Protein AF-0000000072571219 (afdb_homodimer)

Radius of gyration: 21.63 Å; Cα contacts (8 Å, |Δi|>4): 602; chains: 2; bounding box: 41×67×44 Å

Secondary structure (DSSP, 8-state):
-HHHHHHHHHHHHHHHHHHHHHHHHHHHHHHHHHHHHT-HHHHHHHHHHHHHHHHHHHHHHHHHHHHHHHH---THHHHHHHHHHHHHHHHHHHHHHHHHHHHHHHHTTTS---HHHHHHHHHHHHHHHHHHHHHHHHHHHT-HHHHHHHHHHHHHHHHHHHHHHHHHHHHHHH-GGGHHHHHHHHHHHHHHHHHHHHHHHHHHHHHHHHHS-----/-HHHHHHHHHHHHHHHHHHHHHHHHHHHHHHHHHHHHT-HHHHHHHHHHHHHHHHHHHHHHHHHHHHHHHH---THHHHHHHHHHHHHHHHHHHHHHHHHHHHHHHHTTTS---HHHHHHHHHHHHHHHHHHHHHHHHHHHT-HHHHHHHHHHHHHHHHHHHHHHHHHHHHHHH-GGGHHHHHHHHHHHHHHHHHHHHHHHHHHHHHHHHHS-----

Sequence (434 aa):
MLRTQFEEDLNKLHNQFYSMGTQVSAQLNKAVRAFVSHDRDLAEQVIEGDHAINDQEKSLENQSLEMIALQQPVSSDLRTIITVLKASSDLERMGDHVASIAKATISLKGEERIHVVEEDISLLGEKVKSIVDASLNAYIQGNDKRAHEIAEQQYVIKSMSHEIQEKILDGMKENSETVTTGKEYLLTLVYLERITGYAVNLCEWIVYLNSGNIIELMLRTQFEEDLNKLHNQFYSMGTQVSAQLNKAVRAFVSHDRDLAEQVIEGDHAINDQEKSLENQSLEMIALQQPVSSDLRTIITVLKASSDLERMGDHVASIAKATISLKGEERIHVVEEDISLLGEKVKSIVDASLNAYIQGNDKRAHEIAEQQYVIKSMSHEIQEKILDGMKENSETVTTGKEYLLTLVYLERITGYAVNLCEWIVYLNSGNIIEL

Organism: Lactococcus lactis subsp. lactis (strain IL1403) (NCBI:txid272623)

Nearest PDB structures (foldseek):
  2i0m-assembly1_A  TM=9.579E-01  e=2.537E-11  Streptococcus pneumoniae TIGR4
  1xwm-assembly1_A-2  TM=9.469E-01  e=4.013E-10  Geobacillus stearothermophilus
  4q25-assembly1_B  TM=9.524E-01  e=5.799E-09  Pseudomonas aeruginosa PAO1
  1t72-assembly1_A  TM=9.644E-01  e=2.155E-08  Aquifex aeolicus
  1sum-assembly1_B  TM=9.536E-01  e=1.729E-07  Thermotoga maritima

InterPro domains:
  IPR026022 PhoU domain [PF01895] (19-104)
  IPR026022 PhoU domain [PF01895] (121-206)
  IPR028366 PhoU [PIRSF003107] (2-216)
  IPR028366 PhoU [PTHR42930] (1-215)
  IPR028366 PhoU [TIGR02135] (4-215)
  IPR038078 PhoU-like domain superfamily [G3DSA:1.20.58.220] (2-217)

Solvent-accessible surface area (backbone atoms only — not comparable to full-atom values): 21456 Å² total; per-residue (Å²): 114,75,65,55,54,50,52,50,51,50,49,50,50,51,51,52,51,51,52,52,48,52,49,39,44,51,38,38,53,45,14,40,51,13,42,62,66,57,34,49,69,52,11,50,51,35,44,62,50,38,57,57,46,52,50,48,35,52,51,48,41,51,52,35,51,48,45,47,63,74,61,57,47,57,71,68,56,36,40,49,41,49,37,50,45,53,42,36,53,38,46,38,51,34,32,52,35,32,27,48,35,10,51,38,25,56,69,42,68,93,49,50,78,59,65,72,56,39,55,52,50,42,54,50,43,51,52,42,41,50,47,42,52,49,38,54,52,27,49,77,65,65,36,45,69,57,23,54,57,56,40,57,48,51,57,56,51,50,52,52,46,51,56,49,48,53,52,40,52,52,47,27,53,74,35,49,72,23,39,68,36,34,50,43,52,52,51,40,48,53,34,50,51,49,37,44,50,35,33,33,50,43,23,29,40,40,36,21,56,74,70,70,47,85,60,88,121,114,73,65,56,55,48,51,49,52,51,50,51,51,51,51,51,51,51,50,51,48,52,50,39,44,50,39,38,52,44,14,40,50,13,42,61,66,56,34,48,67,53,10,49,51,35,45,64,50,40,57,56,44,52,50,49,35,50,51,48,41,50,52,36,50,47,45,47,64,74,60,58,46,58,73,69,56,36,38,49,41,50,37,50,45,53,44,36,54,36,45,38,51,34,32,51,37,32,29,49,34,10,51,37,23,54,69,43,67,93,50,50,79,60,66,73,56,39,54,51,49,42,53,49,44,50,51,42,43,49,48,42,50,49,37,54,53,26,49,76,66,64,36,46,70,57,24,55,58,56,41,56,48,52,57,56,52,51,53,52,46,51,55,50,48,51,51,39,52,51,46,27,55,74,34,48,71,24,39,68,37,34,49,43,52,52,52,40,48,52,34,50,52,47,37,43,51,36,32,34,50,44,22,27,38,39,36,20,56,74,70,72,47,88,61,87,122

Foldseek 3Di:
DLVVVLVVLLVVLLVLLLVLLVLLLVLLLLLLVCQLVLPLVSLVVLLVCLVVLVVSLVVSLVSLVCCCVPVVDDDLSNLSSVLSNVLSVLSSLLSVLSNLSSVLSVQCPPADDDNVLSVLSSVLSVVLSVLSVQLSVCLVVLPLVSLVVSLVCLVVSVVSLVVSLVVLVVVCVVDVSCVSVSVSSNSNSVSSSSNSVSSNVSSQSSNCSPPVDRDHD/DLVVVLVVLLVVLLVLLLVLLVLLLVLLLLLLVCQLVLPLVSLVVLLVCLVVLVVSLVVSLVSLVCCCVPVVDDDLSNLSSVLSNVLSVLSSLLSVLSNLSSVLSVQCPPAD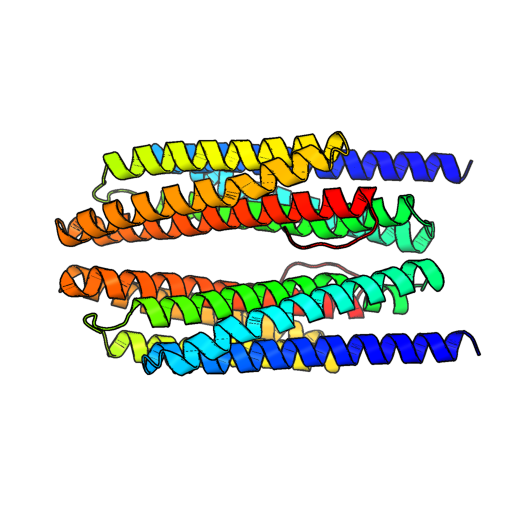DDNVLSVLSSVLSVVLSVLSVQLSVCLVVLPLVSLVVSLVCLVVSVVSLVVSLVVLVVVCVVDVSCVSVSVSSNSNSVSSSSNSVSSNVSSQSSNCSVPVDRDHD

Structure (mmCIF, N/CA/C/O backbone):
data_AF-0000000072571219-model_v1
#
loop_
_entity.id
_entity.type
_entity.pdbx_description
1 polymer 'Phosphate-specific transport system accessory protein PhoU'
#
loop_
_atom_site.group_PDB
_atom_site.id
_atom_site.type_symbol
_atom_site.label_atom_id
_atom_site.label_alt_id
_atom_site.label_comp_id
_atom_site.label_asym_id
_atom_site.label_entity_id
_atom_site.label_seq_id
_atom_site.pdbx_PDB_ins_code
_atom_site.Cartn_x
_atom_site.Cartn_y
_atom_site.Cartn_z
_atom_site.occupancy
_atom_site.B_iso_or_equiv
_atom_site.auth_seq_id
_atom_site.auth_comp_id
_atom_site.auth_asym_id
_atom_site.auth_atom_id
_atom_site.pdbx_PDB_model_num
ATOM 1 N N . MET A 1 1 ? 16.203 -31.828 -20.469 1 47.28 1 MET A N 1
ATOM 2 C CA . MET A 1 1 ? 16.078 -30.688 -21.375 1 47.28 1 MET A CA 1
ATOM 3 C C . MET A 1 1 ? 15.062 -29.672 -20.844 1 47.28 1 MET A C 1
ATOM 5 O O . MET A 1 1 ? 15.367 -28.484 -20.766 1 47.28 1 MET A O 1
ATOM 9 N N . LEU A 1 2 ? 13.828 -30.078 -20.453 1 59.75 2 LEU A N 1
ATOM 10 C CA . LEU A 1 2 ? 12.695 -29.297 -19.969 1 59.75 2 LEU A CA 1
ATOM 11 C C . LEU A 1 2 ? 13 -28.656 -18.625 1 59.75 2 LEU A C 1
ATOM 13 O O . LEU A 1 2 ? 12.672 -27.484 -18.391 1 59.75 2 LEU A O 1
ATOM 17 N N . ARG A 1 3 ? 13.82 -29.266 -17.859 1 70.38 3 ARG A N 1
ATOM 18 C CA . ARG A 1 3 ? 14.195 -28.781 -16.531 1 70.38 3 ARG A CA 1
ATOM 19 C C . ARG A 1 3 ? 15.234 -27.672 -16.609 1 70.38 3 ARG A C 1
ATOM 21 O O . ARG A 1 3 ? 15.188 -26.703 -15.852 1 70.38 3 ARG A O 1
ATOM 28 N N . THR A 1 4 ? 15.977 -27.797 -17.719 1 75.94 4 THR A N 1
ATOM 29 C CA . THR A 1 4 ? 17.031 -26.812 -17.875 1 75.94 4 THR A CA 1
ATOM 30 C C . THR A 1 4 ? 16.453 -25.453 -18.266 1 75.94 4 THR A C 1
ATOM 32 O O . THR A 1 4 ? 16.875 -24.422 -17.719 1 75.94 4 THR A O 1
ATOM 35 N N . GLN A 1 5 ? 15.531 -25.406 -19.094 1 83.88 5 GLN A N 1
ATOM 36 C CA . GLN A 1 5 ? 14.898 -24.156 -19.5 1 83.88 5 GLN A CA 1
ATOM 37 C C . GLN A 1 5 ? 14.133 -23.531 -18.359 1 83.88 5 GLN A C 1
ATOM 39 O O . GLN A 1 5 ? 14.148 -22.297 -18.188 1 83.88 5 GLN A O 1
ATOM 44 N N . PHE A 1 6 ? 13.594 -24.344 -17.609 1 86.88 6 PHE A N 1
ATOM 45 C CA . PHE A 1 6 ? 12.852 -23.859 -16.438 1 86.88 6 PHE A CA 1
ATOM 46 C C . PHE A 1 6 ? 13.781 -23.172 -15.453 1 86.88 6 PHE A C 1
ATOM 48 O O . PHE A 1 6 ? 13.461 -22.094 -14.945 1 86.88 6 PHE A O 1
ATOM 55 N N . GLU A 1 7 ? 14.883 -23.828 -15.281 1 88.31 7 GLU A N 1
ATOM 56 C CA . GLU A 1 7 ? 15.859 -23.25 -14.359 1 88.31 7 GLU A CA 1
ATOM 57 C C . GLU A 1 7 ? 16.391 -21.922 -14.875 1 88.31 7 GLU A C 1
ATOM 59 O O . GLU A 1 7 ? 16.625 -21 -14.094 1 88.31 7 GLU A O 1
ATOM 64 N N . GLU A 1 8 ? 16.531 -21.891 -16.125 1 90.88 8 GLU A N 1
ATOM 65 C CA . GLU A 1 8 ? 16.984 -20.641 -16.734 1 90.88 8 GLU A CA 1
ATOM 66 C C . GLU A 1 8 ? 15.922 -19.547 -16.578 1 90.88 8 GLU A C 1
ATOM 68 O O . GLU A 1 8 ? 16.25 -18.391 -16.266 1 90.88 8 GLU A O 1
ATOM 73 N N . ASP A 1 9 ? 14.734 -19.906 -16.797 1 91.19 9 ASP A N 1
ATOM 74 C CA . ASP A 1 9 ? 13.633 -18.953 -16.656 1 91.19 9 ASP A CA 1
ATOM 75 C C . ASP A 1 9 ? 13.492 -18.484 -15.219 1 91.19 9 ASP A C 1
ATOM 77 O O . ASP A 1 9 ? 13.211 -17.312 -14.969 1 91.19 9 ASP A O 1
ATOM 81 N N . LEU A 1 10 ? 13.703 -19.406 -14.336 1 91.25 10 LEU A N 1
ATOM 82 C CA . LEU A 1 10 ? 13.633 -19.062 -12.914 1 91.25 10 LEU A CA 1
ATOM 83 C C . LEU A 1 10 ? 14.75 -18.109 -12.531 1 91.25 10 LEU A C 1
ATOM 85 O O . LEU A 1 10 ? 14.523 -17.156 -11.781 1 91.25 10 LEU A O 1
ATOM 89 N N . ASN A 1 11 ? 15.922 -18.375 -13.047 1 91.56 11 ASN A N 1
ATOM 90 C CA . ASN A 1 11 ? 17.047 -17.5 -12.789 1 91.56 11 ASN A CA 1
ATOM 91 C C . ASN A 1 11 ? 16.828 -16.109 -13.367 1 91.56 11 ASN A C 1
ATOM 93 O O . ASN A 1 11 ? 17.156 -15.102 -12.742 1 91.56 11 ASN A O 1
ATOM 97 N N . LYS A 1 12 ? 16.297 -16.062 -14.531 1 93.88 12 LYS A N 1
ATOM 98 C CA . LYS A 1 12 ? 15.945 -14.789 -15.164 1 93.88 12 LYS A CA 1
ATOM 99 C C . LYS A 1 12 ? 14.93 -14.023 -14.328 1 93.88 12 LYS A C 1
ATOM 101 O O . LYS A 1 12 ? 15.055 -12.812 -14.141 1 93.88 12 LYS A O 1
ATOM 106 N N . LEU A 1 13 ? 13.984 -14.766 -13.82 1 93.81 13 LEU A N 1
ATOM 107 C CA . LEU A 1 13 ? 12.953 -14.18 -12.969 1 93.81 13 LEU A CA 1
ATOM 108 C C . LEU A 1 13 ? 13.562 -13.57 -11.711 1 93.81 13 LEU A C 1
ATOM 110 O O . LEU A 1 13 ? 13.25 -12.438 -11.352 1 93.81 13 LEU A O 1
ATOM 114 N N . HIS A 1 14 ? 14.477 -14.234 -11.117 1 91.69 14 HIS A N 1
ATOM 115 C CA . HIS A 1 14 ? 15.172 -13.773 -9.914 1 91.69 14 HIS A CA 1
ATOM 116 C C . HIS A 1 14 ? 15.984 -12.516 -10.195 1 91.69 14 HIS A C 1
ATOM 118 O O . HIS A 1 14 ? 15.953 -11.562 -9.414 1 91.69 14 HIS A O 1
ATOM 124 N N . ASN A 1 15 ? 16.656 -12.555 -11.25 1 94.25 15 ASN A N 1
ATOM 125 C CA . ASN A 1 15 ? 17.516 -11.438 -11.602 1 94.25 15 ASN A CA 1
ATOM 126 C C . ASN A 1 15 ? 16.719 -10.18 -11.914 1 94.25 15 ASN A C 1
ATOM 128 O O . ASN A 1 15 ? 17.094 -9.078 -11.516 1 94.25 15 ASN A O 1
ATOM 132 N N . GLN A 1 16 ? 15.648 -10.375 -12.609 1 96.06 16 GLN A N 1
ATOM 133 C CA . GLN A 1 16 ? 14.789 -9.242 -12.93 1 96.06 16 GLN A CA 1
ATOM 134 C C . GLN A 1 16 ? 14.148 -8.656 -11.68 1 96.06 16 GLN A C 1
ATOM 136 O O . GLN A 1 16 ? 14.047 -7.438 -11.531 1 96.06 16 GLN A O 1
ATOM 141 N N . PHE A 1 17 ? 13.773 -9.523 -10.797 1 97.5 17 PHE A N 1
ATOM 142 C CA . PHE A 1 17 ? 13.18 -9.086 -9.547 1 97.5 17 PHE A CA 1
ATOM 143 C C . PHE A 1 17 ? 14.18 -8.281 -8.727 1 97.5 17 PHE A C 1
ATOM 145 O O . PHE A 1 17 ? 13.859 -7.199 -8.227 1 97.5 17 PHE A O 1
ATOM 152 N N . TYR A 1 18 ? 15.359 -8.812 -8.656 1 94.94 18 TYR A N 1
ATOM 153 C CA . TYR A 1 18 ? 16.406 -8.141 -7.906 1 94.94 18 TYR A CA 1
ATOM 154 C C . TYR A 1 18 ? 16.75 -6.793 -8.539 1 94.94 18 TYR A C 1
ATOM 156 O O . TYR A 1 18 ? 16.953 -5.801 -7.832 1 94.94 18 TYR A O 1
ATOM 164 N N . SER A 1 19 ? 16.797 -6.789 -9.82 1 96.38 19 SER A N 1
ATOM 165 C CA . SER A 1 19 ? 17.062 -5.551 -10.547 1 96.38 19 SER A CA 1
ATOM 166 C C . SER A 1 19 ? 15.984 -4.508 -10.258 1 96.38 19 SER A C 1
ATOM 168 O O . SER A 1 19 ? 16.297 -3.334 -10.047 1 96.38 19 SER A O 1
ATOM 170 N N . MET A 1 20 ? 14.766 -4.898 -10.266 1 97.25 20 MET A N 1
ATOM 171 C CA . MET A 1 20 ? 13.656 -4.008 -9.922 1 97.25 20 MET A CA 1
ATOM 172 C C . MET A 1 20 ? 13.836 -3.438 -8.516 1 97.25 20 MET A C 1
ATOM 174 O O . MET A 1 20 ? 13.688 -2.232 -8.312 1 97.25 20 MET A O 1
ATOM 178 N N . GLY A 1 21 ? 14.18 -4.328 -7.602 1 97.12 21 GLY A N 1
ATOM 179 C CA . GLY A 1 21 ? 14.398 -3.906 -6.227 1 97.12 21 GLY A CA 1
ATOM 180 C C . GLY A 1 21 ? 15.516 -2.887 -6.086 1 97.12 21 GLY A C 1
ATOM 181 O O . GLY A 1 21 ? 15.367 -1.898 -5.363 1 97.12 21 GLY A O 1
ATOM 182 N N . THR A 1 22 ? 16.594 -3.125 -6.777 1 96.38 22 THR A N 1
ATOM 183 C CA . THR A 1 22 ? 17.719 -2.209 -6.719 1 96.38 22 THR A CA 1
ATOM 184 C C . THR A 1 22 ? 17.375 -0.861 -7.336 1 96.38 22 THR A C 1
ATOM 186 O O . THR A 1 22 ? 17.844 0.182 -6.887 1 96.38 22 THR A O 1
ATOM 189 N N . GLN A 1 23 ? 16.578 -0.919 -8.352 1 97.06 23 GLN A N 1
ATOM 190 C CA . GLN A 1 23 ? 16.125 0.324 -8.969 1 97.06 23 GLN A CA 1
ATOM 191 C C . GLN A 1 23 ? 15.25 1.123 -8 1 97.06 23 GLN A C 1
ATOM 193 O O . GLN A 1 23 ? 15.383 2.344 -7.895 1 97.06 23 GLN A O 1
ATOM 198 N N . VAL A 1 24 ? 14.32 0.454 -7.316 1 97.69 24 VAL A N 1
ATOM 199 C CA . VAL A 1 24 ? 13.469 1.116 -6.336 1 97.69 24 VAL A CA 1
ATOM 200 C C . VAL A 1 24 ? 14.328 1.729 -5.234 1 97.69 24 VAL A C 1
ATOM 202 O O . VAL A 1 24 ? 14.102 2.867 -4.82 1 97.69 24 VAL A O 1
ATOM 205 N N . SER A 1 25 ? 15.352 0.981 -4.766 1 97.38 25 SER A N 1
ATOM 206 C CA . SER A 1 25 ? 16.266 1.477 -3.742 1 97.38 25 SER A CA 1
ATOM 207 C C . SER A 1 25 ? 17 2.721 -4.219 1 97.38 25 SER A C 1
ATOM 209 O O . SER A 1 25 ? 17.141 3.693 -3.473 1 97.38 25 SER A O 1
ATOM 211 N N . ALA A 1 26 ? 17.453 2.668 -5.434 1 96.81 26 ALA A N 1
ATOM 212 C CA . ALA A 1 26 ? 18.156 3.812 -6.008 1 96.81 26 ALA A CA 1
ATOM 213 C C . ALA A 1 26 ? 17.234 5.023 -6.113 1 96.81 26 ALA A C 1
ATOM 215 O O . ALA A 1 26 ? 17.656 6.148 -5.816 1 96.81 26 ALA A O 1
ATOM 216 N N . GLN A 1 27 ? 15.992 4.789 -6.562 1 97.5 27 GLN A N 1
ATOM 217 C CA . GLN A 1 27 ? 15.016 5.871 -6.668 1 97.5 27 GLN A CA 1
ATOM 218 C C . GLN A 1 27 ? 14.688 6.453 -5.297 1 97.5 27 GLN A C 1
ATOM 220 O O . GLN A 1 27 ? 14.469 7.656 -5.164 1 97.5 27 GLN A O 1
ATOM 225 N N . LEU A 1 28 ? 14.617 5.57 -4.324 1 97.69 28 LEU A N 1
ATOM 226 C CA . LEU A 1 28 ? 14.383 6.035 -2.961 1 97.69 28 LEU A CA 1
ATOM 227 C C . LEU A 1 28 ? 15.5 6.969 -2.5 1 97.69 28 LEU A C 1
ATOM 229 O O . LEU A 1 28 ? 15.227 8.031 -1.941 1 97.69 28 LEU A O 1
ATOM 233 N N . ASN A 1 29 ? 16.719 6.57 -2.748 1 96.88 29 ASN A N 1
ATOM 234 C CA . ASN A 1 29 ? 17.859 7.406 -2.404 1 96.88 29 ASN A CA 1
ATOM 235 C C . ASN A 1 29 ? 17.797 8.766 -3.09 1 96.88 29 ASN A C 1
ATOM 237 O O . ASN A 1 29 ? 17.984 9.805 -2.449 1 96.88 29 ASN A O 1
ATOM 241 N N . LYS A 1 30 ? 17.484 8.742 -4.34 1 97.19 30 LYS A N 1
ATOM 242 C CA . LYS A 1 30 ? 17.344 9.977 -5.109 1 97.19 30 LYS A CA 1
ATOM 243 C C . LYS A 1 30 ? 16.203 10.836 -4.586 1 97.19 30 LYS A C 1
ATOM 245 O O . LYS A 1 30 ? 16.344 12.055 -4.48 1 97.19 30 LYS A O 1
ATOM 250 N N . ALA A 1 31 ? 15.086 10.188 -4.293 1 97.56 31 ALA A N 1
ATOM 251 C CA . ALA A 1 31 ? 13.914 10.914 -3.826 1 97.56 31 ALA A CA 1
ATOM 252 C C . ALA A 1 31 ? 14.188 11.609 -2.494 1 97.56 31 ALA A C 1
ATOM 254 O O . ALA A 1 31 ? 13.82 12.773 -2.303 1 97.56 31 ALA A O 1
ATOM 255 N N . VAL A 1 32 ? 14.859 10.898 -1.595 1 95.06 32 VAL A N 1
ATOM 256 C CA . VAL A 1 32 ? 15.172 11.469 -0.286 1 95.06 32 VAL A CA 1
ATOM 257 C C . VAL A 1 32 ? 16.156 12.625 -0.443 1 95.06 32 VAL A C 1
ATOM 259 O O . VAL A 1 32 ? 15.977 13.688 0.165 1 95.06 32 VAL A O 1
ATOM 262 N N . ARG A 1 33 ? 17.156 12.43 -1.241 1 94.75 33 ARG A N 1
ATOM 263 C CA . ARG A 1 33 ? 18.125 13.5 -1.511 1 94.75 33 ARG A CA 1
ATOM 264 C C . ARG A 1 33 ? 17.422 14.711 -2.127 1 94.75 33 ARG A C 1
ATOM 266 O O . ARG A 1 33 ? 17.703 15.852 -1.735 1 94.75 33 ARG A O 1
ATOM 273 N N . ALA A 1 34 ? 16.578 14.43 -3.107 1 95.44 34 ALA A N 1
ATOM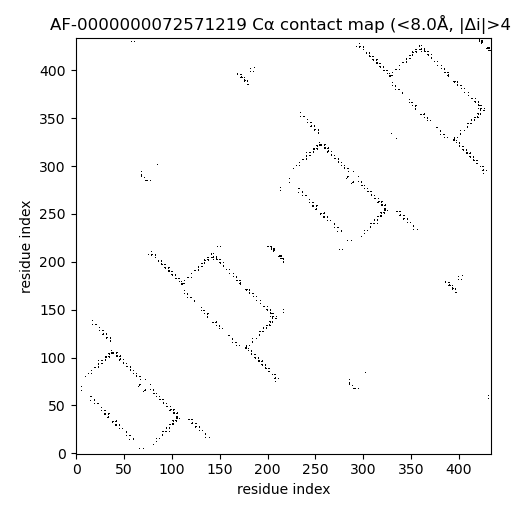 274 C CA . ALA A 1 34 ? 15.828 15.508 -3.748 1 95.44 34 ALA A CA 1
ATOM 275 C C . ALA A 1 34 ? 14.977 16.266 -2.734 1 95.44 34 ALA A C 1
ATOM 277 O O . ALA A 1 34 ? 14.883 17.484 -2.781 1 95.44 34 ALA A O 1
ATOM 278 N N . PHE A 1 35 ? 14.398 15.547 -1.841 1 93.81 35 PHE A N 1
ATOM 279 C CA . PHE A 1 35 ? 13.5 16.125 -0.845 1 93.81 35 PHE A CA 1
ATOM 280 C C . PHE A 1 35 ? 14.266 17.062 0.092 1 93.81 35 PHE A C 1
ATOM 282 O O . PHE A 1 35 ? 13.852 18.188 0.324 1 93.81 35 PHE A O 1
ATOM 289 N N . VAL A 1 36 ? 15.453 16.641 0.581 1 89.19 36 VAL A N 1
ATOM 290 C CA . VAL A 1 36 ? 16.219 17.375 1.572 1 89.19 36 VAL A CA 1
ATOM 291 C C . VAL A 1 36 ? 16.891 18.578 0.91 1 89.19 36 VAL A C 1
ATOM 293 O O . VAL A 1 36 ? 17 19.641 1.514 1 89.19 36 VAL A O 1
ATOM 296 N N . SER A 1 37 ? 17.281 18.391 -0.31 1 91.25 37 SER A N 1
ATOM 297 C CA . SER A 1 37 ? 18 19.453 -1 1 91.25 37 SER A CA 1
ATOM 298 C C . SER A 1 37 ? 17.031 20.344 -1.783 1 91.25 37 SER A C 1
ATOM 300 O O . SER A 1 37 ? 17.453 21.297 -2.432 1 91.25 37 SER A O 1
ATOM 302 N N . HIS A 1 38 ? 15.812 20.016 -1.821 1 92.12 38 HIS A N 1
ATOM 303 C CA . HIS A 1 38 ? 14.797 20.719 -2.6 1 92.12 38 HIS A CA 1
ATOM 304 C C . HIS A 1 38 ? 15.164 20.75 -4.078 1 92.12 38 HIS A C 1
ATOM 306 O O . HIS A 1 38 ? 15.039 21.797 -4.727 1 92.12 38 HIS A O 1
ATOM 312 N N . ASP A 1 39 ? 15.664 19.75 -4.547 1 93.5 39 ASP A N 1
ATOM 313 C CA . ASP A 1 39 ? 16.094 19.625 -5.934 1 93.5 39 ASP A CA 1
ATOM 314 C C . ASP A 1 39 ? 14.945 19.156 -6.824 1 93.5 39 ASP A C 1
ATOM 316 O O . ASP A 1 39 ? 14.703 17.953 -6.953 1 93.5 39 ASP A O 1
ATOM 320 N N . ARG A 1 40 ? 14.32 20.016 -7.516 1 94.38 40 ARG A N 1
ATOM 321 C CA . ARG A 1 40 ? 13.141 19.719 -8.32 1 94.38 40 ARG A CA 1
ATOM 322 C C . ARG A 1 40 ? 13.492 18.828 -9.508 1 94.38 40 ARG A C 1
ATOM 324 O O . ARG A 1 40 ? 12.719 17.938 -9.867 1 94.38 40 ARG A O 1
ATOM 331 N N . ASP A 1 41 ? 14.562 19.125 -10.086 1 95.19 41 ASP A N 1
ATOM 332 C CA . ASP A 1 41 ? 14.984 18.328 -11.242 1 95.19 41 ASP A CA 1
ATOM 333 C C . ASP A 1 41 ? 15.188 16.875 -10.867 1 95.19 41 ASP A C 1
ATOM 335 O O . ASP A 1 41 ? 14.742 15.969 -11.594 1 95.19 41 ASP A O 1
ATOM 339 N N . LEU A 1 42 ? 15.898 16.703 -9.789 1 95.38 42 LEU A N 1
ATOM 340 C CA . LEU A 1 42 ? 16.125 15.344 -9.305 1 95.38 42 LEU A CA 1
ATOM 341 C C . LEU A 1 42 ? 14.797 14.664 -8.984 1 95.38 42 LEU A C 1
ATOM 343 O O . LEU A 1 42 ? 14.625 13.477 -9.258 1 95.38 42 LEU A O 1
ATOM 347 N N . ALA A 1 43 ? 13.867 15.367 -8.398 1 96.38 43 ALA A N 1
ATOM 348 C CA . ALA A 1 43 ? 12.539 14.852 -8.086 1 96.38 43 ALA A CA 1
ATOM 349 C C . ALA A 1 43 ? 11.805 14.43 -9.359 1 96.38 43 ALA A C 1
ATOM 351 O O . ALA A 1 43 ? 11.18 13.367 -9.398 1 96.38 43 ALA A O 1
ATOM 352 N N . GLU A 1 44 ? 11.883 15.219 -10.359 1 96.69 44 GLU A N 1
ATOM 353 C CA . GLU A 1 44 ? 11.227 14.922 -11.633 1 96.69 44 GLU A CA 1
ATOM 354 C C . GLU A 1 44 ? 11.797 13.648 -12.25 1 96.69 44 GLU A C 1
ATOM 356 O O . GLU A 1 44 ? 11.062 12.859 -12.844 1 96.69 44 GLU A O 1
ATOM 361 N N . GLN A 1 45 ? 13.078 13.5 -12.117 1 96.19 45 GLN A N 1
ATOM 362 C CA . GLN A 1 45 ? 13.711 12.281 -12.617 1 96.19 45 GLN A CA 1
ATOM 363 C C . GLN A 1 45 ? 13.148 11.047 -11.914 1 96.19 45 GLN A C 1
ATOM 365 O O . GLN A 1 45 ? 12.93 10.016 -12.547 1 96.19 45 GLN A O 1
ATOM 370 N N . VAL A 1 46 ? 12.977 11.18 -10.602 1 97.06 46 VAL A N 1
ATOM 371 C CA . VAL A 1 46 ? 12.422 10.07 -9.828 1 97.06 46 VAL A CA 1
ATOM 372 C C . VAL A 1 46 ? 11.008 9.758 -10.305 1 97.06 46 VAL A C 1
ATOM 374 O O . VAL A 1 46 ? 10.656 8.586 -10.492 1 97.06 46 VAL A O 1
ATOM 377 N N . ILE A 1 47 ? 10.18 10.727 -10.523 1 96.31 47 ILE A N 1
ATOM 378 C CA . ILE A 1 47 ? 8.797 10.57 -10.953 1 96.31 47 ILE A CA 1
ATOM 379 C C . ILE A 1 47 ? 8.75 9.898 -12.328 1 96.31 47 ILE A C 1
ATOM 381 O O . ILE A 1 47 ? 7.965 8.977 -12.547 1 96.31 47 ILE A O 1
ATOM 385 N N . GLU A 1 48 ? 9.617 10.297 -13.172 1 94.06 48 GLU A N 1
ATOM 386 C CA . GLU A 1 48 ? 9.664 9.742 -14.523 1 94.06 48 GLU A CA 1
ATOM 387 C C . GLU A 1 48 ? 10.117 8.281 -14.5 1 94.06 48 GLU A C 1
ATOM 389 O O . GLU A 1 48 ? 9.68 7.484 -15.328 1 94.06 48 GLU A O 1
ATOM 394 N N . GLY A 1 49 ? 10.969 7.996 -13.609 1 92.88 49 GLY A N 1
ATOM 395 C CA . GLY A 1 49 ? 11.5 6.648 -13.5 1 92.88 49 GLY A CA 1
ATOM 396 C C . GLY A 1 49 ? 10.492 5.652 -12.961 1 92.88 49 GLY A C 1
ATOM 397 O O . GLY A 1 49 ? 10.688 4.438 -13.086 1 92.88 49 GLY A O 1
ATOM 398 N N . ASP A 1 50 ? 9.43 6.168 -12.398 1 92.88 50 ASP A N 1
ATOM 399 C CA . ASP A 1 50 ? 8.422 5.309 -11.781 1 92.88 50 ASP A CA 1
ATOM 400 C C . ASP A 1 50 ? 7.742 4.426 -12.82 1 92.88 50 ASP A C 1
ATOM 402 O O . ASP A 1 50 ? 7.328 3.305 -12.523 1 92.88 50 ASP A O 1
ATOM 406 N N . HIS A 1 51 ? 7.629 4.824 -14.047 1 92.06 51 HIS A N 1
ATOM 407 C CA . HIS A 1 51 ? 6.996 4.07 -15.117 1 92.06 51 HIS A CA 1
ATOM 408 C C . HIS A 1 51 ? 7.762 2.781 -15.414 1 92.06 51 HIS A C 1
ATOM 410 O O . HIS A 1 51 ? 7.156 1.752 -15.719 1 92.06 51 HIS A O 1
ATOM 416 N N . ALA A 1 52 ? 9.055 2.922 -15.32 1 94.56 52 ALA A N 1
ATOM 417 C CA . ALA A 1 52 ? 9.883 1.745 -15.562 1 94.56 52 ALA A CA 1
ATOM 418 C C . ALA A 1 52 ? 9.617 0.663 -14.523 1 94.56 52 ALA A C 1
ATOM 420 O O . ALA A 1 52 ? 9.602 -0.527 -14.844 1 94.56 52 ALA A O 1
ATOM 421 N N . ILE A 1 53 ? 9.414 1.084 -13.289 1 95.38 53 ILE A N 1
ATOM 422 C CA . ILE A 1 53 ? 9.133 0.15 -12.203 1 95.38 53 ILE A CA 1
ATOM 423 C C . ILE A 1 53 ? 7.797 -0.545 -12.453 1 95.38 53 ILE A C 1
ATOM 425 O O . ILE A 1 53 ? 7.68 -1.76 -12.273 1 95.38 53 ILE A O 1
ATOM 429 N N . ASN A 1 54 ? 6.828 0.188 -12.914 1 92.75 54 ASN A N 1
ATOM 430 C CA . ASN A 1 54 ? 5.527 -0.374 -13.258 1 92.75 54 ASN A CA 1
ATOM 431 C C . ASN A 1 54 ? 5.648 -1.417 -14.367 1 92.75 54 ASN A C 1
ATOM 433 O O . ASN A 1 54 ? 5.043 -2.486 -14.289 1 92.75 54 ASN A O 1
ATOM 437 N N . ASP A 1 55 ? 6.426 -1.092 -15.32 1 94.38 55 ASP A N 1
ATOM 438 C CA . ASP A 1 55 ? 6.621 -2.002 -16.453 1 94.38 55 ASP A CA 1
ATOM 439 C C . ASP A 1 55 ? 7.344 -3.271 -16 1 94.38 55 ASP A C 1
ATOM 441 O O . ASP A 1 55 ? 7.039 -4.363 -16.484 1 94.38 55 ASP A O 1
ATOM 445 N N . GLN A 1 56 ? 8.289 -3.092 -15.164 1 96 56 GLN A N 1
ATOM 446 C CA . GLN A 1 56 ? 9.016 -4.25 -14.641 1 96 56 GLN A CA 1
ATOM 447 C C . GLN A 1 56 ? 8.086 -5.164 -13.844 1 96 56 GLN A C 1
ATOM 449 O O . GLN A 1 56 ? 8.164 -6.387 -13.961 1 96 56 GLN A O 1
ATOM 454 N N . GLU A 1 57 ? 7.238 -4.582 -13.023 1 95.94 57 GLU A N 1
ATOM 455 C CA . GLU A 1 57 ? 6.273 -5.387 -12.281 1 95.94 57 GLU A CA 1
ATOM 456 C C . GLU A 1 57 ? 5.398 -6.211 -13.227 1 95.94 57 GLU A C 1
ATOM 458 O O . GLU A 1 57 ? 5.227 -7.418 -13.023 1 95.94 57 GLU A O 1
ATOM 463 N N . LYS A 1 58 ? 4.91 -5.586 -14.305 1 93.5 58 LYS A N 1
ATOM 464 C CA . LYS A 1 58 ? 4.059 -6.277 -15.273 1 93.5 58 LYS A CA 1
ATOM 465 C C . LYS A 1 58 ? 4.805 -7.43 -15.938 1 93.5 58 LYS A C 1
ATOM 467 O O . LYS A 1 58 ? 4.25 -8.523 -16.094 1 93.5 58 LYS A O 1
ATOM 472 N N . SER A 1 59 ? 5.988 -7.098 -16.297 1 95.5 59 SER A N 1
ATOM 473 C CA . SER A 1 59 ? 6.816 -8.125 -16.938 1 95.5 59 SER A CA 1
ATOM 474 C C . SER A 1 59 ? 7.023 -9.312 -16 1 95.5 59 SER A C 1
ATOM 476 O O . SER A 1 59 ? 6.875 -10.469 -16.422 1 95.5 59 SER A O 1
ATOM 478 N N . LEU A 1 60 ? 7.348 -9.047 -14.758 1 96.44 60 LEU A N 1
ATOM 479 C CA . LEU A 1 60 ? 7.566 -10.102 -13.773 1 96.44 60 LEU A CA 1
ATOM 480 C C . LEU A 1 60 ? 6.289 -10.906 -13.539 1 96.44 60 LEU A C 1
ATOM 482 O O . LEU A 1 60 ? 6.328 -12.133 -13.438 1 96.44 60 LEU A O 1
ATOM 486 N N . GLU A 1 61 ? 5.184 -10.219 -13.461 1 93.75 61 GLU A N 1
ATOM 487 C CA . GLU A 1 61 ? 3.902 -10.883 -13.266 1 93.75 61 GLU A CA 1
ATOM 488 C C . GLU A 1 61 ? 3.564 -11.797 -14.445 1 93.75 61 GLU A C 1
ATOM 490 O O . GLU A 1 61 ? 3.193 -12.953 -14.25 1 93.75 61 GLU A O 1
ATOM 495 N N . ASN A 1 62 ? 3.762 -11.258 -15.648 1 93.06 62 ASN A N 1
ATOM 496 C CA . ASN A 1 62 ? 3.49 -12.047 -16.844 1 93.06 62 ASN A CA 1
ATOM 497 C C . ASN A 1 62 ? 4.387 -13.273 -16.922 1 93.06 62 ASN A C 1
ATOM 499 O O . ASN A 1 62 ? 3.918 -14.375 -17.203 1 93.06 62 ASN A O 1
ATOM 503 N N . GLN A 1 63 ? 5.598 -13.039 -16.672 1 94 63 GLN A N 1
ATOM 504 C CA . GLN A 1 63 ? 6.543 -14.156 -16.719 1 94 63 GLN A CA 1
ATOM 505 C C . GLN A 1 63 ? 6.191 -15.203 -15.664 1 94 63 GLN A C 1
ATOM 507 O O . GLN A 1 63 ? 6.227 -16.406 -15.945 1 94 63 GLN A O 1
ATOM 512 N N . SER A 1 64 ? 5.926 -14.789 -14.43 1 93.81 64 SER A N 1
ATOM 513 C CA . SER A 1 64 ? 5.547 -15.703 -13.359 1 93.81 64 SER A CA 1
ATOM 514 C C . SER A 1 64 ? 4.309 -16.516 -13.734 1 93.81 64 SER A C 1
ATOM 516 O O . SER A 1 64 ? 4.281 -17.734 -13.555 1 93.81 64 SER A O 1
ATOM 518 N N . LEU A 1 65 ? 3.334 -15.867 -14.305 1 90.5 65 LEU A N 1
ATOM 519 C CA . LEU A 1 65 ? 2.088 -16.516 -14.688 1 90.5 65 LEU A CA 1
ATOM 520 C C . LEU A 1 65 ? 2.324 -17.531 -15.805 1 90.5 65 LEU A C 1
ATOM 522 O O . LEU A 1 65 ? 1.768 -18.625 -15.789 1 90.5 65 LEU A O 1
ATOM 526 N N . GLU A 1 66 ? 3.104 -17.109 -16.734 1 90.31 66 GLU A N 1
ATOM 527 C CA . GLU A 1 66 ? 3.443 -18 -17.828 1 90.31 66 GLU A CA 1
ATOM 528 C C . GLU A 1 66 ? 4.156 -19.25 -17.328 1 90.31 66 GLU A C 1
ATOM 530 O O . GLU A 1 66 ? 3.881 -20.359 -17.781 1 90.31 66 GLU A O 1
ATOM 535 N N . MET A 1 67 ? 5.031 -19.125 -16.422 1 91.12 67 MET A N 1
ATOM 536 C CA . MET A 1 67 ? 5.777 -20.25 -15.867 1 91.12 67 MET A CA 1
ATOM 537 C C . MET A 1 67 ? 4.852 -21.203 -15.117 1 91.12 67 MET A C 1
ATOM 539 O O . MET A 1 67 ? 5.004 -22.422 -15.195 1 91.12 67 MET A O 1
ATOM 543 N N . ILE A 1 68 ? 3.924 -20.641 -14.398 1 89 68 ILE A N 1
ATOM 544 C CA . ILE A 1 68 ? 2.963 -21.469 -13.68 1 89 68 ILE A CA 1
ATOM 545 C C . ILE A 1 68 ? 2.088 -22.234 -14.672 1 89 68 ILE A C 1
ATOM 547 O O . ILE A 1 68 ? 1.871 -23.438 -14.523 1 89 68 ILE A O 1
ATOM 551 N N . ALA A 1 69 ? 1.614 -21.547 -15.711 1 85.56 69 ALA A N 1
ATOM 552 C CA . ALA A 1 69 ? 0.671 -22.109 -16.672 1 85.56 69 ALA A CA 1
ATOM 553 C C . ALA A 1 69 ? 1.347 -23.156 -17.547 1 85.56 69 ALA A C 1
ATOM 555 O O . ALA A 1 69 ? 0.767 -24.219 -17.812 1 85.56 69 ALA A O 1
ATOM 556 N N . LEU A 1 70 ? 2.537 -22.875 -17.938 1 84.5 70 LEU A N 1
ATOM 557 C CA . LEU A 1 70 ? 3.158 -23.672 -18.984 1 84.5 70 LEU A CA 1
ATOM 558 C C . LEU A 1 70 ? 3.994 -24.797 -18.375 1 84.5 70 LEU A C 1
ATOM 560 O O . LEU A 1 70 ? 4.145 -25.859 -18.984 1 84.5 70 LEU A O 1
ATOM 564 N N . GLN A 1 71 ? 4.566 -24.547 -17.219 1 82 71 GLN A N 1
ATOM 565 C CA . GLN A 1 71 ? 5.566 -25.5 -16.734 1 82 71 GLN A CA 1
ATOM 566 C C . GLN A 1 71 ? 5.078 -26.203 -15.469 1 82 71 GLN A C 1
ATOM 568 O O . GLN A 1 71 ? 5.719 -27.141 -14.992 1 82 71 GLN A O 1
ATOM 573 N N . GLN A 1 72 ? 4.016 -25.781 -14.945 1 79.62 72 GLN A N 1
ATOM 574 C CA . GLN A 1 72 ? 3.352 -26.391 -13.797 1 79.62 72 GLN A CA 1
ATOM 575 C C . GLN A 1 72 ? 4.359 -26.766 -12.711 1 79.62 72 GLN A C 1
ATOM 577 O O . GLN A 1 72 ? 4.465 -27.938 -12.336 1 79.62 72 GLN A O 1
ATOM 582 N N . PRO A 1 73 ? 5.039 -25.781 -12.289 1 80.19 73 PRO A N 1
ATOM 583 C CA . PRO A 1 73 ? 6.074 -26.016 -11.281 1 80.19 73 PRO A CA 1
ATOM 584 C C . PRO A 1 73 ? 5.516 -26.594 -9.984 1 80.19 73 PRO A C 1
ATOM 586 O O . PRO A 1 73 ? 4.34 -26.406 -9.672 1 80.19 73 PRO A O 1
ATOM 589 N N . VAL A 1 74 ? 6.422 -27.422 -9.391 1 76.44 74 VAL A N 1
ATOM 590 C CA . VAL A 1 74 ? 5.996 -28.031 -8.133 1 76.44 74 VAL A CA 1
ATOM 591 C C . VAL A 1 74 ? 6.922 -27.578 -7.004 1 76.44 74 VAL A C 1
ATOM 593 O O . VAL A 1 74 ? 8.086 -27.234 -7.246 1 76.44 74 VAL A O 1
ATOM 596 N N . SER A 1 75 ? 6.371 -27.609 -5.727 1 80.69 75 SER A N 1
ATOM 597 C CA . SER A 1 75 ? 7.039 -27.438 -4.441 1 80.69 75 SER A CA 1
ATOM 598 C C . SER A 1 75 ? 7.812 -26.125 -4.387 1 80.69 75 SER A C 1
ATOM 600 O O . SER A 1 75 ? 7.219 -25.047 -4.438 1 80.69 75 SER A O 1
ATOM 602 N N . SER A 1 76 ? 9.172 -26.266 -4.332 1 83.12 76 SER A N 1
ATOM 603 C CA . SER A 1 76 ? 10.07 -25.141 -4.102 1 83.12 76 SER A CA 1
ATOM 604 C C . SER A 1 76 ? 10.078 -24.188 -5.293 1 83.12 76 SER A C 1
ATOM 606 O O . SER A 1 76 ? 10.164 -22.969 -5.121 1 83.12 76 SER A O 1
ATOM 608 N N . ASP A 1 77 ? 9.898 -24.75 -6.465 1 88.5 77 ASP A N 1
ATOM 609 C CA . ASP A 1 77 ? 9.867 -23.922 -7.668 1 88.5 77 ASP A CA 1
ATOM 610 C C . ASP A 1 77 ? 8.625 -23.031 -7.688 1 88.5 77 ASP A C 1
ATOM 612 O O . ASP A 1 77 ? 8.703 -21.844 -8.055 1 88.5 77 ASP A O 1
ATOM 616 N N . LEU A 1 78 ? 7.562 -23.641 -7.285 1 89.56 78 LEU A N 1
ATOM 617 C CA . LEU A 1 78 ? 6.32 -22.875 -7.227 1 89.56 78 LEU A CA 1
ATOM 618 C C . LEU A 1 78 ? 6.41 -21.766 -6.176 1 89.56 78 LEU A C 1
ATOM 620 O O . LEU A 1 78 ? 5.977 -20.641 -6.414 1 89.56 78 LEU A O 1
ATOM 624 N N . ARG A 1 79 ? 7.031 -22.109 -5.055 1 90 79 ARG A N 1
ATOM 625 C CA . ARG A 1 79 ? 7.172 -21.109 -3.996 1 90 79 ARG A CA 1
ATOM 626 C C . ARG A 1 79 ? 7.988 -19.906 -4.473 1 90 79 ARG A C 1
ATOM 628 O O . ARG A 1 79 ? 7.672 -18.766 -4.148 1 90 79 ARG A O 1
ATOM 635 N N . THR A 1 80 ? 8.961 -20.203 -5.199 1 91.44 80 THR A N 1
ATOM 636 C CA . THR A 1 80 ? 9.812 -19.156 -5.723 1 91.44 80 THR A CA 1
ATOM 637 C C . THR A 1 80 ? 9.031 -18.234 -6.664 1 91.44 80 THR A C 1
ATOM 639 O O . THR A 1 80 ? 9.109 -17.016 -6.555 1 91.44 80 THR A O 1
ATOM 642 N N . ILE A 1 81 ? 8.305 -18.828 -7.562 1 93.81 81 ILE A N 1
ATOM 643 C CA . ILE A 1 81 ? 7.543 -18.062 -8.555 1 93.81 81 ILE A CA 1
ATOM 644 C C . ILE A 1 81 ? 6.477 -17.219 -7.852 1 93.81 81 ILE A C 1
ATOM 646 O O . ILE A 1 81 ? 6.301 -16.047 -8.164 1 93.81 81 ILE A O 1
ATOM 650 N N . ILE A 1 82 ? 5.852 -17.781 -6.891 1 92.75 82 ILE A N 1
ATOM 651 C CA . ILE A 1 82 ? 4.809 -17.094 -6.145 1 92.75 82 ILE A CA 1
ATOM 652 C C . ILE A 1 82 ? 5.414 -15.938 -5.363 1 92.75 82 ILE A C 1
ATOM 654 O O . ILE A 1 82 ? 4.828 -14.852 -5.297 1 92.75 82 ILE A O 1
ATOM 658 N N . THR A 1 83 ? 6.539 -16.188 -4.746 1 93.81 83 THR A N 1
ATOM 659 C CA . THR A 1 83 ? 7.23 -15.133 -4.004 1 93.81 83 THR A CA 1
ATOM 660 C C . THR A 1 83 ? 7.512 -13.938 -4.902 1 93.81 83 THR A C 1
ATOM 662 O O . THR A 1 83 ? 7.211 -12.797 -4.539 1 93.81 83 THR A O 1
ATOM 665 N N . VAL A 1 84 ? 8.008 -14.188 -6.062 1 94.94 84 VAL A N 1
ATOM 666 C CA . VAL A 1 84 ? 8.32 -13.102 -6.992 1 94.94 84 VAL A CA 1
ATOM 667 C C . VAL A 1 84 ? 7.031 -12.422 -7.445 1 94.94 84 VAL A C 1
ATOM 669 O O . VAL A 1 84 ? 6.965 -11.195 -7.523 1 94.94 84 VAL A O 1
ATOM 672 N N . LEU A 1 85 ? 6.035 -13.227 -7.684 1 94.56 85 LEU A N 1
ATOM 673 C CA . LEU A 1 85 ? 4.742 -12.719 -8.125 1 94.56 85 LEU A CA 1
ATOM 674 C C . LEU A 1 85 ? 4.156 -11.75 -7.102 1 94.56 85 LEU A C 1
ATOM 676 O O . LEU A 1 85 ? 3.664 -10.68 -7.465 1 94.56 85 LEU A O 1
ATOM 680 N N . LYS A 1 86 ? 4.27 -12.039 -5.887 1 94.56 86 LYS A N 1
ATOM 681 C CA . LYS A 1 86 ? 3.699 -11.227 -4.82 1 94.56 86 LYS A CA 1
ATOM 682 C C . LYS A 1 86 ? 4.637 -10.078 -4.441 1 94.56 86 LYS A C 1
ATOM 684 O O . LYS A 1 86 ? 4.207 -8.938 -4.309 1 94.56 86 LYS A O 1
ATOM 689 N N . ALA A 1 87 ? 5.898 -10.398 -4.316 1 95.69 87 ALA A N 1
ATOM 690 C CA . ALA A 1 87 ? 6.879 -9.422 -3.857 1 95.69 87 ALA A CA 1
ATOM 691 C C . ALA A 1 87 ? 7.094 -8.328 -4.902 1 95.69 87 ALA A C 1
ATOM 693 O O . ALA A 1 87 ? 7.453 -7.195 -4.562 1 95.69 87 ALA A O 1
ATOM 694 N N . SER A 1 88 ? 6.906 -8.688 -6.188 1 96.25 88 SER A N 1
ATOM 695 C CA . SER A 1 88 ? 7.043 -7.656 -7.215 1 96.25 88 SER A CA 1
ATOM 696 C C . SER A 1 88 ? 6.012 -6.547 -7.027 1 96.25 88 SER A C 1
ATOM 698 O O . SER A 1 88 ? 6.297 -5.379 -7.289 1 96.25 88 SER A O 1
ATOM 700 N N . SER A 1 89 ? 4.812 -6.863 -6.527 1 93.88 89 SER A N 1
ATOM 701 C CA . SER A 1 89 ? 3.801 -5.855 -6.227 1 93.88 89 SER A CA 1
ATOM 702 C C . SER A 1 89 ? 4.238 -4.965 -5.066 1 93.88 89 SER A C 1
ATOM 704 O O . SER A 1 89 ? 3.98 -3.76 -5.074 1 93.88 89 SER A O 1
ATOM 706 N N . ASP A 1 90 ? 4.859 -5.547 -4.113 1 94.94 90 ASP A N 1
ATOM 707 C CA . ASP A 1 90 ? 5.391 -4.766 -3.002 1 94.94 90 ASP A CA 1
ATOM 708 C C . ASP A 1 90 ? 6.422 -3.748 -3.488 1 94.94 90 ASP A C 1
ATOM 710 O O . ASP A 1 90 ? 6.41 -2.592 -3.062 1 94.94 90 ASP A O 1
ATOM 714 N N . LEU A 1 91 ? 7.254 -4.207 -4.355 1 96.56 91 LEU A N 1
ATOM 715 C CA . LEU A 1 91 ? 8.289 -3.318 -4.883 1 96.56 91 LEU A CA 1
ATOM 716 C C . LEU A 1 91 ? 7.664 -2.18 -5.684 1 96.56 91 LEU A C 1
ATOM 718 O O . LEU A 1 91 ? 8.117 -1.036 -5.602 1 96.56 91 LEU A O 1
ATOM 722 N N . GLU A 1 92 ? 6.699 -2.527 -6.445 1 96.06 92 GLU A N 1
ATOM 723 C CA . GLU A 1 92 ? 6.012 -1.497 -7.219 1 96.06 92 GLU A CA 1
ATOM 724 C C . GLU A 1 92 ? 5.348 -0.471 -6.305 1 96.06 92 GLU A C 1
ATOM 726 O O . GLU A 1 92 ? 5.418 0.732 -6.559 1 96.06 92 GLU A O 1
ATOM 731 N N . ARG A 1 93 ? 4.789 -0.924 -5.273 1 93.38 93 ARG A N 1
ATOM 732 C CA . ARG A 1 93 ? 4.164 -0.024 -4.309 1 93.38 93 ARG A CA 1
ATOM 733 C C . ARG A 1 93 ? 5.211 0.841 -3.611 1 93.38 93 ARG A C 1
ATOM 735 O O . ARG A 1 93 ? 4.957 2.012 -3.316 1 93.38 93 ARG A O 1
ATOM 742 N N . MET A 1 94 ? 6.316 0.23 -3.314 1 95.81 94 MET A N 1
ATOM 743 C CA . MET A 1 94 ? 7.418 1.04 -2.805 1 95.81 94 MET A CA 1
ATOM 744 C C . MET A 1 94 ? 7.762 2.164 -3.777 1 95.81 94 MET A C 1
ATOM 746 O O . MET A 1 94 ? 7.906 3.318 -3.371 1 95.81 94 MET A O 1
ATOM 750 N N . GLY A 1 95 ? 7.883 1.76 -5.02 1 96.06 95 GLY A N 1
ATOM 751 C CA . GLY A 1 95 ? 8.164 2.746 -6.047 1 96.06 95 GLY A CA 1
ATOM 752 C C . GLY A 1 95 ? 7.145 3.869 -6.09 1 96.06 95 GLY A C 1
ATOM 753 O O . GLY A 1 95 ? 7.504 5.035 -6.273 1 96.06 95 GLY A O 1
ATOM 754 N N . ASP A 1 96 ? 5.914 3.555 -5.895 1 93.25 96 ASP A N 1
ATOM 755 C CA . ASP A 1 96 ? 4.844 4.551 -5.879 1 93.25 96 ASP A CA 1
ATOM 756 C C . ASP A 1 96 ? 5.043 5.551 -4.742 1 93.25 96 ASP A C 1
ATOM 758 O O . ASP A 1 96 ? 4.84 6.75 -4.926 1 93.25 96 ASP A O 1
ATOM 762 N N . HIS A 1 97 ? 5.348 5.016 -3.605 1 95.19 97 HIS A N 1
ATOM 763 C CA . HIS A 1 97 ? 5.57 5.895 -2.465 1 95.19 97 HIS A CA 1
ATOM 764 C C . HIS A 1 97 ? 6.82 6.746 -2.666 1 95.19 97 HIS A C 1
ATOM 766 O O . HIS A 1 97 ? 6.859 7.906 -2.248 1 95.19 97 HIS A O 1
ATOM 772 N N . VAL A 1 98 ? 7.789 6.16 -3.27 1 97.56 98 VAL A N 1
ATOM 773 C CA . VAL A 1 98 ? 9 6.902 -3.598 1 97.56 98 VAL A CA 1
ATOM 774 C C . VAL A 1 98 ? 8.656 8.055 -4.535 1 97.56 98 VAL A C 1
ATOM 776 O O . VAL A 1 98 ? 9.117 9.188 -4.34 1 97.56 98 VAL A O 1
ATOM 779 N N . ALA A 1 99 ? 7.898 7.785 -5.52 1 96.44 99 ALA A N 1
ATOM 780 C CA . ALA A 1 99 ? 7.449 8.828 -6.438 1 96.44 99 ALA A CA 1
ATOM 781 C C . ALA A 1 99 ? 6.672 9.914 -5.699 1 96.44 99 ALA A C 1
ATOM 783 O O . ALA A 1 99 ? 6.777 11.094 -6.027 1 96.44 99 ALA A O 1
ATOM 784 N N . SER A 1 100 ? 5.902 9.539 -4.707 1 94.94 100 SER A N 1
ATOM 785 C CA . SER A 1 100 ? 5.137 10.492 -3.916 1 94.94 100 SER A CA 1
ATOM 786 C C . SER A 1 100 ? 6.051 11.414 -3.121 1 94.94 100 SER A C 1
ATOM 788 O O . SER A 1 100 ? 5.758 12.602 -2.955 1 94.94 100 SER A O 1
ATOM 790 N N . ILE A 1 101 ? 7.109 10.867 -2.621 1 96.62 101 ILE A N 1
ATOM 791 C CA . ILE A 1 101 ? 8.102 11.688 -1.93 1 96.62 101 ILE A CA 1
ATOM 792 C C . ILE A 1 101 ? 8.68 12.719 -2.895 1 96.62 101 ILE A C 1
ATOM 794 O O . ILE A 1 101 ? 8.844 13.883 -2.539 1 96.62 101 ILE A O 1
ATOM 798 N N . ALA A 1 102 ? 8.984 12.266 -4.078 1 97.19 102 ALA A N 1
ATOM 799 C CA . ALA A 1 102 ? 9.5 13.172 -5.102 1 97.19 102 ALA A CA 1
ATOM 800 C C . ALA A 1 102 ? 8.492 14.266 -5.422 1 97.19 102 ALA A C 1
ATOM 802 O O . ALA A 1 102 ? 8.859 15.438 -5.582 1 97.19 102 ALA A O 1
ATOM 803 N N . LYS A 1 103 ? 7.262 13.969 -5.508 1 95.25 103 LYS A N 1
ATOM 804 C CA . LYS A 1 103 ? 6.211 14.953 -5.762 1 95.25 103 LYS A CA 1
ATOM 805 C C . LYS A 1 103 ? 6.113 15.961 -4.621 1 95.25 103 LYS A C 1
ATOM 807 O O . LYS A 1 103 ? 5.883 17.156 -4.855 1 95.25 103 LYS A O 1
ATOM 812 N N . ALA A 1 104 ? 6.254 15.406 -3.432 1 93.12 104 ALA A N 1
ATOM 813 C CA . ALA A 1 104 ? 6.273 16.297 -2.271 1 93.12 104 ALA A CA 1
ATOM 814 C C . ALA A 1 104 ? 7.395 17.328 -2.385 1 93.12 104 ALA A C 1
ATOM 816 O O . ALA A 1 104 ? 7.223 18.484 -2.002 1 93.12 104 ALA A O 1
ATOM 817 N N . THR A 1 105 ? 8.508 16.922 -2.908 1 93.69 105 THR A N 1
ATOM 818 C CA . THR A 1 105 ? 9.648 17.812 -3.105 1 93.69 105 THR A CA 1
ATOM 819 C C . THR A 1 105 ? 9.273 18.969 -4.031 1 93.69 105 THR A C 1
ATOM 821 O O . THR A 1 105 ? 9.633 20.109 -3.775 1 93.69 105 THR A O 1
ATOM 824 N N . ILE A 1 106 ? 8.578 18.641 -5.047 1 92.81 106 ILE A N 1
ATOM 825 C CA . ILE A 1 106 ? 8.164 19.641 -6.023 1 92.81 106 ILE A CA 1
ATOM 826 C C . ILE A 1 106 ? 7.195 20.625 -5.371 1 92.81 106 ILE A C 1
ATOM 828 O O . ILE A 1 106 ? 7.262 21.828 -5.629 1 92.81 106 ILE A O 1
ATOM 832 N N . SER A 1 107 ? 6.414 20.172 -4.492 1 88.25 107 SER A N 1
ATOM 833 C CA . SER A 1 107 ? 5.406 20.984 -3.83 1 88.25 107 SER A CA 1
ATOM 834 C C . SER A 1 107 ? 6.035 21.906 -2.787 1 88.25 107 SER A C 1
ATOM 836 O O . SER A 1 107 ? 5.438 22.906 -2.396 1 88.25 107 SER A O 1
ATOM 838 N N . LEU A 1 108 ? 7.203 21.609 -2.248 1 86.31 108 LEU A N 1
ATOM 839 C CA . LEU A 1 108 ? 7.887 22.375 -1.207 1 86.31 108 LEU A CA 1
ATOM 840 C C . LEU A 1 108 ? 8.508 23.641 -1.78 1 86.31 108 LEU A C 1
ATOM 842 O O . LEU A 1 108 ? 8.898 24.531 -1.031 1 86.31 108 LEU A O 1
ATOM 846 N N . LYS A 1 109 ? 8.609 23.859 -2.945 1 73.5 109 LYS A N 1
ATOM 847 C CA . LYS A 1 109 ? 9.367 24.969 -3.514 1 73.5 109 LYS A CA 1
ATOM 848 C C . LYS A 1 109 ? 8.828 26.312 -3.021 1 73.5 109 LYS A C 1
ATOM 850 O O . LYS A 1 109 ? 7.633 26.594 -3.141 1 73.5 109 LYS A O 1
ATOM 855 N N . GLY A 1 110 ? 9.797 27.016 -2.422 1 70.94 110 GLY A N 1
ATOM 856 C CA . GLY A 1 110 ? 9.555 28.406 -2.039 1 70.94 110 GLY A CA 1
ATOM 857 C C . GLY A 1 110 ? 8.922 28.531 -0.663 1 70.94 110 GLY A C 1
ATOM 858 O O . GLY A 1 110 ? 8.594 29.641 -0.229 1 70.94 110 GLY A O 1
ATOM 859 N N . GLU A 1 111 ? 8.805 27.453 0.015 1 75.94 111 GLU A N 1
ATOM 860 C CA . GLU A 1 111 ? 8.117 27.5 1.302 1 75.94 111 GLU A CA 1
ATOM 861 C C . GLU A 1 111 ? 9.109 27.562 2.457 1 75.94 111 GLU A C 1
ATOM 863 O O . GLU A 1 111 ? 10.289 27.234 2.285 1 75.94 111 GLU A O 1
ATOM 868 N N . GLU A 1 112 ? 8.68 28.094 3.512 1 85.38 112 GLU A N 1
ATOM 869 C CA . GLU A 1 112 ? 9.523 28.156 4.699 1 85.38 112 GLU A CA 1
ATOM 870 C C . GLU A 1 112 ? 9.906 26.766 5.184 1 85.38 112 GLU A C 1
ATOM 872 O O . GLU A 1 112 ? 9.055 25.875 5.289 1 85.38 112 GLU A O 1
ATOM 877 N N . ARG A 1 113 ? 11.156 26.625 5.5 1 87.25 113 ARG A N 1
ATOM 878 C CA . ARG A 1 113 ? 11.703 25.312 5.812 1 87.25 113 ARG A CA 1
ATOM 879 C C . ARG A 1 113 ? 11.938 25.156 7.309 1 87.25 113 ARG A C 1
ATOM 881 O O . ARG A 1 113 ? 12.117 26.141 8.023 1 87.25 113 ARG A O 1
ATOM 888 N N . ILE A 1 114 ? 11.812 23.984 7.746 1 90.56 114 ILE A N 1
ATOM 889 C CA . ILE A 1 114 ? 12.227 23.594 9.094 1 90.56 114 ILE A CA 1
ATOM 890 C C . ILE A 1 114 ? 13.477 22.719 9.016 1 90.56 114 ILE A C 1
ATOM 892 O O . ILE A 1 114 ? 13.383 21.484 8.906 1 90.56 114 ILE A O 1
ATOM 896 N N . HIS A 1 115 ? 14.633 23.25 9.125 1 88.56 115 HIS A N 1
ATOM 897 C CA . HIS A 1 115 ? 15.914 22.641 8.789 1 88.56 115 HIS A CA 1
ATOM 898 C C . HIS A 1 115 ? 16.172 21.391 9.633 1 88.56 115 HIS A C 1
ATOM 900 O O . HIS A 1 115 ? 16.594 20.359 9.109 1 88.56 115 HIS A O 1
ATOM 906 N N . VAL A 1 116 ? 15.898 21.484 10.906 1 91.5 116 VAL A N 1
ATOM 907 C CA . VAL A 1 116 ? 16.172 20.359 11.805 1 91.5 116 VAL A CA 1
ATOM 908 C C . VAL A 1 116 ? 15.344 19.156 11.375 1 91.5 116 VAL A C 1
ATOM 910 O O . VAL A 1 116 ? 15.82 18.016 11.43 1 91.5 116 VAL A O 1
ATOM 913 N N . VAL A 1 117 ? 14.141 19.406 10.891 1 94.38 117 VAL A N 1
ATOM 914 C CA . VAL A 1 117 ? 13.234 18.359 10.469 1 94.38 117 VAL A CA 1
ATOM 915 C C . VAL A 1 117 ? 13.734 17.734 9.172 1 94.38 117 VAL A C 1
ATOM 917 O O . VAL A 1 117 ? 13.695 16.516 9 1 94.38 117 VAL A O 1
ATOM 920 N N . GLU A 1 118 ? 14.266 18.516 8.32 1 93.25 118 GLU A N 1
ATOM 921 C CA . GLU A 1 118 ? 14.766 18.016 7.039 1 93.25 118 GLU A CA 1
ATOM 922 C C . GLU A 1 118 ? 15.969 17.109 7.227 1 93.25 118 GLU A C 1
ATOM 924 O O . GLU A 1 118 ? 16.094 16.094 6.539 1 93.25 118 GLU A O 1
ATOM 929 N N . GLU A 1 119 ? 16.797 17.5 8.109 1 94.75 119 GLU A N 1
ATOM 930 C CA . GLU A 1 119 ? 17.938 16.656 8.438 1 94.75 119 GLU A CA 1
ATOM 931 C C . GLU A 1 119 ? 17.5 15.312 9.016 1 94.75 119 GLU A C 1
ATOM 933 O O . GLU A 1 119 ? 18.047 14.266 8.672 1 94.75 119 GLU A O 1
ATOM 938 N N . ASP A 1 120 ? 16.531 15.375 9.891 1 97.06 120 ASP A N 1
ATOM 939 C CA . ASP A 1 120 ? 15.984 14.164 10.492 1 97.06 120 ASP A CA 1
ATOM 940 C C . ASP A 1 120 ? 15.344 13.266 9.438 1 97.06 120 ASP A C 1
ATOM 942 O O . ASP A 1 120 ? 15.492 12.039 9.484 1 97.06 120 ASP A O 1
ATOM 946 N N . ILE A 1 121 ? 14.609 13.883 8.508 1 96.44 121 ILE A N 1
ATOM 947 C CA . ILE A 1 121 ? 13.961 13.133 7.441 1 96.44 121 ILE A CA 1
ATOM 948 C C . ILE A 1 121 ? 15.016 12.477 6.555 1 96.44 121 ILE A C 1
ATOM 950 O O . ILE A 1 121 ? 14.844 11.336 6.109 1 96.44 121 ILE A O 1
ATOM 954 N N . SER A 1 122 ? 16.125 13.18 6.328 1 96.19 122 SER A N 1
ATOM 955 C CA . SER A 1 122 ? 17.219 12.625 5.559 1 96.19 122 SER A CA 1
ATOM 956 C C . SER A 1 122 ? 17.781 11.367 6.219 1 96.19 122 SER A C 1
ATOM 958 O O . SER A 1 122 ? 17.984 10.352 5.559 1 96.19 122 SER A O 1
ATOM 960 N N . LEU A 1 123 ? 18.016 11.453 7.484 1 97.31 123 LEU A N 1
ATOM 961 C CA . LEU A 1 123 ? 18.531 10.32 8.242 1 97.31 123 LEU A CA 1
ATOM 962 C C . LEU A 1 123 ? 17.547 9.164 8.242 1 97.31 123 LEU A C 1
ATOM 964 O O . LEU A 1 123 ? 17.938 8 8.086 1 97.31 123 LEU A O 1
ATOM 968 N N . LEU A 1 124 ? 16.297 9.5 8.406 1 97.75 124 LEU A N 1
ATOM 969 C CA . LEU A 1 124 ? 15.258 8.477 8.352 1 97.75 124 LEU A CA 1
ATOM 970 C C . LEU A 1 124 ? 15.227 7.805 6.988 1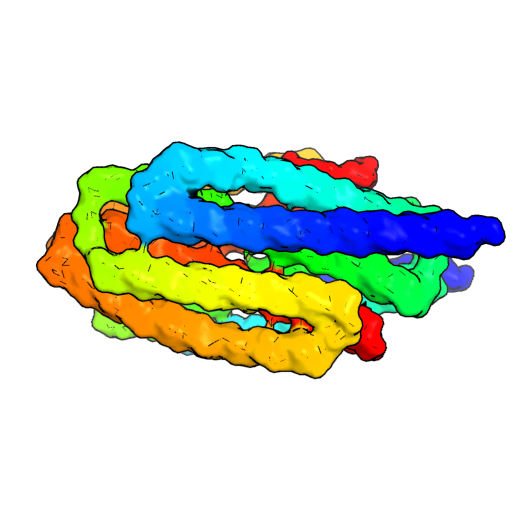 97.75 124 LEU A C 1
ATOM 972 O O . LEU A 1 124 ? 15.117 6.578 6.898 1 97.75 124 LEU A O 1
ATOM 976 N N . GLY A 1 125 ? 15.297 8.648 5.926 1 97.44 125 GLY A N 1
ATOM 977 C CA . GLY A 1 125 ? 15.328 8.117 4.57 1 97.44 125 GLY A CA 1
ATOM 978 C C . GLY A 1 125 ? 16.484 7.16 4.332 1 97.44 125 GLY A C 1
ATOM 979 O O . GLY A 1 125 ? 16.312 6.121 3.689 1 97.44 125 GLY A O 1
ATOM 980 N N . GLU A 1 126 ? 17.625 7.488 4.848 1 96.56 126 GLU A N 1
ATOM 981 C CA . GLU A 1 126 ? 18.797 6.629 4.73 1 96.56 126 GLU A CA 1
ATOM 982 C C . GLU A 1 126 ? 18.578 5.293 5.434 1 96.56 126 GLU A C 1
ATOM 984 O O . GLU A 1 126 ? 18.969 4.242 4.934 1 96.56 126 GLU A O 1
ATOM 989 N N . LYS A 1 127 ? 18 5.406 6.586 1 97.75 127 LYS A N 1
ATOM 990 C CA . LYS A 1 127 ? 17.719 4.184 7.336 1 97.75 127 LYS A CA 1
ATOM 991 C C . LYS A 1 127 ? 16.719 3.303 6.598 1 97.75 127 LYS A C 1
ATOM 993 O O . LYS A 1 127 ? 16.875 2.082 6.543 1 97.75 127 LYS A O 1
ATOM 998 N N . VAL A 1 128 ? 15.664 3.906 6.062 1 98.12 128 VAL A N 1
ATOM 999 C CA . VAL A 1 128 ? 14.664 3.166 5.301 1 98.12 128 VAL A CA 1
ATOM 1000 C C . VAL A 1 128 ? 15.312 2.514 4.086 1 98.12 128 VAL A C 1
ATOM 1002 O O . VAL A 1 128 ? 15.055 1.346 3.787 1 98.12 128 VAL A O 1
ATOM 1005 N N . LYS A 1 129 ? 16.156 3.262 3.406 1 97.62 129 LYS A N 1
ATOM 1006 C CA . LYS A 1 129 ? 16.875 2.707 2.264 1 97.62 129 LYS A CA 1
ATOM 1007 C C . LYS A 1 129 ? 17.703 1.495 2.678 1 97.62 129 LYS A C 1
ATOM 1009 O O . LYS A 1 129 ? 17.75 0.491 1.963 1 97.62 129 LYS A O 1
ATOM 1014 N N . SER A 1 130 ? 18.391 1.629 3.752 1 97.44 130 SER A N 1
ATOM 1015 C CA . S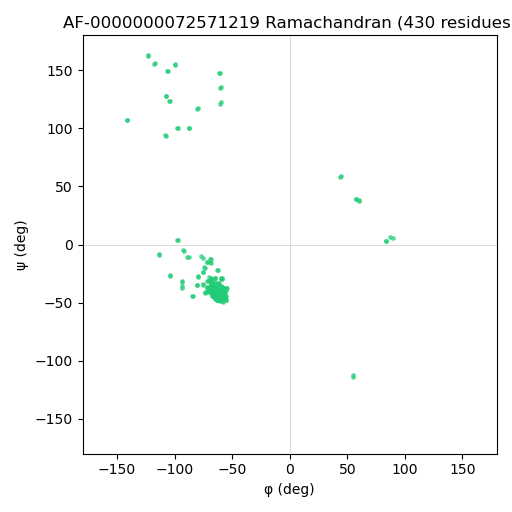ER A 1 130 ? 19.203 0.529 4.258 1 97.44 130 SER A CA 1
ATOM 1016 C C . SER A 1 130 ? 18.344 -0.714 4.516 1 97.44 130 SER A C 1
ATOM 1018 O O . SER A 1 130 ? 18.797 -1.836 4.254 1 97.44 130 SER A O 1
ATOM 1020 N N . ILE A 1 131 ? 17.172 -0.53 5.047 1 97.62 131 ILE A N 1
ATOM 1021 C CA . ILE A 1 131 ? 16.25 -1.637 5.309 1 97.62 131 ILE A CA 1
ATOM 1022 C C . ILE A 1 131 ? 15.836 -2.283 3.99 1 97.62 131 ILE A C 1
ATOM 1024 O O . ILE A 1 131 ? 15.82 -3.512 3.873 1 97.62 131 ILE A O 1
ATOM 1028 N N . VAL A 1 132 ? 15.531 -1.468 2.988 1 97.69 132 VAL A N 1
ATOM 1029 C CA . VAL A 1 132 ? 15.148 -1.972 1.671 1 97.69 132 VAL A CA 1
ATOM 1030 C C . VAL A 1 132 ? 16.312 -2.77 1.074 1 97.69 132 VAL A C 1
ATOM 1032 O O . VAL A 1 132 ? 16.125 -3.904 0.627 1 97.69 132 VAL A O 1
ATOM 1035 N N . ASP A 1 133 ? 17.516 -2.219 1.154 1 97.5 133 ASP A N 1
ATOM 1036 C CA . ASP A 1 133 ? 18.703 -2.889 0.631 1 97.5 133 ASP A CA 1
ATOM 1037 C C . ASP A 1 133 ? 18.953 -4.211 1.354 1 97.5 133 ASP A C 1
ATOM 1039 O O . ASP A 1 133 ? 19.25 -5.227 0.721 1 97.5 133 ASP A O 1
ATOM 1043 N N . ALA A 1 134 ? 18.828 -4.129 2.629 1 97.38 134 ALA A N 1
ATOM 1044 C CA . ALA A 1 134 ? 19.062 -5.324 3.434 1 97.38 134 ALA A CA 1
ATOM 1045 C C . ALA A 1 134 ? 18.031 -6.41 3.094 1 97.38 134 ALA A C 1
ATOM 1047 O O . ALA A 1 134 ? 18.375 -7.594 3.029 1 97.38 134 ALA A O 1
ATOM 1048 N N . SER A 1 135 ? 16.781 -6.02 2.938 1 97.25 135 SER A N 1
ATOM 1049 C CA . SER A 1 135 ? 15.742 -6.98 2.602 1 97.25 135 SER A CA 1
ATOM 1050 C C . SER A 1 135 ? 15.992 -7.625 1.243 1 97.25 135 SER A C 1
ATOM 1052 O O . SER A 1 135 ? 15.812 -8.836 1.08 1 97.25 135 SER A O 1
ATOM 1054 N N . LEU A 1 136 ? 16.453 -6.832 0.243 1 96 136 LEU A N 1
ATOM 10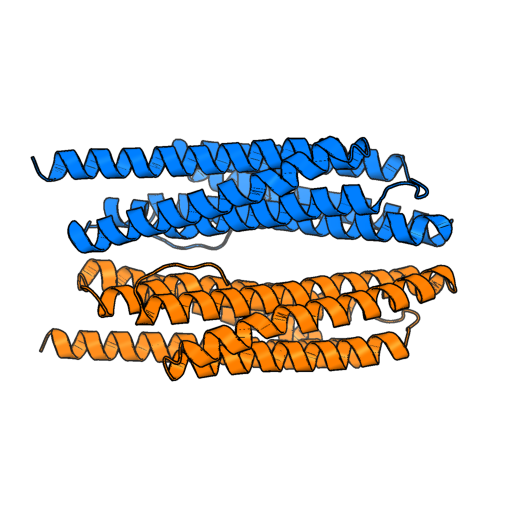55 C CA . LEU A 1 136 ? 16.766 -7.355 -1.08 1 96 136 LEU A CA 1
ATOM 1056 C C . LEU A 1 136 ? 17.938 -8.328 -1.01 1 96 136 LEU A C 1
ATOM 1058 O O . LEU A 1 136 ? 17.906 -9.383 -1.654 1 96 136 LEU A O 1
ATOM 1062 N N . ASN A 1 137 ? 18.922 -7.965 -0.238 1 95.69 137 ASN A N 1
ATOM 1063 C CA . ASN A 1 137 ? 20.078 -8.844 -0.063 1 95.69 137 ASN A CA 1
ATOM 1064 C C . ASN A 1 137 ? 19.688 -10.148 0.632 1 95.69 137 ASN A C 1
ATOM 1066 O O . ASN A 1 137 ? 20.172 -11.219 0.27 1 95.69 137 ASN A O 1
ATOM 1070 N N . ALA A 1 138 ? 18.844 -9.992 1.663 1 95.12 138 ALA A N 1
ATOM 1071 C CA . ALA A 1 138 ? 18.359 -11.18 2.355 1 95.12 138 ALA A CA 1
ATOM 1072 C C . ALA A 1 138 ? 17.609 -12.102 1.403 1 95.12 138 ALA A C 1
ATOM 1074 O O . ALA A 1 138 ? 17.688 -13.328 1.517 1 95.12 138 ALA A O 1
ATOM 1075 N N . TYR A 1 139 ? 16.891 -11.523 0.495 1 94 139 TYR A N 1
ATOM 1076 C CA . TYR A 1 139 ? 16.156 -12.289 -0.496 1 94 139 TYR A CA 1
ATOM 1077 C C . TYR A 1 139 ? 17.078 -13.109 -1.372 1 94 139 TYR A C 1
ATOM 1079 O O . TYR A 1 139 ? 16.859 -14.305 -1.575 1 94 139 TYR A O 1
ATOM 1087 N N . ILE A 1 140 ? 18.125 -12.531 -1.881 1 90.75 140 ILE A N 1
ATOM 1088 C CA . ILE A 1 140 ? 19.062 -13.195 -2.779 1 90.75 140 ILE A CA 1
ATOM 1089 C C . ILE A 1 140 ? 19.781 -14.328 -2.043 1 90.75 140 ILE A C 1
ATOM 1091 O O . ILE A 1 140 ? 20.062 -15.375 -2.631 1 90.75 140 ILE A O 1
ATOM 1095 N N . GLN A 1 141 ? 19.984 -14.133 -0.811 1 91.19 141 GLN A N 1
ATOM 1096 C CA . GLN A 1 141 ? 20.734 -15.109 -0.033 1 91.19 141 GLN A CA 1
ATOM 1097 C C . GLN A 1 141 ? 19.812 -16.172 0.547 1 91.19 141 GLN A C 1
ATOM 1099 O O . GLN A 1 141 ? 20.281 -17.188 1.078 1 91.19 141 GLN A O 1
ATOM 1104 N N . GLY A 1 142 ? 18.562 -15.945 0.458 1 88.94 142 GLY A N 1
ATOM 1105 C CA . GLY A 1 142 ? 17.609 -16.859 1.076 1 88.94 142 GLY A CA 1
ATOM 1106 C C . GLY A 1 142 ? 17.797 -16.984 2.578 1 88.94 142 GLY A C 1
ATOM 1107 O O . GLY A 1 142 ? 17.703 -18.078 3.131 1 88.94 142 GLY A O 1
ATOM 1108 N N . ASN A 1 143 ? 18.094 -15.906 3.207 1 92.06 143 ASN A N 1
ATOM 1109 C CA . ASN A 1 143 ? 18.406 -15.891 4.629 1 92.06 143 ASN A CA 1
ATOM 1110 C C . ASN A 1 143 ? 17.203 -15.5 5.477 1 92.06 143 ASN A C 1
ATOM 1112 O O . ASN A 1 143 ? 16.969 -14.32 5.723 1 92.06 143 ASN A O 1
ATOM 1116 N N . ASP A 1 144 ? 16.547 -16.469 6.055 1 91.44 144 ASP A N 1
ATOM 1117 C CA . ASP A 1 144 ? 15.328 -16.266 6.832 1 91.44 144 ASP A CA 1
ATOM 1118 C C . ASP A 1 144 ? 15.633 -15.555 8.156 1 91.44 144 ASP A C 1
ATOM 1120 O O . ASP A 1 144 ? 14.852 -14.727 8.617 1 91.44 144 ASP A O 1
ATOM 1124 N N . LYS A 1 145 ? 16.719 -15.93 8.773 1 93.56 145 LYS A N 1
ATOM 1125 C CA . LYS A 1 145 ? 17.094 -15.312 10.039 1 93.56 145 LYS A CA 1
ATOM 1126 C C . LYS A 1 145 ? 17.328 -13.812 9.875 1 93.56 145 LYS A C 1
ATOM 1128 O O . LYS A 1 145 ? 16.828 -13.016 10.68 1 93.56 145 LYS A O 1
ATOM 1133 N N . ARG A 1 146 ? 18.031 -13.5 8.875 1 95 146 ARG A N 1
ATOM 1134 C CA . ARG A 1 146 ? 18.266 -12.086 8.586 1 95 146 ARG A CA 1
ATOM 1135 C C . ARG A 1 146 ? 16.969 -11.359 8.289 1 95 146 ARG A C 1
ATOM 1137 O O . ARG A 1 146 ? 16.797 -10.203 8.664 1 95 146 ARG A O 1
ATOM 1144 N N . ALA A 1 147 ? 16.047 -12.023 7.574 1 95.5 147 ALA A N 1
ATOM 1145 C CA . ALA A 1 147 ? 14.742 -11.445 7.27 1 95.5 147 ALA A CA 1
ATOM 1146 C C . ALA A 1 147 ? 14.008 -11.039 8.547 1 95.5 147 ALA A C 1
ATOM 1148 O O . ALA A 1 147 ? 13.43 -9.961 8.617 1 95.5 147 ALA A O 1
ATOM 1149 N N . HIS A 1 148 ? 14.102 -11.875 9.57 1 95.62 148 HIS A N 1
ATOM 1150 C CA . HIS A 1 148 ? 13.469 -11.57 10.852 1 95.62 148 HIS A CA 1
ATOM 1151 C C . HIS A 1 148 ? 14.109 -10.352 11.508 1 95.62 148 HIS A C 1
ATOM 1153 O O . HIS A 1 148 ? 13.406 -9.484 12.031 1 95.62 148 HIS A O 1
ATOM 1159 N N . GLU A 1 149 ? 15.367 -10.328 11.43 1 96.5 149 GLU A N 1
ATOM 1160 C CA . GLU A 1 149 ? 16.109 -9.219 12.031 1 96.5 149 GLU A CA 1
ATOM 1161 C C . GLU A 1 149 ? 15.766 -7.902 11.344 1 96.5 149 GLU A C 1
ATOM 1163 O O . GLU A 1 149 ? 15.578 -6.879 12.008 1 96.5 149 GLU A O 1
ATOM 1168 N N . ILE A 1 150 ? 15.68 -7.957 10.062 1 96.75 150 ILE A N 1
ATOM 1169 C CA . ILE A 1 150 ? 15.375 -6.762 9.281 1 96.75 150 ILE A CA 1
ATOM 1170 C C . ILE A 1 150 ? 13.969 -6.277 9.609 1 96.75 150 ILE A C 1
ATOM 1172 O O . ILE A 1 150 ? 13.742 -5.078 9.797 1 96.75 150 ILE A O 1
ATOM 1176 N N . ALA A 1 151 ? 13.047 -7.176 9.695 1 95.88 151 ALA A N 1
ATOM 1177 C CA . ALA A 1 151 ? 11.648 -6.832 9.953 1 95.88 151 ALA A CA 1
ATOM 1178 C C . ALA A 1 151 ? 11.508 -6.105 11.289 1 95.88 151 ALA A C 1
ATOM 1180 O O . ALA A 1 151 ? 10.648 -5.23 11.438 1 95.88 151 ALA A O 1
ATOM 1181 N N . GLU A 1 152 ? 12.367 -6.363 12.211 1 95.88 152 GLU A N 1
ATOM 1182 C CA . GLU A 1 152 ? 12.289 -5.758 13.539 1 95.88 152 GLU A CA 1
ATOM 1183 C C . GLU A 1 152 ? 12.719 -4.293 13.5 1 95.88 152 GLU A C 1
ATOM 1185 O O . GLU A 1 152 ? 12.367 -3.516 14.391 1 95.88 152 GLU A O 1
ATOM 1190 N N . GLN A 1 153 ? 13.414 -3.93 12.508 1 95.56 153 GLN A N 1
ATOM 1191 C CA . GLN A 1 153 ? 13.898 -2.557 12.398 1 95.56 153 GLN A CA 1
ATOM 1192 C C . GLN A 1 153 ? 12.742 -1.591 12.148 1 95.56 153 GLN A C 1
ATOM 1194 O O . GLN A 1 153 ? 12.891 -0.377 12.305 1 95.56 153 GLN A O 1
ATOM 1199 N N . GLN A 1 154 ? 11.594 -2.156 11.766 1 94.5 154 GLN A N 1
ATOM 1200 C CA . GLN A 1 154 ? 10.43 -1.314 11.5 1 94.5 154 GLN A CA 1
ATOM 1201 C C . GLN A 1 154 ? 10.047 -0.511 12.742 1 94.5 154 GLN A C 1
ATOM 1203 O O . GLN A 1 154 ? 9.531 0.604 12.633 1 94.5 154 GLN A O 1
ATOM 1208 N N . TYR A 1 155 ? 10.336 -1.068 13.914 1 94.62 155 TYR A N 1
ATOM 1209 C CA . TYR A 1 155 ? 9.977 -0.393 15.156 1 94.62 155 TYR A CA 1
ATOM 1210 C C . TYR A 1 155 ? 10.859 0.823 15.391 1 94.62 155 TYR A C 1
ATOM 1212 O O . TYR A 1 155 ? 10.406 1.84 15.922 1 94.62 155 TYR A O 1
ATOM 1220 N N . VAL A 1 156 ? 12.078 0.669 15.008 1 96.12 156 VAL A N 1
ATOM 1221 C CA . VAL A 1 156 ? 12.992 1.798 15.109 1 96.12 156 VAL A CA 1
ATOM 1222 C C . VAL A 1 156 ? 12.539 2.922 14.18 1 96.12 156 VAL A C 1
ATOM 1224 O O . VAL A 1 156 ? 12.531 4.09 14.57 1 96.12 156 VAL A O 1
ATOM 1227 N N . ILE A 1 157 ? 12.141 2.559 12.984 1 97.25 157 ILE A N 1
ATOM 1228 C CA . ILE A 1 157 ? 11.672 3.529 12 1 97.25 157 ILE A CA 1
ATOM 1229 C C . ILE A 1 157 ? 10.422 4.23 12.523 1 97.25 157 ILE A C 1
ATOM 1231 O O . ILE A 1 157 ? 10.289 5.453 12.406 1 97.25 157 ILE A O 1
ATOM 1235 N N . LYS A 1 158 ? 9.57 3.48 13.109 1 95.06 158 LYS A N 1
ATOM 1236 C CA . LYS A 1 158 ? 8.336 4.035 13.664 1 95.06 158 LYS A CA 1
ATOM 1237 C C . LYS A 1 158 ? 8.633 5.039 14.773 1 95.06 158 LYS A C 1
ATOM 1239 O O . LYS A 1 158 ? 8.039 6.117 14.82 1 95.06 158 LYS A O 1
ATOM 1244 N N . SER A 1 159 ? 9.508 4.664 15.602 1 96.88 159 SER A N 1
ATOM 1245 C CA . SER A 1 159 ? 9.883 5.539 16.703 1 96.88 159 SER A CA 1
ATOM 1246 C C . SER A 1 159 ? 10.516 6.832 16.203 1 96.88 159 SER A C 1
ATOM 1248 O O . SER A 1 159 ? 10.164 7.922 16.656 1 96.88 159 SER A O 1
ATOM 1250 N N . MET A 1 160 ? 11.422 6.691 15.258 1 97.25 160 MET A N 1
ATOM 1251 C CA . MET A 1 160 ? 12.055 7.867 14.664 1 97.25 160 MET A CA 1
ATOM 1252 C C . MET A 1 160 ? 11.016 8.758 13.984 1 97.25 160 MET A C 1
ATOM 1254 O O . MET A 1 160 ? 11.047 9.977 14.133 1 97.25 160 MET A O 1
ATOM 1258 N N . SER A 1 161 ? 10.141 8.156 13.258 1 97.12 161 SER A N 1
ATOM 1259 C CA . SER A 1 161 ? 9.086 8.875 12.57 1 97.12 161 SER A CA 1
ATOM 1260 C C . SER A 1 161 ? 8.219 9.672 13.547 1 97.12 161 SER A C 1
ATOM 1262 O O . SER A 1 161 ? 7.859 10.812 13.273 1 97.12 161 SER A O 1
ATOM 1264 N N . HIS A 1 162 ? 7.922 9.078 14.672 1 95.12 162 HIS A N 1
ATOM 1265 C CA . HIS A 1 162 ? 7.109 9.742 15.688 1 95.12 162 HIS A CA 1
ATOM 1266 C C . HIS A 1 162 ? 7.816 10.977 16.25 1 95.12 162 HIS A C 1
ATOM 1268 O O . HIS A 1 162 ? 7.191 12.016 16.438 1 95.12 162 HIS A O 1
ATOM 1274 N N . GLU A 1 163 ? 9.031 10.812 16.5 1 97.31 163 GLU A N 1
ATOM 1275 C CA . GLU A 1 163 ? 9.812 11.93 17.016 1 97.31 163 GLU A CA 1
ATOM 1276 C C . GLU A 1 163 ? 9.852 13.086 16.031 1 97.31 163 GLU A C 1
ATOM 1278 O O . GLU A 1 163 ? 9.711 14.25 16.406 1 97.31 163 GLU A O 1
ATOM 1283 N N . ILE A 1 164 ? 10.047 12.75 14.789 1 97.69 164 ILE A N 1
ATOM 1284 C CA . ILE A 1 164 ? 10.117 13.766 13.742 1 97.69 164 ILE A CA 1
ATOM 1285 C C . ILE A 1 164 ? 8.758 14.445 13.594 1 97.69 164 ILE A C 1
ATOM 1287 O O . ILE A 1 164 ? 8.68 15.664 13.414 1 97.69 164 ILE A O 1
ATOM 1291 N N . GLN A 1 165 ? 7.738 13.664 13.68 1 96.81 165 GLN A N 1
ATOM 1292 C CA . GLN A 1 165 ? 6.379 14.188 13.586 1 96.81 165 GLN A CA 1
ATOM 1293 C C . GLN A 1 165 ? 6.137 15.266 14.641 1 96.81 165 GLN A C 1
ATOM 1295 O O . GLN A 1 165 ? 5.547 16.312 14.352 1 96.81 165 GLN A O 1
ATOM 1300 N N . GLU A 1 166 ? 6.574 15.016 15.852 1 95.81 166 GLU A N 1
ATOM 1301 C CA . GLU A 1 166 ? 6.402 15.977 16.938 1 95.81 166 GLU A CA 1
ATOM 1302 C C . GLU A 1 166 ? 7.133 17.281 16.641 1 95.81 166 GLU A C 1
ATOM 1304 O O . GLU A 1 166 ? 6.609 18.359 16.891 1 95.81 166 GLU A O 1
ATOM 1309 N N . LYS A 1 167 ? 8.289 17.156 16.094 1 97 167 LYS A N 1
ATOM 1310 C CA . LYS A 1 167 ? 9.055 18.344 15.734 1 97 167 LYS A CA 1
ATOM 1311 C C . LYS A 1 167 ? 8.344 19.141 14.641 1 97 167 LYS A C 1
ATOM 1313 O O . LYS A 1 167 ? 8.352 20.375 14.656 1 97 167 LYS A O 1
ATOM 1318 N N . ILE A 1 168 ? 7.766 18.438 13.68 1 96.69 168 ILE A N 1
ATOM 1319 C CA . ILE A 1 168 ? 7.035 19.078 12.594 1 96.69 168 ILE A CA 1
ATOM 1320 C C . ILE A 1 168 ? 5.855 19.859 13.164 1 96.69 168 ILE A C 1
ATOM 1322 O O . ILE A 1 168 ? 5.656 21.031 12.82 1 96.69 168 ILE A O 1
ATOM 1326 N N . LEU A 1 169 ? 5.125 19.203 14.055 1 95.06 169 LEU A N 1
ATOM 1327 C CA . LEU A 1 169 ? 3.945 19.828 14.641 1 95.06 169 LEU A CA 1
ATOM 1328 C C . LEU A 1 169 ? 4.332 21.062 15.445 1 95.06 169 LEU A C 1
ATOM 1330 O O . LEU A 1 169 ? 3.664 22.109 15.359 1 95.06 169 LEU A O 1
ATOM 1334 N N . ASP A 1 170 ? 5.387 20.922 16.172 1 95.12 170 ASP A N 1
ATOM 1335 C CA . ASP A 1 170 ? 5.879 22.062 16.953 1 95.12 170 ASP A CA 1
ATOM 1336 C C . ASP A 1 170 ? 6.25 23.219 16.031 1 95.12 170 ASP A C 1
ATOM 1338 O O . ASP A 1 170 ? 5.922 24.375 16.312 1 95.12 170 ASP A O 1
ATOM 1342 N N . GLY A 1 171 ? 6.902 22.922 14.977 1 93.44 171 GLY A N 1
ATOM 1343 C CA . GLY A 1 171 ? 7.258 23.938 14.008 1 93.44 171 GLY A CA 1
ATOM 1344 C C . GLY A 1 171 ? 6.051 24.609 13.383 1 93.44 171 GLY A C 1
ATOM 1345 O O . GLY A 1 171 ? 6.031 25.844 13.227 1 93.44 171 GLY A O 1
ATOM 1346 N N . MET A 1 172 ? 5.031 23.891 13.078 1 93.5 172 MET A N 1
ATOM 1347 C CA . MET A 1 172 ? 3.811 24.406 12.469 1 93.5 172 MET A CA 1
ATOM 1348 C C . MET A 1 172 ? 3.061 25.312 13.453 1 93.5 172 MET A C 1
ATOM 1350 O O . MET A 1 172 ? 2.465 26.312 13.047 1 93.5 172 MET A O 1
ATOM 1354 N N . LYS A 1 173 ? 3.102 24.938 14.711 1 93.44 173 LYS A N 1
ATOM 1355 C CA . LYS A 1 173 ? 2.424 25.719 15.734 1 93.44 173 LYS A CA 1
ATOM 1356 C C . LYS A 1 173 ? 3.15 27.031 15.984 1 93.44 173 LYS A C 1
ATOM 1358 O O . LYS A 1 173 ? 2.52 28.062 16.266 1 93.44 173 LYS A O 1
ATOM 1363 N N . GLU A 1 174 ? 4.395 26.984 15.82 1 92.25 174 GLU A N 1
ATOM 1364 C CA . GLU A 1 174 ? 5.227 28.141 16.109 1 92.25 174 GLU A CA 1
ATOM 1365 C C . GLU A 1 174 ? 5.195 29.156 14.969 1 92.25 174 GLU A C 1
ATOM 1367 O O . GLU A 1 174 ? 5.289 30.359 15.188 1 92.25 174 GLU A O 1
ATOM 1372 N N . ASN A 1 175 ? 5.113 28.688 13.766 1 92.56 175 ASN A N 1
ATOM 1373 C CA . ASN A 1 175 ? 5.164 29.531 12.578 1 92.56 175 ASN A CA 1
ATOM 1374 C C . ASN A 1 175 ? 4.195 29.031 11.508 1 92.56 175 ASN A C 1
ATOM 1376 O O . ASN A 1 175 ? 4.496 28.094 10.773 1 92.56 175 ASN A O 1
ATOM 1380 N N . SER A 1 176 ? 3.162 29.75 11.344 1 90.81 176 SER A N 1
ATOM 1381 C CA . SER A 1 176 ? 2.094 29.359 10.43 1 90.81 176 SER A CA 1
ATOM 1382 C C . SER A 1 176 ? 2.592 29.281 8.992 1 90.81 176 SER A C 1
ATOM 1384 O O . SER A 1 176 ? 1.991 28.609 8.156 1 90.81 176 SER A O 1
ATOM 1386 N N . GLU A 1 177 ? 3.645 29.938 8.68 1 91 177 GLU A N 1
ATOM 1387 C CA . GLU A 1 177 ? 4.203 29.906 7.336 1 91 177 GLU A CA 1
ATOM 1388 C C . GLU A 1 177 ? 4.789 28.531 7.016 1 91 177 GLU A C 1
ATOM 1390 O O . GLU A 1 177 ? 5.039 28.203 5.852 1 91 177 GLU A O 1
ATOM 1395 N N . THR A 1 178 ? 4.934 27.703 8.086 1 92.56 178 THR A N 1
ATOM 1396 C CA . THR A 1 178 ? 5.539 26.391 7.883 1 92.56 178 THR A CA 1
ATOM 1397 C C . THR A 1 178 ? 4.465 25.328 7.746 1 92.56 178 THR A C 1
ATOM 1399 O O . THR A 1 178 ? 4.777 24.141 7.559 1 92.56 178 THR A O 1
ATOM 1402 N N . VAL A 1 179 ? 3.295 25.688 7.738 1 93.06 179 VAL A N 1
ATOM 1403 C CA . VAL A 1 179 ? 2.191 24.734 7.719 1 93.06 179 VAL A CA 1
ATOM 1404 C C . VAL A 1 179 ? 2.201 23.969 6.402 1 93.06 179 VAL A C 1
ATOM 1406 O O . VAL A 1 179 ? 2.062 22.734 6.398 1 93.06 179 VAL A O 1
ATOM 1409 N N . THR A 1 180 ? 2.395 24.656 5.328 1 91.75 180 THR A N 1
ATOM 1410 C CA . THR A 1 180 ? 2.416 24 4.023 1 91.75 180 THR A CA 1
ATOM 1411 C C . THR A 1 180 ? 3.6 23.047 3.914 1 91.75 180 THR A C 1
ATOM 1413 O O . THR A 1 180 ? 3.445 21.906 3.473 1 91.75 180 THR A O 1
ATOM 1416 N N . THR A 1 181 ? 4.723 23.547 4.363 1 93.25 181 THR A N 1
ATOM 1417 C CA . THR A 1 181 ? 5.91 22.703 4.348 1 93.25 181 THR A CA 1
ATOM 1418 C C . THR A 1 181 ? 5.754 21.531 5.316 1 93.25 181 THR A C 1
ATOM 1420 O O . THR A 1 181 ? 6.172 20.406 5.02 1 93.25 181 THR A O 1
ATOM 1423 N N . GLY A 1 182 ? 5.18 21.844 6.488 1 94.31 182 GLY A N 1
ATOM 1424 C CA . GLY A 1 182 ? 4.934 20.797 7.469 1 94.31 182 GLY A CA 1
ATOM 1425 C C . GLY A 1 182 ? 4.062 19.672 6.941 1 94.31 182 GLY A C 1
ATOM 1426 O O . GLY A 1 182 ? 4.293 18.5 7.254 1 94.31 182 GLY A O 1
ATOM 1427 N N . LYS A 1 183 ? 3.098 20.016 6.137 1 94.31 183 LYS A N 1
ATOM 1428 C CA . LYS A 1 183 ? 2.24 19.016 5.5 1 94.31 183 LYS A CA 1
ATOM 1429 C C . LYS A 1 183 ? 3.059 18.047 4.656 1 94.31 183 LYS A C 1
ATOM 1431 O O . LYS A 1 183 ? 2.9 16.828 4.777 1 94.31 183 LYS A O 1
ATOM 1436 N N . GLU A 1 184 ? 3.906 18.594 3.842 1 94.5 184 GLU A N 1
ATOM 1437 C CA . GLU A 1 184 ? 4.727 17.75 2.979 1 94.5 184 GLU A CA 1
ATOM 1438 C C . GLU A 1 184 ? 5.664 16.875 3.797 1 94.5 184 GLU A C 1
ATOM 1440 O O . GLU A 1 184 ? 5.914 15.719 3.436 1 94.5 184 GLU A O 1
ATOM 1445 N N . TYR A 1 185 ? 6.184 17.422 4.926 1 96.06 185 TYR A N 1
ATOM 1446 C CA . TYR A 1 185 ? 7.031 16.641 5.816 1 96.06 185 TYR A CA 1
ATOM 1447 C C . TYR A 1 185 ? 6.258 15.477 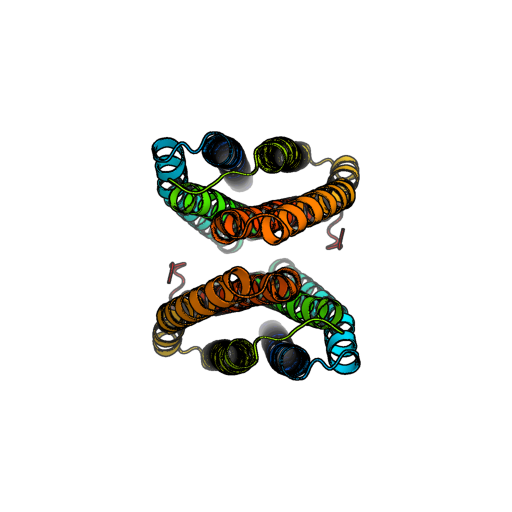6.418 1 96.06 185 TYR A C 1
ATOM 1449 O O . TYR A 1 185 ? 6.742 14.344 6.434 1 96.06 185 TYR A O 1
ATOM 1457 N N . LEU A 1 186 ? 5.094 15.75 6.82 1 95.69 186 LEU A N 1
ATOM 1458 C CA . LEU A 1 186 ? 4.262 14.719 7.438 1 95.69 186 LEU A CA 1
ATOM 1459 C C . LEU A 1 186 ? 3.953 13.602 6.445 1 95.69 186 LEU A C 1
ATOM 1461 O O . LEU A 1 186 ? 4.07 12.422 6.777 1 95.69 186 LEU A O 1
ATOM 1465 N N . LEU A 1 187 ? 3.568 13.992 5.27 1 94.25 187 LEU A N 1
ATOM 1466 C CA . LEU A 1 187 ? 3.24 13.008 4.246 1 94.25 187 LEU A CA 1
ATOM 1467 C C . LEU A 1 187 ? 4.461 12.164 3.895 1 94.25 187 LEU A C 1
ATOM 1469 O O . LEU A 1 187 ? 4.348 10.945 3.721 1 94.25 187 LEU A O 1
ATOM 1473 N N . THR A 1 188 ? 5.598 12.789 3.799 1 95.94 188 THR A N 1
ATOM 1474 C CA . THR A 1 188 ? 6.836 12.086 3.492 1 95.94 188 THR A CA 1
ATOM 1475 C C . THR A 1 188 ? 7.137 11.031 4.555 1 95.94 188 THR A C 1
ATOM 1477 O O . THR A 1 188 ? 7.574 9.922 4.234 1 95.94 188 THR A O 1
ATOM 1480 N N . LEU A 1 189 ? 6.879 11.406 5.824 1 96.38 189 LEU A N 1
ATOM 1481 C CA . LEU A 1 189 ? 7.074 10.438 6.902 1 96.38 189 LEU A CA 1
ATOM 1482 C C . LEU A 1 189 ? 6.18 9.219 6.711 1 96.38 189 LEU A C 1
ATOM 1484 O O . LEU A 1 189 ? 6.629 8.086 6.891 1 96.38 189 LEU A O 1
ATOM 1488 N N . VAL A 1 190 ? 4.992 9.43 6.309 1 94.06 190 VAL A N 1
ATOM 1489 C CA . VAL A 1 190 ? 4.051 8.344 6.062 1 94.06 190 VAL A CA 1
ATOM 1490 C C . VAL A 1 190 ? 4.559 7.469 4.922 1 94.06 190 VAL A C 1
ATOM 1492 O O . VAL A 1 190 ? 4.551 6.238 5.023 1 94.06 190 VAL A O 1
ATOM 1495 N N . TYR A 1 191 ? 4.992 8.094 3.879 1 95.69 191 TYR A N 1
ATOM 1496 C CA . TYR A 1 191 ? 5.488 7.34 2.732 1 95.69 191 TYR A CA 1
ATOM 1497 C C . TYR A 1 191 ? 6.691 6.488 3.119 1 95.69 191 TYR A C 1
ATOM 1499 O O . TYR A 1 191 ? 6.785 5.324 2.723 1 95.69 191 TYR A O 1
ATOM 1507 N N . LEU A 1 192 ? 7.582 7.078 3.906 1 97.12 192 LEU A N 1
ATOM 1508 C CA . LEU A 1 192 ? 8.766 6.34 4.34 1 97.12 192 LEU A CA 1
ATOM 1509 C C . LEU A 1 192 ? 8.367 5.152 5.215 1 97.12 192 LEU A C 1
ATOM 1511 O O . LEU A 1 192 ? 8.953 4.07 5.102 1 97.12 192 LEU A O 1
ATOM 1515 N N . GLU A 1 193 ? 7.43 5.367 6.023 1 95.25 193 GLU A N 1
ATOM 1516 C CA . GLU A 1 193 ? 6.934 4.281 6.867 1 95.25 193 GLU A CA 1
ATOM 1517 C C . GLU A 1 193 ? 6.312 3.172 6.027 1 95.25 193 GLU A C 1
ATOM 1519 O O . GLU A 1 193 ? 6.508 1.988 6.309 1 95.25 193 GLU A O 1
ATOM 1524 N N . ARG A 1 194 ? 5.637 3.543 5.055 1 93.88 194 ARG A N 1
ATOM 1525 C CA . ARG A 1 194 ? 5.004 2.562 4.18 1 93.88 194 ARG A CA 1
ATOM 1526 C C . ARG A 1 194 ? 6.047 1.761 3.41 1 93.88 194 ARG A C 1
ATOM 1528 O O . ARG A 1 194 ? 5.906 0.546 3.246 1 93.88 194 ARG A O 1
ATOM 1535 N N . ILE A 1 195 ? 6.98 2.471 2.928 1 97 195 ILE A N 1
ATOM 1536 C CA . ILE A 1 195 ? 8.07 1.791 2.236 1 97 195 ILE A CA 1
ATOM 1537 C C . ILE A 1 195 ? 8.695 0.743 3.156 1 97 195 ILE A C 1
ATOM 1539 O O . ILE A 1 195 ? 8.953 -0.385 2.732 1 97 195 ILE A O 1
ATOM 1543 N N . THR A 1 196 ? 8.906 1.148 4.367 1 97.25 196 THR A N 1
ATOM 1544 C CA . THR A 1 196 ? 9.422 0.205 5.355 1 97.25 196 THR A CA 1
ATOM 1545 C C . THR A 1 196 ? 8.484 -0.989 5.504 1 97.25 196 THR A C 1
ATOM 1547 O O . THR A 1 196 ? 8.938 -2.133 5.59 1 97.25 196 THR A O 1
ATOM 1550 N N . GLY A 1 197 ? 7.234 -0.742 5.523 1 94.38 197 GLY A N 1
ATOM 1551 C CA . GLY A 1 197 ? 6.258 -1.816 5.602 1 94.38 197 GLY A CA 1
ATOM 1552 C C . GLY A 1 197 ? 6.363 -2.801 4.453 1 94.38 197 GLY A C 1
ATOM 1553 O O . GLY A 1 197 ? 6.258 -4.012 4.652 1 94.38 197 GLY A O 1
ATOM 1554 N N . TYR A 1 198 ? 6.57 -2.312 3.291 1 95.81 198 TYR A N 1
ATOM 1555 C CA . TYR A 1 198 ? 6.695 -3.184 2.127 1 95.81 198 TYR A CA 1
ATOM 1556 C C . TYR A 1 198 ? 7.977 -4.004 2.193 1 95.81 198 TYR A C 1
ATOM 1558 O O . TYR A 1 198 ? 8.016 -5.148 1.732 1 95.81 198 TYR A O 1
ATOM 1566 N N . ALA A 1 199 ? 9.039 -3.355 2.74 1 96.88 199 ALA A N 1
ATOM 1567 C CA . ALA A 1 199 ? 10.258 -4.125 2.955 1 96.88 199 ALA A CA 1
ATOM 1568 C C . ALA A 1 199 ? 10.016 -5.281 3.918 1 96.88 199 ALA A C 1
ATOM 1570 O O . ALA A 1 199 ? 10.547 -6.379 3.725 1 96.88 199 ALA A O 1
ATOM 1571 N N . VAL A 1 200 ? 9.227 -5.047 4.926 1 95.69 200 VAL A N 1
ATOM 1572 C CA . VAL A 1 200 ? 8.875 -6.098 5.879 1 95.69 200 VAL A CA 1
ATOM 1573 C C . VAL A 1 200 ? 8.086 -7.195 5.172 1 95.69 200 VAL A C 1
ATOM 1575 O O . VAL A 1 200 ? 8.305 -8.383 5.422 1 95.69 200 VAL A O 1
ATOM 1578 N N . ASN A 1 201 ? 7.172 -6.836 4.297 1 94.25 201 ASN A N 1
ATOM 1579 C CA . ASN A 1 201 ? 6.453 -7.828 3.506 1 94.25 201 ASN A CA 1
ATOM 1580 C C . ASN A 1 201 ? 7.414 -8.719 2.717 1 94.25 201 ASN A C 1
ATOM 1582 O O . ASN A 1 201 ? 7.211 -9.93 2.633 1 94.25 201 ASN A O 1
ATOM 1586 N N . LEU A 1 202 ? 8.367 -8.047 2.119 1 95.94 202 LEU A N 1
ATOM 1587 C CA . LEU A 1 202 ? 9.367 -8.805 1.385 1 95.94 202 LEU A CA 1
ATOM 1588 C C . LEU A 1 202 ? 10.047 -9.828 2.291 1 95.94 202 LEU A C 1
ATOM 1590 O O . LEU A 1 202 ? 10.273 -10.969 1.887 1 95.94 202 LEU A O 1
ATOM 1594 N N . CYS A 1 203 ? 10.336 -9.422 3.504 1 96.5 203 CYS A N 1
ATOM 1595 C CA . CYS A 1 203 ? 10.938 -10.328 4.473 1 96.5 203 CYS A CA 1
ATOM 1596 C C . CYS A 1 203 ? 10.016 -11.508 4.766 1 96.5 203 CYS A C 1
ATOM 1598 O O . CYS A 1 203 ? 10.477 -12.641 4.934 1 96.5 203 CYS A O 1
ATOM 1600 N N . GLU A 1 204 ? 8.758 -11.273 4.84 1 94.44 204 GLU A N 1
ATOM 1601 C CA . GLU A 1 204 ? 7.789 -12.344 5.039 1 94.44 204 GLU A CA 1
ATOM 1602 C C . GLU A 1 204 ? 7.828 -13.352 3.895 1 94.44 204 GLU A C 1
ATOM 1604 O O . GLU A 1 204 ? 7.734 -14.555 4.121 1 94.44 204 GLU A O 1
ATOM 1609 N N . TRP A 1 205 ? 7.961 -12.836 2.738 1 93.62 205 TRP A N 1
ATOM 1610 C CA . TRP A 1 205 ? 8.008 -13.711 1.575 1 93.62 205 TRP A CA 1
ATOM 1611 C C . TRP A 1 205 ? 9.289 -14.547 1.573 1 93.62 205 TRP A C 1
ATOM 1613 O O . TRP A 1 205 ? 9.297 -15.68 1.093 1 93.62 205 TRP A O 1
ATOM 1623 N N . ILE A 1 206 ? 10.375 -13.969 2.111 1 93.94 206 ILE A N 1
ATOM 1624 C CA . ILE A 1 206 ? 11.617 -14.719 2.234 1 93.94 206 ILE A CA 1
ATOM 1625 C C . ILE A 1 206 ? 11.414 -15.898 3.178 1 93.94 206 ILE A C 1
ATOM 1627 O O . ILE A 1 206 ? 11.867 -17.016 2.895 1 93.94 206 ILE A O 1
ATOM 1631 N N . VAL A 1 207 ? 10.742 -15.641 4.258 1 93.56 207 VAL A N 1
ATOM 1632 C CA . VAL A 1 207 ? 10.438 -16.719 5.195 1 93.56 207 VAL A CA 1
ATOM 1633 C C . VAL A 1 207 ? 9.57 -17.766 4.512 1 93.56 207 VAL A C 1
ATOM 1635 O O . VAL A 1 207 ? 9.805 -18.969 4.66 1 93.56 207 VAL A O 1
ATOM 1638 N N . TYR A 1 208 ? 8.609 -17.359 3.75 1 92.12 208 TYR A N 1
ATOM 1639 C CA . TYR A 1 208 ? 7.762 -18.266 2.99 1 92.12 208 TYR A CA 1
ATOM 1640 C C . TYR A 1 208 ? 8.586 -19.094 2.016 1 92.12 208 TYR A C 1
ATOM 1642 O O . TYR A 1 208 ? 8.328 -20.297 1.839 1 92.12 208 TYR A O 1
ATOM 1650 N N . LEU A 1 209 ? 9.484 -18.5 1.378 1 89.75 209 LEU A N 1
ATOM 1651 C CA . LEU A 1 209 ? 10.336 -19.172 0.41 1 89.75 209 LEU A CA 1
ATOM 1652 C C . LEU A 1 209 ? 11.031 -20.375 1.045 1 89.75 209 LEU A C 1
ATOM 1654 O O . LEU A 1 209 ? 11.164 -21.422 0.414 1 89.75 209 LEU A O 1
ATOM 1658 N N . ASN A 1 210 ? 11.406 -20.234 2.264 1 87.94 210 ASN A N 1
ATOM 1659 C CA . ASN A 1 210 ? 12.203 -21.266 2.92 1 87.94 210 ASN A CA 1
ATOM 1660 C C . ASN A 1 210 ? 11.32 -22.25 3.678 1 87.94 210 ASN A C 1
ATOM 1662 O O . ASN A 1 210 ? 11.594 -23.453 3.682 1 87.94 210 ASN A O 1
ATOM 1666 N N . SER A 1 211 ? 10.281 -21.797 4.277 1 87.38 211 SER A N 1
ATOM 1667 C CA . SER A 1 211 ? 9.508 -22.641 5.184 1 87.38 211 SER A CA 1
ATOM 1668 C C . SER A 1 211 ? 8.219 -23.109 4.523 1 87.38 211 SER A C 1
ATOM 1670 O O . SER A 1 211 ? 7.613 -24.094 4.969 1 87.38 211 SER A O 1
ATOM 1672 N N . GLY A 1 212 ? 7.738 -22.375 3.598 1 86.5 212 GLY A N 1
ATOM 1673 C CA . GLY A 1 212 ? 6.449 -22.656 2.986 1 86.5 212 GLY A CA 1
ATOM 1674 C C . GLY A 1 212 ? 5.281 -22.109 3.785 1 86.5 212 GLY A C 1
ATOM 1675 O O . GLY A 1 212 ? 4.125 -22.266 3.391 1 86.5 212 GLY A O 1
ATOM 1676 N N . ASN A 1 213 ? 5.637 -21.422 4.863 1 86.44 213 ASN A N 1
ATOM 1677 C CA . ASN A 1 213 ? 4.586 -20.859 5.707 1 86.44 213 ASN A CA 1
ATOM 1678 C C . ASN A 1 213 ? 4.492 -19.344 5.559 1 86.44 213 ASN A C 1
ATOM 1680 O O . ASN A 1 213 ? 5.504 -18.656 5.645 1 86.44 213 ASN A O 1
ATOM 1684 N N . ILE A 1 214 ? 3.285 -18.969 5.285 1 85.75 214 ILE A N 1
ATOM 1685 C CA . ILE A 1 214 ? 3.043 -17.531 5.254 1 85.75 214 ILE A CA 1
ATOM 1686 C C . ILE A 1 214 ? 2.873 -17 6.676 1 85.75 214 ILE A C 1
ATOM 1688 O O . ILE A 1 214 ? 1.97 -17.422 7.398 1 85.75 214 ILE A O 1
ATOM 1692 N N . ILE A 1 215 ? 3.752 -16.141 7.082 1 84.44 215 ILE A N 1
ATOM 1693 C CA . ILE A 1 215 ? 3.709 -15.594 8.438 1 84.44 215 ILE A CA 1
ATOM 1694 C C . ILE A 1 215 ? 3.625 -14.07 8.375 1 84.44 215 ILE A C 1
ATOM 1696 O O . ILE A 1 215 ? 3.805 -13.477 7.316 1 84.44 215 ILE A O 1
ATOM 1700 N N . GLU A 1 216 ? 3.238 -13.594 9.477 1 84.19 216 GLU A N 1
ATOM 1701 C CA . GLU A 1 216 ? 3.27 -12.141 9.641 1 84.19 216 GLU A CA 1
ATOM 1702 C C . GLU A 1 216 ? 4.43 -11.711 10.531 1 84.19 216 GLU A C 1
ATOM 1704 O O . GLU A 1 216 ? 4.641 -12.281 11.602 1 84.19 216 GLU A O 1
ATOM 1709 N N . LEU A 1 217 ? 5.23 -10.844 9.938 1 86.44 217 LEU A N 1
ATOM 1710 C CA . LEU A 1 217 ? 6.316 -10.289 10.734 1 86.44 217 LEU A CA 1
ATOM 1711 C C . LEU A 1 217 ? 6.016 -8.844 11.133 1 86.44 217 LEU A C 1
ATOM 1713 O O . LEU A 1 217 ? 5.336 -8.125 10.398 1 86.44 217 LEU A O 1
ATOM 1717 N N . MET B 1 1 ? -15.234 -36.281 -11.688 1 47.19 1 MET B N 1
ATOM 1718 C CA . MET B 1 1 ? -15.133 -36.25 -10.234 1 47.19 1 MET B CA 1
ATOM 1719 C C . MET B 1 1 ? -14.148 -35.188 -9.773 1 47.19 1 MET B C 1
ATOM 1721 O O . MET B 1 1 ? -14.469 -34.375 -8.914 1 47.19 1 MET B O 1
ATOM 1725 N N . LEU B 1 2 ? -12.906 -35.094 -10.352 1 59.94 2 LEU B N 1
ATOM 1726 C CA . LEU B 1 2 ? -11.789 -34.219 -10.031 1 59.94 2 LEU B CA 1
ATOM 1727 C C . LEU B 1 2 ? -12.109 -32.781 -10.406 1 59.94 2 LEU B C 1
ATOM 1729 O O . LEU B 1 2 ? -11.805 -31.859 -9.648 1 59.94 2 LEU B O 1
ATOM 1733 N N . ARG B 1 3 ? -12.93 -32.594 -11.375 1 69.69 3 ARG B N 1
ATOM 1734 C CA . ARG B 1 3 ? -13.32 -31.266 -11.852 1 69.69 3 ARG B CA 1
ATOM 1735 C C . ARG B 1 3 ? -14.383 -30.641 -10.953 1 69.69 3 ARG B C 1
ATOM 1737 O O . ARG B 1 3 ? -14.359 -29.438 -10.695 1 69.69 3 ARG B O 1
ATOM 1744 N N . THR B 1 4 ? -15.102 -31.578 -10.344 1 75.5 4 THR B N 1
ATOM 1745 C CA . THR B 1 4 ? -16.188 -31.094 -9.492 1 75.5 4 THR B CA 1
ATOM 1746 C C . THR B 1 4 ? -15.633 -30.5 -8.195 1 75.5 4 THR B C 1
ATOM 1748 O O . THR B 1 4 ? -16.078 -29.438 -7.75 1 75.5 4 THR B O 1
ATOM 1751 N N . GLN B 1 5 ? -14.695 -31.109 -7.625 1 84.06 5 GLN B N 1
ATOM 1752 C CA . GLN B 1 5 ? -14.078 -30.625 -6.395 1 84.06 5 GLN B CA 1
ATOM 1753 C C . GLN B 1 5 ? -13.336 -29.312 -6.637 1 84.06 5 GLN B C 1
ATOM 1755 O O . GLN B 1 5 ? -13.375 -28.406 -5.801 1 84.06 5 GLN B O 1
ATOM 1760 N N . PHE B 1 6 ? -12.781 -29.25 -7.75 1 87 6 PHE B N 1
ATOM 1761 C CA . PHE B 1 6 ? -12.062 -28.047 -8.109 1 87 6 PHE B CA 1
ATOM 1762 C C . PHE B 1 6 ? -13.016 -26.859 -8.219 1 87 6 PHE B C 1
ATOM 1764 O O . PHE B 1 6 ? -12.727 -25.766 -7.711 1 87 6 PHE B O 1
ATOM 1771 N N . GLU B 1 7 ? -14.117 -27.172 -8.844 1 88.44 7 GLU B N 1
ATOM 1772 C CA . GLU B 1 7 ? -15.109 -26.109 -9.008 1 88.44 7 GLU B CA 1
ATOM 1773 C C . GLU B 1 7 ? -15.664 -25.672 -7.652 1 88.44 7 GLU B C 1
ATOM 1775 O O . GLU B 1 7 ? -15.922 -24.484 -7.441 1 88.44 7 GLU B O 1
ATOM 1780 N N . GLU B 1 8 ? -15.797 -26.609 -6.832 1 91 8 GLU B N 1
ATOM 1781 C CA . GLU B 1 8 ? -16.266 -26.281 -5.488 1 91 8 GLU B CA 1
ATOM 1782 C C . GLU B 1 8 ? -15.227 -25.438 -4.734 1 91 8 GLU B C 1
ATOM 1784 O O . GLU B 1 8 ? -15.578 -24.484 -4.055 1 91 8 GLU B O 1
ATOM 1789 N N . ASP B 1 9 ? -14.023 -25.812 -4.855 1 91.38 9 ASP B N 1
ATOM 1790 C CA . ASP B 1 9 ? -12.945 -25.078 -4.207 1 91.38 9 ASP B CA 1
ATOM 1791 C C . ASP B 1 9 ? -12.828 -23.672 -4.766 1 91.38 9 ASP B C 1
ATOM 1793 O O . ASP B 1 9 ? -12.57 -22.719 -4.023 1 91.38 9 ASP B O 1
ATOM 1797 N N . LEU B 1 10 ? -13.023 -23.578 -6.043 1 91.31 10 LEU B N 1
ATOM 1798 C CA . LEU B 1 10 ? -12.977 -22.281 -6.691 1 91.31 10 LEU B CA 1
ATOM 1799 C C . LEU B 1 10 ? -14.117 -21.391 -6.207 1 91.31 10 LEU B C 1
ATOM 1801 O O . LEU B 1 10 ? -13.914 -20.203 -5.957 1 91.31 10 LEU B O 1
ATOM 1805 N N . ASN B 1 11 ? -15.281 -21.984 -6.105 1 91.62 11 ASN B N 1
ATOM 1806 C CA . ASN B 1 11 ? -16.438 -21.25 -5.602 1 91.62 11 ASN B CA 1
ATOM 1807 C C . ASN B 1 11 ? -16.219 -20.797 -4.16 1 91.62 11 ASN B C 1
ATOM 1809 O O . ASN B 1 11 ? -16.578 -19.672 -3.797 1 91.62 11 ASN B O 1
ATOM 1813 N N . LYS B 1 12 ? -15.68 -21.656 -3.379 1 93.94 12 LYS B N 1
ATOM 1814 C CA . LYS B 1 12 ? -15.352 -21.312 -1.998 1 93.94 12 LYS B CA 1
ATOM 1815 C C . LYS B 1 12 ? -14.359 -20.156 -1.937 1 93.94 12 LYS B C 1
ATOM 1817 O O . LYS B 1 12 ? -14.508 -19.25 -1.122 1 93.94 12 LYS B O 1
ATOM 1822 N N . LEU B 1 13 ? -13.406 -20.219 -2.816 1 93.88 13 LEU B N 1
ATOM 1823 C CA . LEU B 1 13 ? -12.391 -19.172 -2.9 1 93.88 13 LEU B CA 1
ATOM 1824 C C . LEU B 1 13 ? -13.031 -17.828 -3.246 1 93.88 13 LEU B C 1
ATOM 1826 O O . LEU B 1 13 ? -12.734 -16.812 -2.604 1 93.88 13 LEU B O 1
ATOM 1830 N N . HIS B 1 14 ? -13.938 -17.812 -4.145 1 91.88 14 HIS B N 1
ATOM 1831 C CA . HIS B 1 14 ? -14.648 -16.609 -4.562 1 91.88 14 HIS B CA 1
ATOM 1832 C C . HIS B 1 14 ? -15.484 -16.047 -3.424 1 91.88 14 HIS B C 1
ATOM 1834 O O . HIS B 1 14 ? -15.477 -14.828 -3.193 1 91.88 14 HIS B O 1
ATOM 1840 N N . ASN B 1 15 ? -16.141 -16.891 -2.791 1 94.31 15 ASN B N 1
ATOM 1841 C CA . ASN B 1 15 ? -17.016 -16.469 -1.712 1 94.31 15 ASN B CA 1
ATOM 1842 C C . ASN B 1 15 ? -16.234 -15.875 -0.542 1 94.31 15 ASN B C 1
ATOM 1844 O O . ASN B 1 15 ? -16.641 -14.875 0.047 1 94.31 15 ASN B O 1
ATOM 1848 N N . GLN B 1 16 ? -15.164 -16.516 -0.233 1 96.12 16 GLN B N 1
ATOM 1849 C CA . GLN B 1 16 ? -14.32 -16.031 0.851 1 96.12 16 GLN B CA 1
ATOM 1850 C C . GLN B 1 16 ? -13.703 -14.672 0.498 1 96.12 16 GLN B C 1
ATOM 1852 O O . GLN B 1 16 ? -13.633 -13.781 1.344 1 96.12 16 GLN B O 1
ATOM 1857 N N . PHE B 1 17 ? -13.312 -14.547 -0.722 1 97.5 17 PHE B N 1
ATOM 1858 C CA . PHE B 1 17 ? -12.742 -13.289 -1.184 1 97.5 17 PHE B CA 1
ATOM 1859 C C . PHE B 1 17 ? -13.766 -12.164 -1.101 1 97.5 17 PHE B C 1
ATOM 1861 O O . PHE B 1 17 ? -13.477 -11.078 -0.589 1 97.5 17 PHE B O 1
ATOM 1868 N N . TYR B 1 18 ? -14.938 -12.484 -1.575 1 95 18 TYR B N 1
ATOM 1869 C CA . TYR B 1 18 ? -16.016 -11.492 -1.546 1 95 18 TYR B CA 1
ATOM 1870 C C . TYR B 1 18 ? -16.375 -11.125 -0.113 1 95 18 TYR B C 1
ATOM 1872 O O . TYR B 1 18 ? -16.609 -9.953 0.193 1 95 18 TYR B O 1
ATOM 1880 N N . SER B 1 19 ? -16.422 -12.109 0.706 1 96.38 19 SER B N 1
ATOM 1881 C CA . SER B 1 19 ? -16.703 -11.875 2.119 1 96.38 19 SER B CA 1
ATOM 1882 C C . SER B 1 19 ? -15.656 -10.969 2.75 1 96.38 19 SER B C 1
ATOM 1884 O O . SER B 1 19 ? -15.992 -10.055 3.506 1 96.38 19 SER B O 1
ATOM 1886 N N . MET B 1 20 ? -14.422 -11.203 2.467 1 97.19 20 MET B N 1
ATOM 1887 C CA . MET B 1 20 ? -13.336 -10.344 2.945 1 97.19 20 MET B CA 1
ATOM 1888 C C . MET B 1 20 ? -13.539 -8.906 2.482 1 97.19 20 MET B C 1
ATOM 1890 O O . MET B 1 20 ? -13.414 -7.969 3.273 1 97.19 20 MET B O 1
ATOM 1894 N N . GLY B 1 21 ? -13.867 -8.773 1.207 1 97.12 21 GLY B N 1
ATOM 1895 C CA . GLY B 1 21 ? -14.102 -7.453 0.649 1 97.12 21 GLY B CA 1
ATOM 1896 C C . GLY B 1 21 ? -15.234 -6.715 1.33 1 97.12 21 GLY B C 1
ATOM 1897 O O . GLY B 1 21 ? -15.117 -5.523 1.627 1 97.12 21 GLY B O 1
ATOM 1898 N N . THR B 1 22 ? -16.312 -7.414 1.571 1 96.38 22 THR B N 1
ATOM 1899 C CA . THR B 1 22 ? -17.469 -6.801 2.221 1 96.38 22 THR B CA 1
ATOM 1900 C C . THR B 1 22 ? -17.125 -6.41 3.658 1 96.38 22 THR B C 1
ATOM 1902 O O . THR B 1 22 ? -17.641 -5.406 4.164 1 96.38 22 THR B O 1
ATOM 1905 N N . GLN B 1 23 ? -16.328 -7.215 4.277 1 97 23 GLN B N 1
ATOM 1906 C CA . GLN B 1 23 ? -15.891 -6.879 5.629 1 97 23 GLN B CA 1
ATOM 1907 C C . GLN B 1 23 ? -15.047 -5.609 5.633 1 97 23 GLN B C 1
ATOM 1909 O O . GLN B 1 23 ? -15.211 -4.75 6.5 1 97 23 GLN B O 1
ATOM 1914 N N . VAL B 1 24 ? -14.109 -5.504 4.691 1 97.69 24 VAL B N 1
ATOM 1915 C CA . VAL B 1 24 ? -13.273 -4.312 4.578 1 97.69 24 VAL B CA 1
ATOM 1916 C C . VAL B 1 24 ? -14.156 -3.09 4.332 1 97.69 24 VAL B C 1
ATOM 1918 O O . VAL B 1 24 ? -13.953 -2.039 4.945 1 97.69 24 VAL B O 1
ATOM 1921 N N . SER B 1 25 ? -15.164 -3.225 3.449 1 97.31 25 SER B N 1
ATOM 1922 C CA . SER B 1 25 ? -16.094 -2.137 3.162 1 97.31 25 SER B CA 1
ATOM 1923 C C . SER B 1 25 ? -16.859 -1.72 4.414 1 97.31 25 SER B C 1
ATOM 1925 O O . SER B 1 25 ? -17.016 -0.526 4.684 1 97.31 25 SER B O 1
ATOM 1927 N N . ALA B 1 26 ? -17.297 -2.695 5.148 1 96.75 26 ALA B N 1
ATOM 1928 C CA . ALA B 1 26 ? -18.016 -2.416 6.387 1 96.75 26 ALA B CA 1
ATOM 1929 C C . ALA B 1 26 ? -17.125 -1.704 7.395 1 96.75 26 ALA B C 1
ATOM 1931 O O . ALA B 1 26 ? -17.562 -0.762 8.062 1 96.75 26 ALA B O 1
ATOM 1932 N N . GLN B 1 27 ? -15.875 -2.18 7.516 1 97.44 27 GLN B N 1
ATOM 1933 C CA . GLN B 1 27 ? -14.922 -1.554 8.43 1 97.44 27 GLN B CA 1
ATOM 1934 C C . GLN B 1 27 ? -14.609 -0.123 8 1 97.44 27 GLN B C 1
ATOM 1936 O O . GLN B 1 27 ? -14.414 0.755 8.844 1 97.44 27 GLN B O 1
ATOM 1941 N N . LEU B 1 28 ? -14.523 0.067 6.695 1 97.62 28 LEU B N 1
ATOM 1942 C CA . LEU B 1 28 ? -14.305 1.415 6.184 1 97.62 28 LEU B CA 1
ATOM 1943 C C . LEU B 1 28 ? -15.438 2.346 6.594 1 97.62 28 LEU B C 1
ATOM 1945 O O . LEU B 1 28 ? -15.195 3.463 7.059 1 97.62 28 LEU B O 1
ATOM 1949 N N . ASN B 1 29 ? -16.656 1.882 6.438 1 96.81 29 ASN B N 1
ATOM 1950 C CA . ASN B 1 29 ? -17.812 2.66 6.848 1 96.81 29 ASN B CA 1
ATOM 1951 C C . ASN B 1 29 ? -17.766 3.004 8.336 1 96.81 29 ASN B C 1
ATOM 1953 O O . ASN B 1 29 ? -17.969 4.156 8.711 1 96.81 29 ASN B O 1
ATOM 1957 N N . LYS B 1 30 ? -17.438 2.041 9.117 1 97.12 30 LYS B N 1
ATOM 1958 C CA . LYS B 1 30 ? -17.328 2.238 10.562 1 97.12 30 LYS B CA 1
ATOM 1959 C C . LYS B 1 30 ? -16.203 3.215 10.898 1 97.12 30 LYS B C 1
ATOM 1961 O O . LYS B 1 30 ? -16.375 4.074 11.766 1 97.12 30 LYS B O 1
ATOM 1966 N N . ALA B 1 31 ? -15.086 3.035 10.234 1 97.56 31 ALA B N 1
ATOM 1967 C CA . ALA B 1 31 ? -13.93 3.883 10.5 1 97.56 31 ALA B CA 1
ATOM 1968 C C . ALA B 1 31 ? -14.227 5.344 10.18 1 97.56 31 ALA B C 1
ATOM 1970 O O . ALA B 1 31 ? -13.891 6.238 10.953 1 97.56 31 ALA B O 1
ATOM 1971 N N . VAL B 1 32 ? -14.891 5.578 9.055 1 95 32 VAL B N 1
ATOM 1972 C CA . VAL B 1 32 ? -15.219 6.941 8.656 1 95 32 VAL B CA 1
ATOM 1973 C C . VAL B 1 32 ? -16.234 7.543 9.633 1 95 32 VAL B C 1
ATOM 1975 O O . VAL B 1 32 ? -16.078 8.688 10.062 1 95 32 VAL B O 1
ATOM 1978 N N . ARG B 1 33 ? -17.219 6.781 9.969 1 94.69 33 ARG B N 1
ATOM 1979 C CA . ARG B 1 33 ? -18.203 7.238 10.953 1 94.69 33 ARG B CA 1
ATOM 1980 C C . ARG B 1 33 ? -17.531 7.555 12.289 1 94.69 33 ARG B C 1
ATOM 1982 O O . ARG B 1 33 ? -17.828 8.578 12.906 1 94.69 33 ARG B O 1
ATOM 1989 N N . ALA B 1 34 ? -16.672 6.637 12.711 1 95.31 34 ALA B N 1
ATOM 1990 C CA . ALA B 1 34 ? -15.945 6.852 13.961 1 95.31 34 ALA B CA 1
ATOM 1991 C C . ALA B 1 34 ? -15.109 8.125 13.898 1 95.31 34 ALA B C 1
ATOM 1993 O O . ALA B 1 34 ? -15.047 8.883 14.875 1 95.31 34 ALA B O 1
ATOM 1994 N N . PHE B 1 35 ? -14.516 8.367 12.781 1 93.62 35 PHE B N 1
ATOM 1995 C CA . PHE B 1 35 ? -13.648 9.523 12.602 1 93.62 35 PHE B CA 1
ATOM 1996 C C . PHE B 1 35 ? -14.438 10.82 12.711 1 93.62 35 PHE B C 1
ATOM 1998 O O . PHE B 1 35 ? -14.055 11.734 13.445 1 93.62 35 PHE B O 1
ATOM 2005 N N . VAL B 1 36 ? -15.617 10.906 12.062 1 88.81 36 VAL B N 1
ATOM 2006 C CA . VAL B 1 36 ? -16.406 12.125 11.992 1 88.81 36 VAL B CA 1
ATOM 2007 C C . VAL B 1 36 ? -17.109 12.367 13.328 1 88.81 36 VAL B C 1
ATOM 2009 O O . VAL B 1 36 ? -17.25 13.516 13.766 1 88.81 36 VAL B O 1
ATOM 2012 N N . SER B 1 37 ? -17.484 11.305 13.953 1 91.06 37 SER B N 1
ATOM 2013 C CA . SER B 1 37 ? -18.203 11.438 15.211 1 91.06 37 SER B CA 1
ATOM 2014 C C . SER B 1 37 ? -17.266 11.43 16.406 1 91.06 37 SER B C 1
ATOM 2016 O O . SER B 1 37 ? -17.703 11.531 17.547 1 91.06 37 SER B O 1
ATOM 2018 N N . HIS B 1 38 ? -16.031 11.211 16.172 1 91.94 38 HIS B N 1
ATOM 2019 C CA . HIS B 1 38 ? -15.031 11.086 17.219 1 91.94 38 HIS B CA 1
ATOM 2020 C C . HIS B 1 38 ? -15.383 9.961 18.203 1 91.94 38 HIS B C 1
ATOM 2022 O O . HIS B 1 38 ? -15.266 10.133 19.406 1 91.94 38 HIS B O 1
ATOM 2028 N N . ASP B 1 39 ? -15.859 8.961 17.719 1 93.38 39 ASP B N 1
ATOM 2029 C CA . ASP B 1 39 ? -16.266 7.797 18.516 1 93.38 39 ASP B CA 1
ATOM 2030 C C . ASP B 1 39 ? -15.102 6.84 18.734 1 93.38 39 ASP B C 1
ATOM 2032 O O . ASP B 1 39 ? -14.828 5.977 17.891 1 93.38 39 ASP B O 1
ATOM 2036 N N . ARG B 1 40 ? -14.5 6.883 19.844 1 94.25 40 ARG B N 1
ATOM 2037 C CA . ARG B 1 40 ? -13.305 6.098 20.156 1 94.25 40 ARG B CA 1
ATOM 2038 C C . ARG B 1 40 ? -13.625 4.609 20.219 1 94.25 40 ARG B C 1
ATOM 2040 O O . ARG B 1 40 ? -12.836 3.777 19.766 1 94.25 40 ARG B O 1
ATOM 2047 N N . ASP B 1 41 ? -14.695 4.32 20.797 1 95.12 41 ASP B N 1
ATOM 2048 C CA . ASP B 1 41 ? -15.086 2.922 20.938 1 95.12 41 ASP B CA 1
ATOM 2049 C C . ASP B 1 41 ? -15.258 2.264 19.562 1 95.12 41 ASP B C 1
ATOM 2051 O O . ASP B 1 41 ? -14.797 1.145 19.344 1 95.12 41 ASP B O 1
ATOM 2055 N N . LEU B 1 42 ? -15.984 2.973 18.75 1 95.38 42 LEU B N 1
ATOM 2056 C CA . LEU B 1 42 ? -16.188 2.469 17.391 1 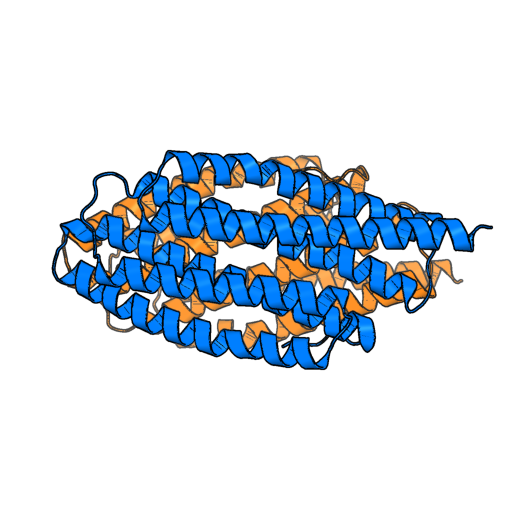95.38 42 LEU B CA 1
ATOM 2057 C C . LEU B 1 42 ? -14.844 2.305 16.672 1 95.38 42 LEU B C 1
ATOM 2059 O O . LEU B 1 42 ? -14.648 1.337 15.938 1 95.38 42 LEU B O 1
ATOM 2063 N N . ALA B 1 43 ? -13.938 3.234 16.844 1 96.38 43 ALA B N 1
ATOM 2064 C CA . ALA B 1 43 ? -12.602 3.166 16.266 1 96.38 43 ALA B CA 1
ATOM 2065 C C . ALA B 1 43 ? -11.844 1.938 16.766 1 96.38 43 ALA B C 1
ATOM 2067 O O . ALA B 1 43 ? -11.195 1.239 15.984 1 96.38 43 ALA B O 1
ATOM 2068 N N . GLU B 1 44 ? -11.938 1.67 18 1 96.62 44 GLU B N 1
ATOM 2069 C CA . GLU B 1 44 ? -11.266 0.515 18.594 1 96.62 44 GLU B CA 1
ATOM 2070 C C . GLU B 1 44 ? -11.805 -0.79 18.016 1 96.62 44 GLU B C 1
ATOM 2072 O O . GLU B 1 44 ? -11.047 -1.735 17.797 1 96.62 44 GLU B O 1
ATOM 2077 N N . GLN B 1 45 ? -13.078 -0.803 17.812 1 96.19 45 GLN B N 1
ATOM 2078 C CA . GLN B 1 45 ? -13.68 -1.975 17.188 1 96.19 45 GLN B CA 1
ATOM 2079 C C . GLN B 1 45 ? -13.102 -2.217 15.789 1 96.19 45 GLN B C 1
ATOM 2081 O O . GLN B 1 45 ? -12.852 -3.361 15.406 1 96.19 45 GLN B O 1
ATOM 2086 N N . VAL B 1 46 ? -12.945 -1.128 15.055 1 97 46 VAL B N 1
ATOM 2087 C CA . VAL B 1 46 ? -12.383 -1.231 13.711 1 97 46 VAL B CA 1
ATOM 2088 C C . VAL B 1 46 ? -10.953 -1.775 13.789 1 97 46 VAL B C 1
ATOM 2090 O O . VAL B 1 46 ? -10.578 -2.66 13.008 1 97 46 VAL B O 1
ATOM 2093 N N . ILE B 1 47 ? -10.141 -1.305 14.688 1 96.25 47 ILE B N 1
ATOM 2094 C CA . ILE B 1 47 ? -8.75 -1.712 14.852 1 96.25 47 ILE B CA 1
ATOM 2095 C C . ILE B 1 47 ? -8.688 -3.193 15.211 1 96.25 47 ILE B C 1
ATOM 2097 O O . ILE B 1 47 ? -7.883 -3.941 14.648 1 96.25 47 ILE B O 1
ATOM 2101 N N . GLU B 1 48 ? -9.547 -3.6 16.047 1 93.88 48 GLU B N 1
ATOM 2102 C CA . GLU B 1 48 ? -9.578 -4.992 16.484 1 93.88 48 GLU B CA 1
ATOM 2103 C C . GLU B 1 48 ? -10 -5.918 15.352 1 93.88 48 GLU B C 1
ATOM 2105 O O . GLU B 1 48 ? -9.547 -7.062 15.273 1 93.88 48 GLU B O 1
ATOM 2110 N N . GLY B 1 49 ? -10.852 -5.434 14.547 1 92.75 49 GLY B N 1
ATOM 2111 C CA . GLY B 1 49 ? -11.352 -6.223 13.43 1 92.75 49 GLY B CA 1
ATOM 2112 C C . GLY B 1 49 ? -10.328 -6.43 12.336 1 92.75 49 GLY B C 1
ATOM 2113 O O . GLY B 1 49 ? -10.492 -7.301 11.477 1 92.75 49 GLY B O 1
ATOM 2114 N N . ASP B 1 50 ? -9.281 -5.645 12.383 1 92.81 50 ASP B N 1
ATOM 2115 C CA . ASP B 1 50 ? -8.258 -5.703 11.336 1 92.81 50 ASP B CA 1
ATOM 2116 C C . ASP B 1 50 ? -7.551 -7.055 11.336 1 92.81 50 ASP B C 1
ATOM 2118 O O . ASP B 1 50 ? -7.117 -7.535 10.289 1 92.81 50 ASP B O 1
ATOM 2122 N N . HIS B 1 51 ? -7.441 -7.734 12.422 1 91.88 51 HIS B N 1
ATOM 2123 C CA . HIS B 1 51 ? -6.781 -9.031 12.547 1 91.88 51 HIS B CA 1
ATOM 2124 C C . HIS B 1 51 ? -7.512 -10.102 11.734 1 91.88 51 HIS B C 1
ATOM 2126 O O . HIS B 1 51 ? -6.883 -10.977 11.148 1 91.88 51 HIS B O 1
ATOM 2132 N N . ALA B 1 52 ? -8.812 -9.969 11.766 1 94.44 52 ALA B N 1
ATOM 2133 C CA . ALA B 1 52 ? -9.617 -10.922 11.008 1 94.44 52 ALA B CA 1
ATOM 2134 C C . ALA B 1 52 ? -9.344 -10.812 9.516 1 94.44 52 ALA B C 1
ATOM 2136 O O . ALA B 1 52 ? -9.297 -11.82 8.805 1 94.44 52 ALA B O 1
ATOM 2137 N N . ILE B 1 53 ? -9.156 -9.594 9.055 1 95.31 53 ILE B N 1
ATOM 2138 C CA . ILE B 1 53 ? -8.875 -9.359 7.645 1 95.31 53 ILE B CA 1
ATOM 2139 C C . ILE B 1 53 ? -7.52 -9.961 7.281 1 95.31 53 ILE B C 1
ATOM 2141 O O . ILE B 1 53 ? -7.379 -10.602 6.234 1 95.31 53 ILE B O 1
ATOM 2145 N N . ASN B 1 54 ? -6.551 -9.82 8.148 1 92.69 54 ASN B N 1
ATOM 2146 C CA . ASN B 1 54 ? -5.234 -10.422 7.949 1 92.69 54 ASN B CA 1
ATOM 2147 C C . ASN B 1 54 ? -5.32 -11.945 7.859 1 92.69 54 ASN B C 1
ATOM 2149 O O . ASN B 1 54 ? -4.695 -12.555 6.988 1 92.69 54 ASN B O 1
ATOM 2153 N N . ASP B 1 55 ? -6.098 -12.477 8.711 1 94.38 55 ASP B N 1
ATOM 2154 C CA . ASP B 1 55 ? -6.262 -13.922 8.727 1 94.38 55 ASP B CA 1
ATOM 2155 C C . ASP B 1 55 ? -6.965 -14.414 7.469 1 94.38 55 ASP B C 1
ATOM 2157 O O . ASP B 1 55 ? -6.629 -15.477 6.938 1 94.38 55 ASP B O 1
ATOM 2161 N N . GLN B 1 56 ? -7.926 -13.68 7.059 1 95.94 56 GLN B N 1
ATOM 2162 C CA . GLN B 1 56 ? -8.625 -14.039 5.832 1 95.94 56 GLN B CA 1
ATOM 2163 C C . GLN B 1 56 ? -7.691 -14 4.629 1 95.94 56 GLN B C 1
ATOM 2165 O O . GLN B 1 56 ? -7.746 -14.867 3.762 1 95.94 56 GLN B O 1
ATOM 2170 N N . GLU B 1 57 ? -6.871 -12.969 4.559 1 95.94 57 GLU B N 1
ATOM 2171 C CA . GLU B 1 57 ? -5.898 -12.891 3.469 1 95.94 57 GLU B CA 1
ATOM 2172 C C . GLU B 1 57 ? -5 -14.125 3.445 1 95.94 57 GLU B C 1
ATOM 2174 O O . GLU B 1 57 ? -4.809 -14.742 2.395 1 95.94 57 GLU B O 1
ATOM 2179 N N . LYS B 1 58 ? -4.508 -14.555 4.613 1 93.44 58 LYS B N 1
ATOM 2180 C CA . LYS B 1 58 ? -3.633 -15.719 4.707 1 93.44 58 LYS B CA 1
ATOM 2181 C C . LYS B 1 58 ? -4.352 -16.984 4.246 1 93.44 58 LYS B C 1
ATOM 2183 O O . LYS B 1 58 ? -3.775 -17.797 3.521 1 93.44 58 LYS B O 1
ATOM 2188 N N . SER B 1 59 ? -5.531 -17.062 4.73 1 95.5 59 SER B N 1
ATOM 2189 C CA . SER B 1 59 ? -6.332 -18.219 4.344 1 95.5 59 SER B CA 1
ATOM 2190 C C . SER B 1 59 ? -6.527 -18.281 2.83 1 95.5 59 SER B C 1
ATOM 2192 O O . SER B 1 59 ? -6.352 -19.328 2.217 1 95.5 59 SER B O 1
ATOM 2194 N N . LEU B 1 60 ? -6.867 -17.156 2.23 1 96.38 60 LEU B N 1
ATOM 2195 C CA . LEU B 1 60 ? -7.074 -17.094 0.789 1 96.38 60 LEU B CA 1
ATOM 2196 C C . LEU B 1 60 ? -5.785 -17.391 0.037 1 96.38 60 LEU B C 1
ATOM 2198 O O . LEU B 1 60 ? -5.805 -18.109 -0.974 1 96.38 60 LEU B O 1
ATOM 2202 N N . GLU B 1 61 ? -4.695 -16.859 0.523 1 93.75 61 GLU B N 1
ATOM 2203 C CA . GLU B 1 61 ? -3.402 -17.109 -0.105 1 93.75 61 GLU B CA 1
ATOM 2204 C C . GLU B 1 61 ? -3.037 -18.594 -0.047 1 93.75 61 GLU B C 1
ATOM 2206 O O . GLU B 1 61 ? -2.646 -19.188 -1.057 1 93.75 61 GLU B O 1
ATOM 2211 N N . ASN B 1 62 ? -3.236 -19.188 1.133 1 93.12 62 ASN B N 1
ATOM 2212 C CA . ASN B 1 62 ? -2.939 -20.609 1.292 1 93.12 62 ASN B CA 1
ATOM 2213 C C . ASN B 1 62 ? -3.814 -21.469 0.386 1 93.12 62 ASN B C 1
ATOM 2215 O O . ASN B 1 62 ? -3.32 -22.391 -0.269 1 93.12 62 ASN B O 1
ATOM 2219 N N . GLN B 1 63 ? -5.035 -21.156 0.41 1 94.06 63 GLN B N 1
ATOM 2220 C CA . GLN B 1 63 ? -5.957 -21.906 -0.432 1 94.06 63 GLN B CA 1
ATOM 2221 C C . GLN B 1 63 ? -5.59 -21.766 -1.907 1 94.06 63 GLN B C 1
ATOM 2223 O O . GLN B 1 63 ? -5.602 -22.75 -2.646 1 94.06 63 GLN B O 1
ATOM 2228 N N . SER B 1 64 ? -5.344 -20.547 -2.371 1 93.88 64 SER B N 1
ATOM 2229 C CA . SER B 1 64 ? -4.957 -20.312 -3.756 1 93.88 64 SER B CA 1
ATOM 2230 C C . SER B 1 64 ? -3.699 -21.094 -4.125 1 93.88 64 SER B C 1
ATOM 2232 O O . SER B 1 64 ? -3.646 -21.734 -5.172 1 93.88 64 SER B O 1
ATOM 2234 N N . LEU B 1 65 ? -2.725 -21.094 -3.252 1 90.5 65 LEU B N 1
ATOM 2235 C CA . LEU B 1 65 ? -1.462 -21.781 -3.498 1 90.5 65 LEU B CA 1
ATOM 2236 C C . LEU B 1 65 ? -1.667 -23.297 -3.551 1 90.5 65 LEU B C 1
ATOM 2238 O O . LEU B 1 65 ? -1.089 -23.969 -4.402 1 90.5 65 LEU B O 1
ATOM 2242 N N . GLU B 1 66 ? -2.455 -23.75 -2.646 1 90.38 66 GLU B N 1
ATOM 2243 C CA . GLU B 1 66 ? -2.768 -25.172 -2.637 1 90.38 66 GLU B CA 1
ATOM 2244 C C . GLU B 1 66 ? -3.457 -25.594 -3.93 1 90.38 66 GLU B C 1
ATOM 2246 O O . GLU B 1 66 ? -3.156 -26.656 -4.48 1 90.38 66 GLU B O 1
ATOM 2251 N N . MET B 1 67 ? -4.34 -24.844 -4.406 1 91.19 67 MET B N 1
ATOM 2252 C CA . MET B 1 67 ? -5.066 -25.156 -5.633 1 91.19 67 MET B CA 1
ATOM 2253 C C . MET B 1 67 ? -4.125 -25.156 -6.836 1 91.19 67 MET B C 1
ATOM 2255 O O . MET B 1 67 ? -4.254 -26.016 -7.723 1 91.19 67 MET B O 1
ATOM 2259 N N . ILE B 1 68 ? -3.223 -24.234 -6.859 1 89 68 ILE B N 1
ATOM 2260 C CA . ILE B 1 68 ? -2.25 -24.188 -7.945 1 89 68 ILE B CA 1
ATOM 2261 C C . ILE B 1 68 ? -1.351 -25.422 -7.883 1 89 68 ILE B C 1
ATOM 2263 O O . ILE B 1 68 ? -1.108 -26.078 -8.906 1 89 68 ILE B O 1
ATOM 2267 N N . ALA B 1 69 ? -0.877 -25.781 -6.691 1 85.62 69 ALA B N 1
ATOM 2268 C CA . ALA B 1 69 ? 0.086 -26.859 -6.5 1 85.62 69 ALA B CA 1
ATOM 2269 C C . ALA B 1 69 ? -0.561 -28.219 -6.75 1 85.62 69 ALA B C 1
ATOM 2271 O O . ALA B 1 69 ? 0.043 -29.094 -7.375 1 85.62 69 ALA B O 1
ATOM 2272 N N . LEU B 1 70 ? -1.759 -28.344 -6.289 1 84.56 70 LEU B N 1
ATOM 2273 C CA . LEU B 1 70 ? -2.355 -29.688 -6.246 1 84.56 70 LEU B CA 1
ATOM 2274 C C . LEU B 1 70 ? -3.174 -29.953 -7.5 1 84.56 70 LEU B C 1
ATOM 2276 O O . LEU B 1 70 ? -3.299 -31.109 -7.93 1 84.56 70 LEU B O 1
ATOM 2280 N N . GLN B 1 71 ? -3.764 -28.922 -8.062 1 82.31 71 GLN B N 1
ATOM 2281 C CA . GLN B 1 71 ? -4.75 -29.172 -9.109 1 82.31 71 GLN B CA 1
ATOM 2282 C C . GLN B 1 71 ? -4.262 -28.656 -10.461 1 82.31 71 GLN B C 1
ATOM 2284 O O . GLN B 1 71 ? -4.891 -28.906 -11.484 1 82.31 71 GLN B O 1
ATOM 2289 N N . GLN B 1 72 ? -3.213 -27.953 -10.453 1 79.94 72 GLN B N 1
ATOM 2290 C CA . GLN B 1 72 ? -2.545 -27.453 -11.648 1 79.94 72 GLN B CA 1
ATOM 2291 C C . GLN B 1 72 ? -3.553 -26.891 -12.641 1 79.94 72 GLN B C 1
ATOM 2293 O O . GLN B 1 72 ? -3.639 -27.344 -13.781 1 79.94 72 GLN B O 1
ATOM 2298 N N . PRO B 1 73 ? -4.258 -25.922 -12.164 1 80.38 73 PRO B N 1
ATOM 2299 C CA . PRO B 1 73 ? -5.297 -25.328 -13.008 1 80.38 73 PRO B CA 1
ATOM 2300 C C . PRO B 1 73 ? -4.738 -24.703 -14.281 1 80.38 73 PRO B C 1
ATOM 2302 O O . PRO B 1 73 ? -3.572 -24.297 -14.312 1 80.38 73 PRO B O 1
ATOM 2305 N N . VAL B 1 74 ? -5.617 -24.812 -15.305 1 76.62 74 VAL B N 1
ATOM 2306 C CA . VAL B 1 74 ? -5.191 -24.219 -16.562 1 76.62 74 VAL B CA 1
ATOM 2307 C C . VAL B 1 74 ? -6.137 -23.094 -16.953 1 76.62 74 VAL B C 1
ATOM 2309 O O . VAL B 1 74 ? -7.301 -23.078 -16.547 1 76.62 74 VAL B O 1
ATOM 2312 N N . SER B 1 75 ? -5.598 -22.109 -17.812 1 80.56 75 SER B N 1
ATOM 2313 C CA . SER B 1 75 ? -6.285 -21.031 -18.516 1 80.56 75 SER B CA 1
ATOM 2314 C C . SER B 1 75 ? -7.078 -20.172 -17.547 1 80.56 75 SER B C 1
ATOM 2316 O O . SER B 1 75 ? -6.504 -19.5 -16.688 1 80.56 75 SER B O 1
ATOM 2318 N N . SER B 1 76 ? -8.438 -20.234 -17.703 1 83.19 76 SER B N 1
ATOM 2319 C CA . SER B 1 76 ? -9.352 -19.344 -16.984 1 83.19 76 SER B CA 1
ATOM 2320 C C . SER B 1 76 ? -9.375 -19.656 -15.5 1 83.19 76 SER B C 1
ATOM 2322 O O . SER B 1 76 ? -9.484 -18.734 -14.672 1 83.19 76 SER B O 1
ATOM 2324 N N . ASP B 1 77 ? -9.172 -20.906 -15.164 1 88.56 77 ASP B N 1
ATOM 2325 C CA . ASP B 1 77 ? -9.148 -21.297 -13.758 1 88.56 77 ASP B CA 1
ATOM 2326 C C . ASP B 1 77 ? -7.93 -20.719 -13.047 1 88.56 77 ASP B C 1
ATOM 2328 O O . ASP B 1 77 ? -8.031 -20.25 -11.914 1 88.56 77 ASP B O 1
ATOM 2332 N N . LEU B 1 78 ? -6.863 -20.781 -13.758 1 89.62 78 LEU B N 1
ATOM 2333 C CA . LEU B 1 78 ? -5.637 -20.219 -13.195 1 89.62 78 LEU B CA 1
ATOM 2334 C C . LEU B 1 78 ? -5.754 -18.703 -13.023 1 89.62 78 LEU B C 1
ATOM 2336 O O . LEU B 1 78 ? -5.344 -18.156 -12 1 89.62 78 LEU B O 1
ATOM 2340 N N . ARG B 1 79 ? -6.379 -18.078 -14.016 1 89.94 79 ARG B N 1
ATOM 2341 C CA . ARG B 1 79 ? -6.547 -16.625 -13.93 1 89.94 79 ARG B CA 1
ATOM 2342 C C . ARG B 1 79 ? -7.387 -16.25 -12.719 1 89.94 79 ARG B C 1
ATOM 2344 O O . ARG B 1 79 ? -7.094 -15.25 -12.047 1 89.94 79 ARG B O 1
ATOM 2351 N N . THR B 1 80 ? -8.336 -17.016 -12.492 1 91.44 80 THR B N 1
ATOM 2352 C CA . THR B 1 80 ? -9.211 -16.75 -11.352 1 91.44 80 THR B CA 1
ATOM 2353 C C . THR B 1 80 ? -8.445 -16.875 -10.039 1 91.44 80 THR B C 1
ATOM 2355 O O . THR B 1 80 ? -8.547 -16 -9.172 1 91.44 80 THR B O 1
ATOM 2358 N N . ILE B 1 81 ? -7.699 -17.906 -9.898 1 93.81 81 ILE B N 1
ATOM 2359 C CA . ILE B 1 81 ? -6.949 -18.172 -8.68 1 93.81 81 ILE B CA 1
ATOM 2360 C C . ILE B 1 81 ? -5.906 -17.078 -8.469 1 93.81 81 ILE B C 1
ATOM 2362 O O . ILE B 1 81 ? -5.75 -16.562 -7.359 1 93.81 81 ILE B O 1
ATOM 2366 N N . ILE B 1 82 ? -5.277 -16.688 -9.508 1 92.88 82 ILE B N 1
ATOM 2367 C CA . ILE B 1 82 ? -4.25 -15.648 -9.445 1 92.88 82 ILE B CA 1
ATOM 2368 C C . ILE B 1 82 ? -4.891 -14.312 -9.062 1 92.88 82 ILE B C 1
ATOM 2370 O O . ILE B 1 82 ? -4.328 -13.555 -8.266 1 92.88 82 ILE B O 1
ATOM 2374 N N . THR B 1 83 ? -6.016 -14.031 -9.664 1 93.81 83 THR B N 1
ATOM 2375 C CA . THR B 1 83 ? -6.734 -12.805 -9.336 1 93.81 83 THR B CA 1
ATOM 2376 C C . THR B 1 83 ? -7.031 -12.727 -7.844 1 93.81 83 THR B C 1
ATOM 2378 O O . THR B 1 83 ? -6.762 -11.711 -7.199 1 93.81 83 THR B O 1
ATOM 2381 N N . VAL B 1 84 ? -7.512 -13.789 -7.301 1 95 84 VAL B N 1
ATOM 2382 C CA . VAL B 1 84 ? -7.836 -13.812 -5.875 1 95 84 VAL B CA 1
ATOM 2383 C C . VAL B 1 84 ? -6.559 -13.695 -5.051 1 95 84 VAL B C 1
ATOM 2385 O O . VAL B 1 84 ? -6.516 -12.969 -4.059 1 95 84 VAL B O 1
ATOM 2388 N N . LEU B 1 85 ? -5.551 -14.375 -5.5 1 94.62 85 LEU B N 1
ATOM 2389 C CA . LEU B 1 85 ? -4.262 -14.367 -4.816 1 94.62 85 LEU B CA 1
ATOM 2390 C C . LEU B 1 85 ? -3.703 -12.953 -4.723 1 94.62 85 LEU B C 1
ATOM 2392 O O . LEU B 1 85 ? -3.227 -12.531 -3.666 1 94.62 85 LEU B O 1
ATOM 2396 N N . LYS B 1 86 ? -3.812 -12.203 -5.73 1 94.62 86 LYS B N 1
ATOM 2397 C CA . LYS B 1 86 ? -3.271 -10.852 -5.781 1 94.62 86 LYS B CA 1
ATOM 2398 C C . LYS B 1 86 ? -4.234 -9.852 -5.156 1 94.62 86 LYS B C 1
ATOM 2400 O O . LYS B 1 86 ? -3.83 -9.008 -4.355 1 94.62 86 LYS B O 1
ATOM 2405 N N . ALA B 1 87 ? -5.492 -9.984 -5.488 1 95.69 87 ALA B N 1
ATOM 2406 C CA . ALA B 1 87 ? -6.5 -9.023 -5.039 1 95.69 87 ALA B CA 1
ATOM 2407 C C . ALA B 1 87 ? -6.723 -9.133 -3.533 1 95.69 87 ALA B C 1
ATOM 2409 O O . ALA B 1 87 ? -7.102 -8.148 -2.887 1 95.69 87 ALA B O 1
ATOM 2410 N N . SER B 1 88 ? -6.516 -10.344 -2.984 1 96.25 88 SER B N 1
ATOM 2411 C CA . SER B 1 88 ? -6.66 -10.477 -1.538 1 96.25 88 SER B CA 1
ATOM 2412 C C . SER B 1 88 ? -5.656 -9.602 -0.797 1 96.25 88 SER B C 1
ATOM 2414 O O . SER B 1 88 ? -5.961 -9.062 0.268 1 96.25 88 SER B O 1
ATOM 2416 N N . SER B 1 89 ? -4.465 -9.398 -1.347 1 93.94 89 SER B N 1
ATOM 2417 C CA . SER B 1 89 ? -3.475 -8.5 -0.759 1 93.94 89 SER B CA 1
ATOM 2418 C C . SER B 1 89 ? -3.939 -7.051 -0.817 1 93.94 89 SER B C 1
ATOM 2420 O O . SER B 1 89 ? -3.707 -6.281 0.118 1 93.94 89 SER B O 1
ATOM 2422 N N . ASP B 1 90 ? -4.559 -6.699 -1.881 1 94.94 90 ASP B N 1
ATOM 2423 C CA . ASP B 1 90 ? -5.113 -5.355 -1.997 1 94.94 90 ASP B CA 1
ATOM 2424 C C . ASP B 1 90 ? -6.164 -5.098 -0.917 1 94.94 90 ASP B C 1
ATOM 2426 O O . ASP B 1 90 ? -6.176 -4.031 -0.3 1 94.94 90 ASP B O 1
ATOM 2430 N N . LEU B 1 91 ? -6.969 -6.078 -0.716 1 96.5 91 LEU B N 1
ATOM 2431 C CA . LEU B 1 91 ? -8.016 -5.93 0.293 1 96.5 91 LEU B CA 1
ATOM 2432 C C . LEU B 1 91 ? -7.406 -5.801 1.687 1 96.5 91 LEU B C 1
ATOM 2434 O O . LEU B 1 91 ? -7.883 -5.012 2.506 1 96.5 91 LEU B O 1
ATOM 2438 N N . GLU B 1 92 ? -6.438 -6.594 1.914 1 96.06 92 GLU B N 1
ATOM 2439 C CA . GLU B 1 92 ? -5.762 -6.516 3.207 1 96.06 92 GLU B CA 1
ATOM 2440 C C . GLU B 1 92 ? -5.129 -5.145 3.414 1 96.06 92 GLU B C 1
ATOM 2442 O O . GLU B 1 92 ? -5.219 -4.57 4.504 1 96.06 92 GLU B O 1
ATOM 2447 N N . ARG B 1 93 ? -4.57 -4.629 2.414 1 93.44 93 ARG B N 1
ATOM 2448 C CA . ARG B 1 93 ? -3.971 -3.301 2.492 1 93.44 93 ARG B CA 1
ATOM 2449 C C . ARG B 1 93 ? -5.035 -2.23 2.699 1 93.44 93 ARG B C 1
ATOM 2451 O O . ARG B 1 93 ? -4.809 -1.249 3.408 1 93.44 93 ARG B O 1
ATOM 2458 N N . MET B 1 94 ? -6.129 -2.412 2.029 1 95.81 94 MET B N 1
ATOM 2459 C CA . MET B 1 94 ? -7.25 -1.522 2.312 1 95.81 94 MET B CA 1
ATOM 2460 C C . MET B 1 94 ? -7.609 -1.555 3.795 1 95.81 94 MET B C 1
ATOM 2462 O O . MET B 1 94 ? -7.781 -0.507 4.418 1 95.81 94 MET B O 1
ATOM 2466 N N . GLY B 1 95 ? -7.711 -2.77 4.277 1 96 95 GLY B N 1
ATOM 2467 C CA . GLY B 1 95 ? -8 -2.934 5.695 1 96 95 GLY B CA 1
ATOM 2468 C C . GLY B 1 95 ? -7.008 -2.227 6.594 1 96 95 GLY B C 1
ATOM 2469 O O . GLY B 1 95 ? -7.391 -1.629 7.602 1 96 95 GLY B O 1
ATOM 2470 N N . ASP B 1 96 ? -5.773 -2.258 6.242 1 93.19 96 ASP B N 1
ATOM 2471 C CA . ASP B 1 96 ? -4.73 -1.588 7.008 1 93.19 96 ASP B CA 1
ATOM 2472 C C . ASP B 1 96 ? -4.957 -0.079 7.047 1 93.19 96 ASP B C 1
ATOM 2474 O O . ASP B 1 96 ? -4.773 0.556 8.086 1 93.19 96 ASP B O 1
ATOM 2478 N N . HIS B 1 97 ? -5.258 0.448 5.902 1 95.12 97 HIS B N 1
ATOM 2479 C CA . HIS B 1 97 ? -5.508 1.884 5.848 1 95.12 97 HIS B CA 1
ATOM 2480 C C . HIS B 1 97 ? -6.773 2.25 6.617 1 95.12 97 HIS B C 1
ATOM 2482 O O . HIS B 1 97 ? -6.84 3.312 7.242 1 95.12 97 HIS B O 1
ATOM 2488 N N . VAL B 1 98 ? -7.723 1.39 6.547 1 97.56 98 VAL B N 1
ATOM 2489 C CA . VAL B 1 98 ? -8.945 1.589 7.316 1 97.56 98 VAL B CA 1
ATOM 2490 C C . VAL B 1 98 ? -8.617 1.615 8.805 1 97.56 98 VAL B C 1
ATOM 2492 O O . VAL B 1 98 ? -9.102 2.482 9.539 1 97.56 98 VAL B O 1
ATOM 2495 N N . ALA B 1 99 ? -7.844 0.703 9.234 1 96.38 99 ALA B N 1
ATOM 2496 C CA . ALA B 1 99 ? -7.406 0.675 10.625 1 96.38 99 ALA B CA 1
ATOM 2497 C C . ALA B 1 99 ? -6.656 1.953 10.992 1 96.38 99 ALA B C 1
ATOM 2499 O O . ALA B 1 99 ? -6.785 2.459 12.109 1 96.38 99 ALA B O 1
ATOM 2500 N N . SER B 1 100 ? -5.891 2.484 10.078 1 94.94 100 SER B N 1
ATOM 2501 C CA . SER B 1 100 ? -5.148 3.721 10.312 1 94.94 100 SER B CA 1
ATOM 2502 C C . SER B 1 100 ? -6.094 4.902 10.5 1 94.94 100 SER B C 1
ATOM 2504 O O . SER B 1 100 ? -5.824 5.797 11.312 1 94.94 100 SER B O 1
ATOM 2506 N N . ILE B 1 101 ? -7.145 4.914 9.75 1 96.56 101 ILE B N 1
ATOM 2507 C CA . ILE B 1 101 ? -8.156 5.949 9.93 1 96.56 101 ILE B CA 1
ATOM 2508 C C . ILE B 1 101 ? -8.75 5.855 11.328 1 96.56 101 ILE B C 1
ATOM 2510 O O . ILE B 1 101 ? -8.938 6.875 12 1 96.56 101 ILE B O 1
ATOM 2514 N N . ALA B 1 102 ? -9.031 4.652 11.742 1 97.12 102 ALA B N 1
ATOM 2515 C CA . ALA B 1 102 ? -9.562 4.438 13.086 1 97.12 102 ALA B CA 1
ATOM 2516 C C . ALA B 1 102 ? -8.57 4.914 14.148 1 97.12 102 ALA B C 1
ATOM 2518 O O . ALA B 1 102 ? -8.961 5.531 15.141 1 97.12 102 ALA B O 1
ATOM 2519 N N . LYS B 1 103 ? -7.336 4.688 13.984 1 95.12 103 LYS B N 1
ATOM 2520 C CA . LYS B 1 103 ? -6.301 5.145 14.914 1 95.12 103 LYS B CA 1
ATOM 2521 C C . LYS B 1 103 ? -6.238 6.668 14.961 1 95.12 103 LYS B C 1
ATOM 2523 O O . LYS B 1 103 ? -6.031 7.254 16.016 1 95.12 103 LYS B O 1
ATOM 2528 N N . ALA B 1 104 ? -6.371 7.223 13.773 1 93 104 ALA B N 1
ATOM 2529 C CA . ALA B 1 104 ? -6.418 8.68 13.711 1 93 104 ALA B CA 1
ATOM 2530 C C . ALA B 1 104 ? -7.559 9.227 14.562 1 93 104 ALA B C 1
ATOM 2532 O O . ALA B 1 104 ? -7.418 10.273 15.203 1 93 104 ALA B O 1
ATOM 2533 N N . THR B 1 105 ? -8.672 8.547 14.578 1 93.31 105 THR B N 1
ATOM 2534 C CA . THR B 1 105 ? -9.82 8.945 15.383 1 93.31 105 THR B CA 1
ATOM 2535 C C . THR B 1 105 ? -9.461 8.984 16.859 1 93.31 105 THR B C 1
ATOM 2537 O O . THR B 1 105 ? -9.844 9.906 17.578 1 93.31 105 THR B O 1
ATOM 2540 N N . ILE B 1 106 ? -8.742 8 17.266 1 92.44 106 ILE B N 1
ATOM 2541 C CA . ILE B 1 106 ? -8.344 7.902 18.672 1 92.44 106 ILE B CA 1
ATOM 2542 C C . ILE B 1 106 ? -7.395 9.047 19.016 1 92.44 106 ILE B C 1
ATOM 2544 O O . ILE B 1 106 ? -7.477 9.625 20.109 1 92.44 106 ILE B O 1
ATOM 2548 N N . SER B 1 107 ? -6.613 9.438 18.109 1 87.81 107 SER B N 1
ATOM 2549 C CA . SER B 1 107 ? -5.625 10.492 18.312 1 87.81 107 SER B CA 1
ATOM 2550 C C . SER B 1 107 ? -6.277 11.867 18.344 1 87.81 107 SER B C 1
ATOM 2552 O O . SER B 1 107 ? -5.711 12.812 18.891 1 87.81 107 SER B O 1
ATOM 2554 N N . LEU B 1 108 ? -7.441 12.086 17.766 1 85.56 108 LEU B N 1
ATOM 2555 C CA . LEU B 1 108 ? -8.148 13.359 17.672 1 85.56 108 LEU B CA 1
ATOM 2556 C C . LEU B 1 108 ? -8.812 13.703 19 1 85.56 108 LEU B C 1
ATOM 2558 O O . LEU B 1 108 ? -9.234 14.844 19.219 1 85.56 108 LEU B O 1
ATOM 2562 N N . LYS B 1 109 ? -8.898 12.953 19.906 1 72.81 109 LYS B N 1
ATOM 2563 C CA . LYS B 1 109 ? -9.688 13.203 21.109 1 72.81 109 LYS B CA 1
ATOM 2564 C C . LYS B 1 109 ? -9.203 14.453 21.844 1 72.81 109 LYS B C 1
ATOM 2566 O O . LYS B 1 109 ? -8.023 14.562 22.172 1 72.81 109 LYS B O 1
ATOM 2571 N N . GLY B 1 110 ? -10.195 15.352 21.938 1 70.12 110 GLY B N 1
ATOM 2572 C CA . GLY B 1 110 ? -10.008 16.531 22.766 1 70.12 110 GLY B CA 1
ATOM 2573 C C . GLY B 1 110 ? -9.398 17.703 22.016 1 70.12 110 GLY B C 1
ATOM 2574 O O . GLY B 1 110 ? -9.102 18.734 22.609 1 70.12 110 GLY B O 1
ATOM 2575 N N . GLU B 1 111 ? -9.242 17.531 20.75 1 75.06 111 GLU B N 1
ATOM 2576 C CA . GLU B 1 111 ? -8.555 18.578 20 1 75.06 111 GLU B CA 1
ATOM 2577 C C . GLU B 1 111 ? -9.547 19.484 19.281 1 75.06 111 GLU B C 1
ATOM 2579 O O . GLU B 1 111 ? -10.719 19.125 19.109 1 75.06 111 GLU B O 1
ATOM 2584 N N . GLU B 1 112 ? -9.133 20.641 19.031 1 84.94 112 GLU B N 1
ATOM 2585 C CA . GLU B 1 112 ? -9.977 21.578 18.297 1 84.94 112 GLU B CA 1
ATOM 2586 C C . GLU B 1 112 ? -10.328 21.047 16.922 1 84.94 112 GLU B C 1
ATOM 2588 O O . GLU B 1 112 ? -9.453 20.562 16.188 1 84.94 112 GLU B O 1
ATOM 2593 N N . ARG B 1 113 ? -11.578 21.188 16.594 1 86.75 113 ARG B N 1
ATOM 2594 C CA . ARG B 1 113 ? -12.094 20.562 15.375 1 86.75 113 ARG B CA 1
ATOM 2595 C C . ARG B 1 113 ? -12.344 21.609 14.297 1 86.75 113 ARG B C 1
ATOM 2597 O O . ARG B 1 113 ? -12.555 22.797 14.602 1 86.75 113 ARG B O 1
ATOM 2604 N N . ILE B 1 114 ? -12.188 21.203 13.125 1 90.19 114 ILE B N 1
ATOM 2605 C CA . ILE B 1 114 ? -12.609 21.969 11.953 1 90.19 114 ILE B CA 1
ATOM 2606 C C . ILE B 1 114 ? -13.844 21.328 11.328 1 90.19 114 ILE B C 1
ATOM 2608 O O . ILE B 1 114 ? -13.727 20.453 10.461 1 90.19 114 ILE B O 1
ATOM 2612 N N . HIS B 1 115 ? -15.016 21.734 11.656 1 88.12 115 HIS B N 1
ATOM 2613 C CA . HIS B 1 115 ? -16.281 21.062 11.391 1 88.12 115 HIS B CA 1
ATOM 2614 C C . HIS B 1 115 ? -16.516 20.906 9.891 1 88.12 115 HIS B C 1
ATOM 2616 O O . HIS B 1 115 ? -16.922 19.828 9.438 1 88.12 115 HIS B O 1
ATOM 2622 N N . VAL B 1 116 ? -16.266 21.922 9.141 1 91.19 116 VAL B N 1
ATOM 2623 C CA . VAL B 1 116 ? -16.531 21.891 7.707 1 91.19 116 VAL B CA 1
ATOM 2624 C C . VAL B 1 116 ? -15.672 20.797 7.062 1 91.19 116 VAL B C 1
ATOM 2626 O O . VAL B 1 116 ? -16.125 20.094 6.152 1 91.19 116 VAL B O 1
ATOM 2629 N N . VAL B 1 117 ? -14.469 20.625 7.578 1 94.25 117 VAL B N 1
ATOM 2630 C CA . VAL B 1 117 ? -13.531 19.625 7.047 1 94.25 117 VAL B CA 1
ATOM 2631 C C . VAL B 1 117 ? -14.016 18.219 7.402 1 94.25 117 VAL B C 1
ATOM 2633 O O . VAL B 1 117 ? -13.945 17.312 6.578 1 94.25 117 VAL B O 1
ATOM 2636 N N . GLU B 1 118 ? -14.555 18.062 8.547 1 93.06 118 GLU B N 1
ATOM 2637 C CA . GLU B 1 118 ? -15.031 16.75 8.992 1 93.06 118 GLU B CA 1
ATOM 2638 C C . GLU B 1 118 ? -16.219 16.281 8.156 1 93.06 118 GLU B C 1
ATOM 2640 O O . GLU B 1 118 ? -16.312 15.109 7.812 1 93.06 118 GLU B O 1
ATOM 2645 N N . GLU B 1 119 ? -17.062 17.203 7.871 1 94.62 119 GLU B N 1
ATOM 2646 C CA . GLU B 1 119 ? -18.188 16.891 7 1 94.62 119 GLU B CA 1
ATOM 2647 C C . GLU B 1 119 ? -17.703 16.484 5.605 1 94.62 119 GLU B C 1
ATOM 2649 O O . GLU B 1 119 ? -18.234 15.547 5.016 1 94.62 119 GLU B O 1
ATOM 2654 N N . ASP B 1 120 ? -16.75 17.219 5.105 1 97 120 ASP B N 1
ATOM 2655 C CA . ASP B 1 120 ? -16.188 16.906 3.793 1 97 120 ASP B CA 1
ATOM 2656 C C . ASP B 1 120 ? -15.523 15.539 3.789 1 97 120 ASP B C 1
ATOM 2658 O O . ASP B 1 120 ? -15.656 14.789 2.82 1 97 120 ASP B O 1
ATOM 2662 N N . ILE B 1 121 ? -14.805 15.242 4.863 1 96.38 121 ILE B N 1
ATOM 2663 C CA . ILE B 1 121 ? -14.133 13.953 4.977 1 96.38 121 ILE B CA 1
ATOM 2664 C C . ILE B 1 121 ? -15.164 12.828 5.027 1 96.38 121 ILE B C 1
ATOM 2666 O O . ILE B 1 121 ? -14.961 11.766 4.441 1 96.38 121 ILE B O 1
ATOM 2670 N N . SER B 1 122 ? -16.281 13.086 5.707 1 96.06 122 SER B N 1
ATOM 2671 C CA . SER B 1 122 ? -17.359 12.109 5.762 1 96.06 122 SER B CA 1
ATOM 2672 C C . SER B 1 122 ? -17.906 11.805 4.371 1 96.06 122 SER B C 1
ATOM 2674 O O . SER B 1 122 ? -18.094 10.641 4.012 1 96.06 122 SER B O 1
ATOM 2676 N N . LEU B 1 123 ? -18.141 12.836 3.629 1 97.19 123 LEU B N 1
ATOM 2677 C CA . LEU B 1 123 ? -18.641 12.68 2.27 1 97.19 123 LEU B CA 1
ATOM 2678 C C . LEU B 1 123 ? -17.641 11.953 1.389 1 97.19 123 LEU B C 1
ATOM 2680 O O . LEU B 1 123 ? -18 11.086 0.593 1 97.19 123 LEU B O 1
ATOM 2684 N N . LEU B 1 124 ? -16.391 12.32 1.553 1 97.75 124 LEU B N 1
ATOM 2685 C CA . LEU B 1 124 ? -15.336 11.648 0.81 1 97.75 124 LEU B CA 1
ATOM 2686 C C . LEU B 1 124 ? -15.273 10.172 1.167 1 97.75 124 LEU B C 1
ATOM 2688 O O . LEU B 1 124 ? -15.141 9.32 0.285 1 97.75 124 LEU B O 1
ATOM 2692 N N . GLY B 1 125 ? -15.352 9.891 2.488 1 97.38 125 GLY B N 1
ATOM 2693 C CA . GLY B 1 125 ? -15.367 8.516 2.945 1 97.38 125 GLY B CA 1
ATOM 2694 C C . GLY B 1 125 ? -16.5 7.695 2.352 1 97.38 125 GLY B C 1
ATOM 2695 O O . GLY B 1 125 ? -16.297 6.539 1.97 1 97.38 125 GLY B O 1
ATOM 2696 N N . GLU B 1 126 ? -17.641 8.281 2.266 1 96.5 126 GLU B N 1
ATOM 2697 C CA . GLU B 1 126 ? -18.797 7.613 1.669 1 96.5 126 GLU B CA 1
ATOM 2698 C C . GLU B 1 126 ? -18.562 7.309 0.193 1 96.5 126 GLU B C 1
ATOM 2700 O O . GLU B 1 126 ? -18.938 6.242 -0.295 1 96.5 126 GLU B O 1
ATOM 2705 N N . LYS B 1 127 ? -18 8.273 -0.45 1 97.69 127 LYS B N 1
ATOM 2706 C CA . LYS B 1 127 ? -17.703 8.078 -1.865 1 97.69 127 LYS B CA 1
ATOM 2707 C C . LYS B 1 127 ? -16.672 6.965 -2.061 1 97.69 127 LYS B C 1
ATOM 2709 O O . LYS B 1 127 ? -16.812 6.141 -2.967 1 97.69 127 LYS B O 1
ATOM 2714 N N . VAL B 1 128 ? -15.625 6.957 -1.241 1 98.12 128 VAL B N 1
ATOM 2715 C CA . VAL B 1 128 ? -14.602 5.918 -1.313 1 98.12 128 VAL B CA 1
ATOM 2716 C C . VAL B 1 128 ? -15.234 4.555 -1.041 1 98.12 128 VAL B C 1
ATOM 2718 O O . VAL B 1 128 ? -14.953 3.58 -1.745 1 98.12 128 VAL B O 1
ATOM 2721 N N . LYS B 1 129 ? -16.078 4.496 -0.04 1 97.56 129 LYS B N 1
ATOM 2722 C CA . LYS B 1 129 ? -16.781 3.252 0.256 1 97.56 129 LYS B CA 1
ATOM 2723 C C . LYS B 1 129 ? -17.594 2.777 -0.946 1 97.56 129 LYS B C 1
ATOM 2725 O O . LYS B 1 129 ? -17.609 1.586 -1.262 1 97.56 129 LYS B O 1
ATOM 2730 N N . SER B 1 130 ? -18.281 3.682 -1.546 1 97.38 130 SER B N 1
ATOM 2731 C CA . SER B 1 130 ? -19.078 3.352 -2.723 1 97.38 130 SER B CA 1
ATOM 2732 C C . SER B 1 130 ? -18.219 2.768 -3.832 1 97.38 130 SER B C 1
ATOM 2734 O O . SER B 1 130 ? -18.641 1.842 -4.531 1 97.38 130 SER B O 1
ATOM 2736 N N . ILE B 1 131 ? -17.047 3.309 -4.012 1 97.56 131 ILE B N 1
ATOM 2737 C CA . ILE B 1 131 ? -16.109 2.818 -5.023 1 97.56 131 ILE B CA 1
ATOM 2738 C C . ILE B 1 131 ? -15.672 1.399 -4.672 1 97.56 131 ILE B C 1
ATOM 2740 O O . ILE B 1 131 ? -15.633 0.524 -5.539 1 97.56 131 ILE B O 1
ATOM 2744 N N . VAL B 1 132 ? -15.359 1.157 -3.398 1 97.62 132 VAL B N 1
ATOM 2745 C CA . VAL B 1 132 ? -14.969 -0.17 -2.939 1 97.62 132 VAL B CA 1
ATOM 2746 C C . VAL B 1 132 ? -16.109 -1.161 -3.18 1 97.62 132 VAL B C 1
ATOM 2748 O O . VAL B 1 132 ? -15.891 -2.227 -3.764 1 97.62 132 VAL B O 1
ATOM 2751 N N . ASP B 1 133 ? -17.312 -0.766 -2.822 1 97.44 133 ASP B N 1
ATOM 2752 C CA . ASP B 1 133 ? -18.484 -1.62 -3.012 1 97.44 133 ASP B CA 1
ATOM 2753 C C . ASP B 1 133 ? -18.719 -1.914 -4.492 1 97.44 133 ASP B C 1
ATOM 2755 O O . ASP B 1 133 ? -18.984 -3.057 -4.871 1 97.44 133 ASP B O 1
ATOM 2759 N N . ALA B 1 134 ? -18.625 -0.883 -5.242 1 97.31 134 ALA B N 1
ATOM 2760 C CA . ALA B 1 134 ? -18.828 -1.037 -6.68 1 97.31 134 ALA B CA 1
ATOM 2761 C C . ALA B 1 134 ? -17.781 -1.973 -7.285 1 97.31 134 ALA B C 1
ATOM 2763 O O . ALA B 1 134 ? -18.109 -2.787 -8.156 1 97.31 134 ALA B O 1
ATOM 2764 N N . SER B 1 135 ? -16.531 -1.823 -6.871 1 97.19 135 SER B N 1
ATOM 2765 C CA . SER B 1 135 ? -15.469 -2.676 -7.383 1 97.19 135 SER B CA 1
ATOM 2766 C C . SER B 1 135 ? -15.695 -4.137 -7.008 1 97.19 135 SER B C 1
ATOM 2768 O O . SER B 1 135 ? -15.492 -5.031 -7.828 1 97.19 135 SER B O 1
ATOM 2770 N N . LEU B 1 136 ? -16.156 -4.402 -5.766 1 96 136 LEU B N 1
ATOM 2771 C CA . LEU B 1 136 ? -16.453 -5.758 -5.32 1 96 136 LEU B CA 1
ATOM 2772 C C . LEU B 1 136 ? -17.609 -6.352 -6.125 1 96 136 LEU B C 1
ATOM 2774 O O . LEU B 1 136 ? -17.562 -7.52 -6.52 1 96 136 LEU B O 1
ATOM 2778 N N . ASN B 1 137 ? -18.609 -5.539 -6.352 1 95.69 137 ASN B N 1
ATOM 2779 C CA . ASN B 1 137 ? -19.75 -5.992 -7.148 1 95.69 137 ASN B CA 1
ATOM 2780 C C . ASN B 1 137 ? -19.344 -6.289 -8.586 1 95.69 137 ASN B C 1
ATOM 2782 O O . ASN B 1 137 ? -19.797 -7.266 -9.18 1 95.69 137 ASN B O 1
ATOM 2786 N N . ALA B 1 138 ? -18.516 -5.387 -9.117 1 95.12 138 ALA B N 1
ATOM 2787 C CA . ALA B 1 138 ? -18.016 -5.613 -10.477 1 95.12 138 ALA B CA 1
ATOM 2788 C C . ALA B 1 138 ? -17.234 -6.918 -10.562 1 95.12 138 ALA B C 1
ATOM 2790 O O . ALA B 1 138 ? -17.281 -7.617 -11.578 1 95.12 138 ALA B O 1
ATOM 2791 N N . TYR B 1 139 ? -16.531 -7.23 -9.523 1 94 139 TYR B N 1
ATOM 2792 C CA . TYR B 1 139 ? -15.75 -8.469 -9.469 1 94 139 TYR B CA 1
ATOM 2793 C C . TYR B 1 139 ? -16.672 -9.688 -9.555 1 94 139 TYR B C 1
ATOM 2795 O O . TYR B 1 139 ? -16.422 -10.602 -10.344 1 94 139 TYR B O 1
ATOM 2803 N N . ILE B 1 140 ? -17.719 -9.727 -8.797 1 90.81 140 ILE B N 1
ATOM 2804 C CA . ILE B 1 140 ? -18.641 -10.859 -8.734 1 90.81 140 ILE B CA 1
ATOM 2805 C C . ILE B 1 140 ? -19.328 -11.031 -10.086 1 90.81 140 ILE B C 1
ATOM 2807 O O . ILE B 1 140 ? -19.594 -12.156 -10.516 1 90.81 140 ILE B O 1
ATOM 2811 N N . GLN B 1 141 ? -19.562 -9.953 -10.727 1 91.19 141 GLN B N 1
ATOM 2812 C CA . GLN B 1 141 ? -20.297 -9.992 -11.984 1 91.19 141 GLN B CA 1
ATOM 2813 C C . GLN B 1 141 ? -19.359 -10.219 -13.164 1 91.19 141 GLN B C 1
ATOM 2815 O O . GLN B 1 141 ? -19.812 -10.469 -14.281 1 91.19 141 GLN B O 1
ATOM 2820 N N . GLY B 1 142 ? -18.094 -10.117 -12.906 1 88.88 142 GLY B N 1
ATOM 2821 C CA . GLY B 1 142 ? -17.141 -10.211 -14 1 88.88 142 GLY B CA 1
ATOM 2822 C C . GLY B 1 142 ? -17.328 -9.141 -15.055 1 88.88 142 GLY B C 1
ATOM 2823 O O . GLY B 1 142 ? -17.219 -9.422 -16.25 1 88.88 142 GLY B O 1
ATOM 2824 N N . ASN B 1 143 ? -17.656 -7.973 -14.641 1 91.94 143 ASN B N 1
ATOM 2825 C CA . ASN B 1 143 ? -17.984 -6.879 -15.547 1 91.94 143 ASN B CA 1
ATOM 2826 C C . ASN B 1 143 ? -16.781 -5.961 -15.773 1 91.94 143 ASN B C 1
ATOM 2828 O O . ASN B 1 143 ? -16.578 -5.008 -15.023 1 91.94 143 ASN B O 1
ATOM 2832 N N . ASP B 1 144 ? -16.109 -6.129 -16.875 1 91.31 144 ASP B N 1
ATOM 2833 C CA . ASP B 1 144 ? -14.906 -5.371 -17.203 1 91.31 144 ASP B CA 1
ATOM 2834 C C . ASP B 1 144 ? -15.242 -3.914 -17.516 1 91.31 144 ASP B C 1
ATOM 2836 O O . ASP B 1 144 ? -14.477 -3.012 -17.172 1 91.31 144 ASP B O 1
ATOM 2840 N N . LYS B 1 145 ? -16.328 -3.691 -18.219 1 93.44 145 LYS B N 1
ATOM 2841 C CA . LYS B 1 145 ? -16.734 -2.33 -18.562 1 93.44 145 LYS B CA 1
ATOM 2842 C C . LYS B 1 145 ? -16.984 -1.498 -17.297 1 93.44 145 LYS B C 1
ATOM 2844 O O . LYS B 1 145 ? -16.5 -0.365 -17.203 1 93.44 145 LYS B O 1
ATOM 2849 N N . ARG B 1 146 ? -17.688 -2.074 -16.438 1 94.94 146 ARG B N 1
ATOM 2850 C CA . ARG B 1 146 ? -17.953 -1.396 -15.164 1 94.94 146 ARG B CA 1
ATOM 2851 C C . ARG B 1 146 ? -16.656 -1.137 -14.398 1 94.94 146 ARG B C 1
ATOM 2853 O O . ARG B 1 146 ? -16.5 -0.096 -13.758 1 94.94 146 ARG B O 1
ATOM 2860 N N . ALA B 1 147 ? -15.719 -2.098 -14.445 1 95.44 147 ALA B N 1
ATOM 2861 C CA . ALA B 1 147 ? -14.422 -1.938 -13.789 1 95.44 147 ALA B CA 1
ATOM 2862 C C . ALA B 1 147 ? -13.703 -0.686 -14.297 1 95.44 147 ALA B C 1
ATOM 2864 O O . ALA B 1 147 ? -13.148 0.075 -13.5 1 95.44 147 ALA B O 1
ATOM 2865 N N . HIS B 1 148 ? -13.789 -0.425 -15.594 1 95.62 148 HIS B N 1
ATOM 2866 C CA . HIS B 1 148 ? -13.172 0.761 -16.172 1 95.62 148 HIS B CA 1
ATOM 2867 C C . HIS B 1 148 ? -13.836 2.035 -15.664 1 95.62 148 HIS B C 1
ATOM 2869 O O . HIS B 1 148 ? -13.156 3.006 -15.328 1 95.62 148 HIS B O 1
ATOM 2875 N N . GLU B 1 149 ? -15.102 1.966 -15.617 1 96.38 149 GLU B N 1
ATOM 2876 C CA . GLU B 1 149 ? -15.867 3.123 -15.156 1 96.38 149 GLU B CA 1
ATOM 2877 C C . GLU B 1 149 ? -15.547 3.449 -13.695 1 96.38 149 GLU B C 1
ATOM 2879 O O . GLU B 1 149 ? -15.375 4.617 -13.336 1 96.38 149 GLU B O 1
ATOM 2884 N N . ILE B 1 150 ? -15.453 2.436 -12.914 1 96.69 150 ILE B N 1
ATOM 2885 C CA . ILE B 1 150 ? -15.164 2.609 -11.5 1 96.69 150 ILE B CA 1
ATOM 2886 C C . ILE B 1 150 ? -13.766 3.199 -11.32 1 96.69 150 ILE B C 1
ATOM 2888 O O . ILE B 1 150 ? -13.57 4.117 -10.523 1 96.69 150 ILE B O 1
ATOM 2892 N N . ALA B 1 151 ? -12.828 2.697 -12.055 1 95.75 151 ALA B N 1
ATOM 2893 C CA . ALA B 1 151 ? -11.445 3.146 -11.945 1 95.75 151 ALA B CA 1
ATOM 2894 C C . ALA B 1 151 ? -11.328 4.641 -12.234 1 95.75 151 ALA B C 1
ATOM 2896 O O . ALA B 1 151 ? -10.484 5.332 -11.656 1 95.75 151 ALA B O 1
ATOM 2897 N N . GLU B 1 152 ? -12.188 5.168 -13.039 1 95.69 152 GLU B N 1
ATOM 2898 C CA . GLU B 1 152 ? -12.141 6.574 -13.422 1 95.69 152 GLU B CA 1
ATOM 2899 C C . GLU B 1 152 ? -12.602 7.477 -12.281 1 95.69 152 GLU B C 1
ATOM 2901 O O . GLU B 1 152 ? -12.273 8.664 -12.25 1 95.69 152 GLU B O 1
ATOM 2906 N N . GLN B 1 153 ? -13.297 6.934 -11.375 1 95.38 153 GLN B N 1
ATOM 2907 C CA . GLN B 1 153 ? -13.805 7.719 -10.258 1 95.38 153 GLN B CA 1
ATOM 2908 C C . GLN B 1 153 ? -12.672 8.172 -9.344 1 95.38 153 GLN B C 1
ATOM 2910 O O . GLN B 1 153 ? -12.852 9.062 -8.516 1 95.38 153 GLN B O 1
ATOM 2915 N N . GLN B 1 154 ? -11.508 7.531 -9.516 1 94.31 154 GLN B N 1
ATOM 2916 C CA . GLN B 1 154 ? -10.359 7.898 -8.688 1 94.31 154 GLN B CA 1
ATOM 2917 C C . GLN B 1 154 ? -10.008 9.375 -8.867 1 94.31 154 GLN B C 1
ATOM 2919 O O . GLN B 1 154 ? -9.516 10.016 -7.934 1 94.31 154 GLN B O 1
ATOM 2924 N N . TYR B 1 155 ? -10.297 9.898 -10.047 1 94.5 155 TYR B N 1
ATOM 2925 C CA . TYR B 1 155 ? -9.961 11.289 -10.328 1 94.5 155 TYR B CA 1
ATOM 2926 C C . TYR B 1 155 ? -10.867 12.234 -9.547 1 94.5 155 TYR B C 1
ATOM 2928 O O . TYR B 1 155 ? -10.43 13.297 -9.102 1 94.5 155 TYR B O 1
ATOM 2936 N N . VAL B 1 156 ? -12.078 11.82 -9.43 1 96 156 VAL B N 1
ATOM 2937 C CA . VAL B 1 156 ? -13.023 12.609 -8.633 1 96 156 VAL B CA 1
ATOM 2938 C C . VAL B 1 156 ? -12.578 12.617 -7.172 1 96 156 VAL B C 1
ATOM 2940 O O . VAL B 1 156 ? -12.594 13.672 -6.523 1 96 156 VAL B O 1
ATOM 2943 N N . ILE B 1 157 ? -12.148 11.477 -6.676 1 97.12 157 ILE B N 1
ATOM 2944 C CA . ILE B 1 157 ? -11.695 11.352 -5.297 1 97.12 157 ILE B CA 1
ATOM 2945 C C . ILE B 1 157 ? -10.461 12.227 -5.082 1 97.12 157 ILE B C 1
ATOM 2947 O O . ILE B 1 157 ? -10.352 12.93 -4.07 1 97.12 157 ILE B O 1
ATOM 2951 N N . LYS B 1 158 ? -9.602 12.211 -6.035 1 94.94 158 LYS B N 1
ATOM 2952 C CA . LYS B 1 158 ? -8.383 13.016 -5.953 1 94.94 158 LYS B CA 1
ATOM 2953 C C . LYS B 1 158 ? -8.711 14.508 -5.895 1 94.94 158 LYS B C 1
ATOM 2955 O O . LYS B 1 158 ? -8.141 15.242 -5.086 1 94.94 158 LYS B O 1
ATOM 2960 N N . SER B 1 159 ? -9.586 14.883 -6.711 1 96.81 159 SER B N 1
ATOM 2961 C CA . SER B 1 159 ? -9.992 16.281 -6.754 1 96.81 159 SER B CA 1
ATOM 2962 C C . SER B 1 159 ? -10.633 16.719 -5.441 1 96.81 159 SER B C 1
ATOM 2964 O O . SER B 1 159 ? -10.305 17.766 -4.898 1 96.81 159 SER B O 1
ATOM 2966 N N . MET B 1 160 ? -11.531 15.883 -4.953 1 97.25 160 MET B N 1
ATOM 2967 C CA . MET B 1 160 ? -12.18 16.172 -3.676 1 97.25 160 MET B CA 1
ATOM 2968 C C . MET B 1 160 ? -11.148 16.234 -2.551 1 97.25 160 MET B C 1
ATOM 2970 O O . MET B 1 160 ? -11.203 17.141 -1.708 1 97.25 160 MET B O 1
ATOM 2974 N N . SER B 1 161 ? -10.266 15.312 -2.543 1 97.12 161 SER B N 1
ATOM 2975 C CA . SER B 1 161 ? -9.219 15.258 -1.53 1 97.12 161 SER B CA 1
ATOM 2976 C C . SER B 1 161 ? -8.375 16.531 -1.544 1 97.12 161 SER B C 1
ATOM 2978 O O . SER B 1 161 ? -8.039 17.078 -0.488 1 97.12 161 SER B O 1
ATOM 2980 N N . HIS B 1 162 ? -8.078 17.031 -2.713 1 95.12 162 HIS B N 1
ATOM 2981 C CA . HIS B 1 162 ? -7.289 18.25 -2.852 1 95.12 162 HIS B CA 1
ATOM 2982 C C . HIS B 1 162 ? -8.023 19.438 -2.268 1 95.12 162 HIS B C 1
ATOM 2984 O O . HIS B 1 162 ? -7.418 20.266 -1.583 1 95.12 162 HIS B O 1
ATOM 2990 N N . GLU B 1 163 ? -9.234 19.531 -2.568 1 97.31 163 GLU B N 1
ATOM 2991 C CA . GLU B 1 163 ? -10.039 20.625 -2.051 1 97.31 163 GLU B CA 1
ATOM 2992 C C . GLU B 1 163 ? -10.094 20.594 -0.526 1 97.31 163 GLU B C 1
ATOM 2994 O O . GLU B 1 163 ? -9.969 21.641 0.123 1 97.31 163 GLU B O 1
ATOM 2999 N N . ILE B 1 164 ? -10.273 19.422 0.009 1 97.62 164 ILE B N 1
ATOM 3000 C CA . ILE B 1 164 ? -10.352 19.281 1.458 1 97.62 164 ILE B CA 1
ATOM 3001 C C . ILE B 1 164 ? -9 19.625 2.086 1 97.62 164 ILE B C 1
ATOM 3003 O O . ILE B 1 164 ? -8.945 20.266 3.135 1 97.62 164 ILE B O 1
ATOM 3007 N N . GLN B 1 165 ? -7.977 19.203 1.444 1 96.75 165 GLN B N 1
ATOM 3008 C CA . GLN B 1 165 ? -6.629 19.5 1.913 1 96.75 165 GLN B CA 1
ATOM 3009 C C . GLN B 1 165 ? -6.41 21 2.064 1 96.75 165 GLN B C 1
ATOM 3011 O O . GLN B 1 165 ? -5.84 21.453 3.057 1 96.75 165 GLN B O 1
ATOM 3016 N N . GLU B 1 166 ? -6.855 21.75 1.093 1 95.81 166 GLU B N 1
ATOM 3017 C CA . GLU B 1 166 ? -6.711 23.203 1.138 1 95.81 166 GLU B CA 1
ATOM 3018 C C . GLU B 1 166 ? -7.465 23.797 2.324 1 95.81 166 GLU B C 1
ATOM 3020 O O . GLU B 1 166 ? -6.961 24.703 2.998 1 95.81 166 GLU B O 1
ATOM 3025 N N . LYS B 1 167 ? -8.602 23.281 2.568 1 96.94 167 LYS B N 1
ATOM 3026 C CA . LYS B 1 167 ? -9.383 23.75 3.707 1 96.94 167 LYS B CA 1
ATOM 3027 C C . LYS B 1 167 ? -8.68 23.438 5.023 1 96.94 167 LYS B C 1
ATOM 3029 O O . LYS B 1 167 ? -8.711 24.25 5.957 1 96.94 167 LYS B O 1
ATOM 3034 N N . ILE B 1 168 ? -8.086 22.266 5.102 1 96.62 168 ILE B N 1
ATOM 3035 C CA . ILE B 1 168 ? -7.359 21.859 6.301 1 96.62 168 ILE B CA 1
ATOM 3036 C C . ILE B 1 168 ? -6.195 22.812 6.547 1 96.62 168 ILE B C 1
ATOM 3038 O O . ILE B 1 168 ? -6.012 23.312 7.664 1 96.62 168 ILE B O 1
ATOM 3042 N N . LEU B 1 169 ? -5.473 23.094 5.469 1 95 169 LEU B N 1
ATOM 3043 C CA . LEU B 1 169 ? -4.309 23.969 5.586 1 95 169 LEU B CA 1
ATOM 3044 C C . LEU B 1 169 ? -4.723 25.359 6.012 1 95 169 LEU B C 1
ATOM 3046 O O . LEU B 1 169 ? -4.07 25.969 6.867 1 95 169 LEU B O 1
ATOM 3050 N N . ASP B 1 170 ? -5.777 25.812 5.418 1 95 170 ASP B N 1
ATOM 3051 C CA . ASP B 1 170 ? -6.293 27.125 5.793 1 95 170 ASP B CA 1
ATOM 3052 C C . ASP B 1 170 ? -6.68 27.156 7.273 1 95 170 ASP B C 1
ATOM 3054 O O . ASP B 1 170 ? -6.375 28.125 7.977 1 95 170 ASP B O 1
ATOM 3058 N N . GLY B 1 171 ? -7.316 26.141 7.707 1 93.31 171 GLY B N 1
ATOM 3059 C CA . GLY B 1 171 ? -7.684 26.047 9.109 1 93.31 171 GLY B CA 1
ATOM 3060 C C . GLY B 1 171 ? -6.484 26.031 10.039 1 93.31 171 GLY B C 1
ATOM 3061 O O . GLY B 1 171 ? -6.484 26.688 11.078 1 93.31 171 GLY B O 1
ATOM 3062 N N . MET B 1 172 ? -5.453 25.344 9.688 1 93.44 172 MET B N 1
ATOM 3063 C CA . MET B 1 172 ? -4.234 25.234 10.484 1 93.44 172 MET B CA 1
ATOM 3064 C C . MET B 1 172 ? -3.51 26.578 10.555 1 93.44 172 MET B C 1
ATOM 3066 O O . MET B 1 172 ? -2.926 26.922 11.578 1 93.44 172 MET B O 1
ATOM 3070 N N . LYS B 1 173 ? -3.559 27.297 9.453 1 93.44 173 LYS B N 1
ATOM 3071 C CA . LYS B 1 173 ? -2.904 28.609 9.406 1 93.44 173 LYS B CA 1
ATOM 3072 C C . LYS B 1 173 ? -3.656 29.625 10.25 1 93.44 173 LYS B C 1
ATOM 3074 O O . LYS B 1 173 ? -3.043 30.516 10.859 1 93.44 173 LYS B O 1
ATOM 3079 N N . GLU B 1 174 ? -4.891 29.453 10.312 1 92.12 174 GLU B N 1
ATOM 3080 C CA . GLU B 1 174 ? -5.742 30.406 11.008 1 92.12 174 GLU B CA 1
ATOM 3081 C C . GLU B 1 174 ? -5.719 30.172 12.516 1 92.12 174 GLU B C 1
ATOM 3083 O O . GLU B 1 174 ? -5.84 31.109 13.297 1 92.12 174 GLU B O 1
ATOM 3088 N N . ASN B 1 175 ? -5.617 28.953 12.922 1 92.38 175 ASN B N 1
ATOM 3089 C CA . ASN B 1 175 ? -5.672 28.578 14.328 1 92.38 175 ASN B CA 1
ATOM 3090 C C . ASN B 1 175 ? -4.688 27.453 14.656 1 92.38 175 ASN B C 1
ATOM 3092 O O . ASN B 1 175 ? -4.969 26.281 14.406 1 92.38 175 ASN B O 1
ATOM 3096 N N . SER B 1 176 ? -3.68 27.812 15.32 1 90.75 176 SER B N 1
ATOM 3097 C CA . SER B 1 176 ? -2.596 26.875 15.609 1 90.75 176 SER B CA 1
ATOM 3098 C C . SER B 1 176 ? -3.08 25.719 16.469 1 90.75 176 SER B C 1
ATOM 3100 O O . SER B 1 176 ? -2.463 24.656 16.5 1 90.75 176 SER B O 1
ATOM 3102 N N . GLU B 1 177 ? -4.137 25.891 17.156 1 90.75 177 GLU B N 1
ATOM 3103 C CA . GLU B 1 177 ? -4.68 24.812 17.984 1 90.75 177 GLU B CA 1
ATO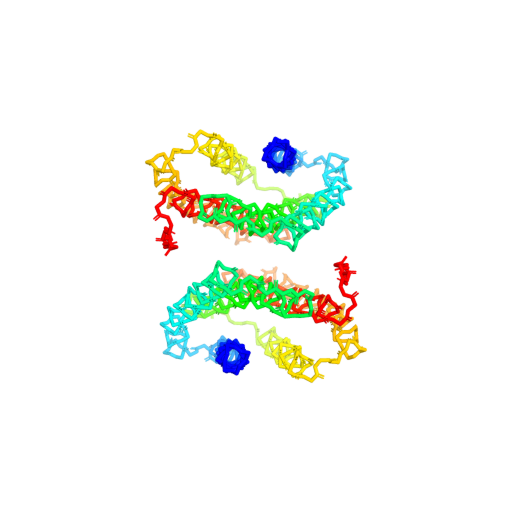M 3104 C C . GLU B 1 177 ? -5.234 23.688 17.141 1 90.75 177 GLU B C 1
ATOM 3106 O O . GLU B 1 177 ? -5.473 22.578 17.641 1 90.75 177 GLU B O 1
ATOM 3111 N N . THR B 1 178 ? -5.387 23.969 15.82 1 92.31 178 THR B N 1
ATOM 3112 C CA . THR B 1 178 ? -5.969 22.969 14.945 1 92.31 178 THR B CA 1
ATOM 3113 C C . THR B 1 178 ? -4.871 22.188 14.219 1 92.31 178 THR B C 1
ATOM 3115 O O . THR B 1 178 ? -5.16 21.281 13.438 1 92.31 178 THR B O 1
ATOM 3118 N N . VAL B 1 179 ? -3.693 22.438 14.508 1 92.94 179 VAL B N 1
ATOM 3119 C CA . VAL B 1 179 ? -2.572 21.828 13.797 1 92.94 179 VAL B CA 1
ATOM 3120 C C . VAL B 1 179 ? -2.559 20.328 14.047 1 92.94 179 VAL B C 1
ATOM 3122 O O . VAL B 1 179 ? -2.398 19.547 13.109 1 92.94 179 VAL B O 1
ATOM 3125 N N . THR B 1 180 ? -2.762 19.938 15.266 1 91.62 180 THR B N 1
ATOM 3126 C CA . THR B 1 180 ? -2.76 18.516 15.602 1 91.62 180 THR B CA 1
ATOM 3127 C C . THR B 1 180 ? -3.926 17.797 14.93 1 91.62 180 THR B C 1
ATOM 3129 O O . THR B 1 180 ? -3.746 16.734 14.336 1 91.62 180 THR B O 1
ATOM 3132 N N . THR B 1 181 ? -5.059 18.453 15.016 1 93.12 181 THR B N 1
ATOM 3133 C CA . THR B 1 181 ? -6.23 17.875 14.367 1 93.12 181 THR B CA 1
ATOM 3134 C C . THR B 1 181 ? -6.062 17.875 12.852 1 93.12 181 THR B C 1
ATOM 3136 O O . THR B 1 181 ? -6.461 16.922 12.18 1 93.12 181 THR B O 1
ATOM 3139 N N . GLY B 1 182 ? -5.512 18.969 12.352 1 94.19 182 GLY B N 1
ATOM 3140 C CA . GLY B 1 182 ? -5.254 19.062 10.922 1 94.19 182 GLY B CA 1
ATOM 3141 C C . GLY B 1 182 ? -4.355 17.953 10.406 1 94.19 182 GLY B C 1
ATOM 3142 O O . GLY B 1 182 ? -4.57 17.453 9.305 1 94.19 182 GLY B O 1
ATOM 3143 N N . LYS B 1 183 ? -3.381 17.578 11.188 1 94.19 183 LYS B N 1
ATOM 3144 C CA . LYS B 1 183 ? -2.498 16.469 10.844 1 94.19 183 LYS B CA 1
ATOM 3145 C C . LYS B 1 183 ? -3.291 15.18 10.625 1 94.19 183 LYS B C 1
ATOM 3147 O O . LYS B 1 183 ? -3.111 14.5 9.617 1 94.19 183 LYS B O 1
ATOM 3152 N N . GLU B 1 184 ? -4.145 14.898 11.562 1 94.31 184 GLU B N 1
ATOM 3153 C CA . GLU B 1 184 ? -4.941 13.68 11.461 1 94.31 184 GLU B CA 1
ATOM 3154 C C . GLU B 1 184 ? -5.867 13.727 10.25 1 94.31 184 GLU B C 1
ATOM 3156 O O . GLU B 1 184 ? -6.094 12.703 9.602 1 94.31 184 GLU B O 1
ATOM 3161 N N . TYR B 1 185 ? -6.41 14.938 9.953 1 95.88 185 TYR B N 1
ATOM 3162 C CA . TYR B 1 185 ? -7.25 15.102 8.773 1 95.88 185 TYR B CA 1
ATOM 3163 C C . TYR B 1 185 ? -6.461 14.828 7.5 1 95.88 185 TYR B C 1
ATOM 3165 O O . TYR B 1 185 ? -6.926 14.102 6.617 1 95.88 185 TYR B O 1
ATOM 3173 N N . LEU B 1 186 ? -5.309 15.336 7.461 1 95.69 186 LEU B N 1
ATOM 3174 C CA . LEU B 1 186 ? -4.465 15.172 6.281 1 95.69 186 LEU B CA 1
ATOM 3175 C C . LEU B 1 186 ? -4.121 13.695 6.066 1 95.69 186 LEU B C 1
ATOM 3177 O O . LEU B 1 186 ? -4.219 13.195 4.945 1 95.69 186 LEU B O 1
ATOM 3181 N N . LEU B 1 187 ? -3.736 13.055 7.125 1 94.25 187 LEU B N 1
ATOM 3182 C CA . LEU B 1 187 ? -3.377 11.641 7.027 1 94.25 187 LEU B CA 1
ATOM 3183 C C . LEU B 1 187 ? -4.578 10.805 6.594 1 94.25 187 LEU B C 1
ATOM 3185 O O . LEU B 1 187 ? -4.441 9.891 5.773 1 94.25 187 LEU B O 1
ATOM 3189 N N . THR B 1 188 ? -5.727 11.109 7.117 1 95.88 188 THR B N 1
ATOM 3190 C CA . THR B 1 188 ? -6.945 10.398 6.762 1 95.88 188 THR B CA 1
ATOM 3191 C C . THR B 1 188 ? -7.234 10.531 5.27 1 95.88 188 THR B C 1
ATOM 3193 O O . THR B 1 188 ? -7.645 9.57 4.621 1 95.88 188 THR B O 1
ATOM 3196 N N . LEU B 1 189 ? -7 11.75 4.75 1 96.31 189 LEU B N 1
ATOM 3197 C CA . LEU B 1 189 ? -7.188 11.961 3.318 1 96.31 189 LEU B CA 1
ATOM 3198 C C . LEU B 1 189 ? -6.266 11.047 2.514 1 96.31 189 LEU B C 1
ATOM 3200 O O . LEU B 1 189 ? -6.691 10.445 1.522 1 96.31 189 LEU B O 1
ATOM 3204 N N . VAL B 1 190 ? -5.07 10.898 2.947 1 94 190 VAL B N 1
ATOM 3205 C CA . VAL B 1 190 ? -4.105 10.031 2.279 1 94 190 VAL B CA 1
ATOM 3206 C C . VAL B 1 190 ? -4.582 8.586 2.332 1 94 190 VAL B C 1
ATOM 3208 O O . VAL B 1 190 ? -4.551 7.875 1.324 1 94 190 VAL B O 1
ATOM 3211 N N . TYR B 1 191 ? -5.027 8.172 3.479 1 95.69 191 TYR B N 1
ATOM 3212 C CA . TYR B 1 191 ? -5.496 6.801 3.629 1 95.69 191 TYR B CA 1
ATOM 3213 C C . TYR B 1 191 ? -6.684 6.527 2.717 1 95.69 191 TYR B C 1
ATOM 3215 O O . TYR B 1 191 ? -6.754 5.477 2.076 1 95.69 191 TYR B O 1
ATOM 3223 N N . LEU B 1 192 ? -7.594 7.492 2.656 1 97.12 192 LEU B N 1
ATOM 3224 C CA . LEU B 1 192 ? -8.758 7.324 1.799 1 97.12 192 LEU B CA 1
ATOM 3225 C C . LEU B 1 192 ? -8.352 7.242 0.332 1 97.12 192 LEU B C 1
ATOM 3227 O O . LEU B 1 192 ? -8.906 6.449 -0.429 1 97.12 192 LEU B O 1
ATOM 3231 N N . GLU B 1 193 ? -7.422 8.023 -0.019 1 95.19 193 GLU B N 1
ATOM 3232 C CA . GLU B 1 193 ? -6.914 7.988 -1.386 1 95.19 193 GLU B CA 1
ATOM 3233 C C . GLU B 1 193 ? -6.262 6.645 -1.694 1 95.19 193 GLU B C 1
ATOM 3235 O O . GLU B 1 193 ? -6.438 6.098 -2.787 1 95.19 193 GLU B O 1
ATOM 3240 N N . ARG B 1 194 ? -5.594 6.145 -0.769 1 93.81 194 ARG B N 1
ATOM 3241 C CA . ARG B 1 194 ? -4.93 4.855 -0.954 1 93.81 194 ARG B CA 1
ATOM 3242 C C . ARG B 1 194 ? -5.949 3.73 -1.084 1 93.81 194 ARG B C 1
ATOM 3244 O O . ARG B 1 194 ? -5.785 2.828 -1.907 1 93.81 194 ARG B O 1
ATOM 3251 N N . ILE B 1 195 ? -6.895 3.801 -0.253 1 96.88 195 ILE B N 1
ATOM 3252 C CA . ILE B 1 195 ? -7.965 2.812 -0.34 1 96.88 195 ILE B CA 1
ATOM 3253 C C . ILE B 1 195 ? -8.57 2.834 -1.739 1 96.88 195 ILE B C 1
ATOM 3255 O O . ILE B 1 195 ? -8.812 1.781 -2.336 1 96.88 195 ILE B O 1
ATOM 3259 N N . THR B 1 196 ? -8.805 4.02 -2.205 1 97.25 196 THR B N 1
ATOM 3260 C CA . THR B 1 196 ? -9.312 4.164 -3.566 1 97.25 196 THR B CA 1
ATOM 3261 C C . THR B 1 196 ? -8.352 3.529 -4.57 1 97.25 196 THR B C 1
ATOM 3263 O O . THR B 1 196 ? -8.781 2.857 -5.508 1 97.25 196 THR B O 1
ATOM 3266 N N . GLY B 1 197 ? -7.105 3.732 -4.379 1 94.31 197 GLY B N 1
ATOM 3267 C CA . GLY B 1 197 ? -6.109 3.121 -5.242 1 94.31 197 GLY B CA 1
ATOM 3268 C C . GLY B 1 197 ? -6.188 1.605 -5.266 1 94.31 197 GLY B C 1
ATOM 3269 O O . GLY B 1 197 ? -6.062 0.988 -6.324 1 94.31 197 GLY B O 1
ATOM 3270 N N . TYR B 1 198 ? -6.395 1.014 -4.152 1 95.75 198 TYR B N 1
ATOM 3271 C CA . TYR B 1 198 ? -6.492 -0.439 -4.078 1 95.75 198 TYR B CA 1
ATOM 3272 C C . TYR B 1 198 ? -7.762 -0.935 -4.762 1 95.75 198 TYR B C 1
ATOM 3274 O O . TYR B 1 198 ? -7.777 -2.021 -5.344 1 95.75 198 TYR B O 1
ATOM 3282 N N . ALA B 1 199 ? -8.836 -0.117 -4.629 1 96.88 199 ALA B N 1
ATOM 3283 C CA . ALA B 1 199 ? -10.047 -0.465 -5.367 1 96.88 199 ALA B CA 1
ATOM 3284 C C . ALA B 1 199 ? -9.789 -0.464 -6.871 1 96.88 199 ALA B C 1
ATOM 3286 O O . ALA B 1 199 ? -10.297 -1.325 -7.594 1 96.88 199 ALA B O 1
ATOM 3287 N N . VAL B 1 200 ? -9.016 0.477 -7.328 1 95.69 200 VAL B N 1
ATOM 3288 C CA . VAL B 1 200 ? -8.648 0.543 -8.742 1 95.69 200 VAL B CA 1
ATOM 3289 C C . VAL B 1 200 ? -7.836 -0.689 -9.125 1 95.69 200 VAL B C 1
ATOM 3291 O O . VAL B 1 200 ? -8.031 -1.261 -10.203 1 95.69 200 VAL B O 1
ATOM 3294 N N . ASN B 1 201 ? -6.918 -1.115 -8.273 1 94.25 201 ASN B N 1
ATOM 3295 C CA . ASN B 1 201 ? -6.176 -2.346 -8.516 1 94.25 201 ASN B CA 1
ATOM 3296 C C . ASN B 1 201 ? -7.109 -3.539 -8.703 1 94.25 201 ASN B C 1
ATOM 3298 O O . ASN B 1 201 ? -6.887 -4.379 -9.578 1 94.25 201 ASN B O 1
ATOM 3302 N N . LEU B 1 202 ? -8.07 -3.58 -7.824 1 95.94 202 LEU B N 1
ATOM 3303 C CA . LEU B 1 202 ? -9.055 -4.652 -7.945 1 95.94 202 LEU B CA 1
ATOM 3304 C C . LEU B 1 202 ? -9.719 -4.625 -9.312 1 95.94 202 LEU B C 1
ATOM 3306 O O . LEU B 1 202 ? -9.922 -5.672 -9.938 1 95.94 202 LEU B O 1
ATOM 3310 N N . CYS B 1 203 ? -10.031 -3.445 -9.781 1 96.5 203 CYS B N 1
ATOM 3311 C CA . CYS B 1 203 ? -10.625 -3.297 -11.109 1 96.5 203 CYS B CA 1
ATOM 3312 C C . CYS B 1 203 ? -9.68 -3.809 -12.188 1 96.5 203 CYS B C 1
ATOM 3314 O O . CYS B 1 203 ? -10.117 -4.414 -13.172 1 96.5 203 CYS B O 1
ATOM 3316 N N . GLU B 1 204 ? -8.422 -3.57 -12.039 1 94.44 204 GLU B N 1
ATOM 3317 C CA . GLU B 1 204 ? -7.434 -4.082 -12.984 1 94.44 204 GLU B CA 1
ATOM 3318 C C . GLU B 1 204 ? -7.441 -5.605 -13.023 1 94.44 204 GLU B C 1
ATOM 3320 O O . GLU B 1 204 ? -7.324 -6.207 -14.094 1 94.44 204 GLU B O 1
ATOM 3325 N N . TRP B 1 205 ? -7.578 -6.168 -11.883 1 93.69 205 TRP B N 1
ATOM 3326 C CA . TRP B 1 205 ? -7.598 -7.625 -11.812 1 93.69 205 TRP B CA 1
ATOM 3327 C C . TRP B 1 205 ? -8.859 -8.188 -12.461 1 93.69 205 TRP B C 1
ATOM 3329 O O . TRP B 1 205 ? -8.844 -9.281 -13.031 1 93.69 205 TRP B O 1
ATOM 3339 N N . ILE B 1 206 ? -9.961 -7.426 -12.375 1 94 206 ILE B N 1
ATOM 3340 C CA . ILE B 1 206 ? -11.188 -7.832 -13.039 1 94 206 ILE B CA 1
ATOM 3341 C C . ILE B 1 206 ? -10.977 -7.863 -14.547 1 94 206 ILE B C 1
ATOM 3343 O O . ILE B 1 206 ? -11.406 -8.797 -15.227 1 94 206 ILE B O 1
ATOM 3347 N N . VAL B 1 207 ? -10.312 -6.848 -15.039 1 93.62 207 VAL B N 1
ATOM 3348 C CA . VAL B 1 207 ? -10 -6.812 -16.469 1 93.62 207 VAL B CA 1
ATOM 3349 C C . VAL B 1 207 ? -9.102 -7.996 -16.828 1 93.62 207 VAL B C 1
ATOM 3351 O O . VAL B 1 207 ? -9.32 -8.648 -17.844 1 93.62 207 VAL B O 1
ATOM 3354 N N . TYR B 1 208 ? -8.148 -8.297 -16 1 92.06 208 TYR B N 1
ATOM 3355 C CA . TYR B 1 208 ? -7.27 -9.445 -16.203 1 92.06 208 TYR B CA 1
ATOM 3356 C C . TYR B 1 208 ? -8.07 -10.742 -16.234 1 92.06 208 TYR B C 1
ATOM 3358 O O . TYR B 1 208 ? -7.789 -11.641 -17.031 1 92.06 208 TYR B O 1
ATOM 3366 N N . LEU B 1 209 ? -8.969 -10.867 -15.375 1 89.75 209 LEU B N 1
ATOM 3367 C CA . LEU B 1 209 ? -9.805 -12.062 -15.281 1 89.75 209 LEU B CA 1
ATOM 3368 C C . LEU B 1 209 ? -10.477 -12.352 -16.609 1 89.75 209 LEU B C 1
ATOM 3370 O O . LEU B 1 209 ? -10.578 -13.516 -17.016 1 89.75 209 LEU B O 1
ATOM 3374 N N . ASN B 1 210 ? -10.867 -11.328 -17.281 1 87.88 210 ASN B N 1
ATOM 3375 C CA . ASN B 1 210 ? -11.656 -11.5 -18.5 1 87.88 210 ASN B CA 1
ATOM 3376 C C . ASN B 1 210 ? -10.766 -11.531 -19.75 1 87.88 210 ASN B C 1
ATOM 3378 O O . ASN B 1 210 ? -11.016 -12.297 -20.672 1 87.88 210 ASN B O 1
ATOM 3382 N N . SER B 1 211 ? -9.727 -10.766 -19.766 1 87.31 211 SER B N 1
ATOM 3383 C CA . SER B 1 211 ? -8.945 -10.594 -20.984 1 87.31 211 SER B CA 1
ATOM 3384 C C . SER B 1 211 ? -7.648 -11.383 -20.922 1 87.31 211 SER B C 1
ATOM 3386 O O . SER B 1 211 ? -7.035 -11.664 -21.953 1 87.31 211 SER B O 1
ATOM 3388 N N . GLY B 1 212 ? -7.172 -11.609 -19.75 1 86.5 212 GLY B N 1
ATOM 3389 C CA . GLY B 1 212 ? -5.875 -12.234 -19.562 1 86.5 212 GLY B CA 1
ATOM 3390 C C . GLY B 1 212 ? -4.719 -11.25 -19.641 1 86.5 212 GLY B C 1
ATOM 3391 O O . GLY B 1 212 ? -3.559 -11.633 -19.5 1 86.5 212 GLY B O 1
ATOM 3392 N N . ASN B 1 213 ? -5.102 -9.984 -19.812 1 86.31 213 ASN B N 1
ATOM 3393 C CA . ASN B 1 213 ? -4.066 -8.961 -19.906 1 86.31 213 ASN B CA 1
ATOM 3394 C C . ASN B 1 213 ? -4.004 -8.109 -18.656 1 86.31 213 ASN B C 1
ATOM 3396 O O . ASN B 1 213 ? -5.027 -7.613 -18.172 1 86.31 213 ASN B O 1
ATOM 3400 N N . ILE B 1 214 ? -2.795 -8.047 -18.172 1 85.69 214 ILE B N 1
ATOM 3401 C CA . ILE B 1 214 ? -2.58 -7.148 -17.047 1 85.69 214 ILE B CA 1
ATOM 3402 C C . ILE B 1 214 ? -2.432 -5.715 -17.547 1 85.69 214 ILE B C 1
ATOM 3404 O O . ILE B 1 214 ? -1.525 -5.414 -18.328 1 85.69 214 ILE B O 1
ATOM 3408 N N . ILE B 1 215 ? -3.338 -4.867 -17.156 1 84.31 215 ILE B N 1
ATOM 3409 C CA . ILE B 1 215 ? -3.318 -3.479 -17.609 1 84.31 215 ILE B CA 1
ATOM 3410 C C . ILE B 1 215 ? -3.266 -2.543 -16.406 1 84.31 215 ILE B C 1
ATOM 3412 O O . ILE B 1 215 ? -3.451 -2.979 -15.266 1 84.31 215 ILE B O 1
ATOM 3416 N N . GLU B 1 216 ? -2.885 -1.389 -16.734 1 84.12 216 GLU B N 1
ATOM 3417 C CA . GLU B 1 216 ? -2.951 -0.332 -15.734 1 84.12 216 GLU B CA 1
ATOM 3418 C C . GLU B 1 216 ? -4.129 0.603 -15.992 1 84.12 216 GLU B C 1
ATOM 3420 O O . GLU B 1 216 ? -4.336 1.05 -17.125 1 84.12 216 GLU B O 1
ATOM 3425 N N . LEU B 1 217 ? -4.953 0.692 -14.953 1 86.12 217 LEU B N 1
ATOM 3426 C CA . LEU B 1 217 ? -6.062 1.637 -15.055 1 86.12 217 LEU B CA 1
ATOM 3427 C C . LEU B 1 217 ? -5.797 2.875 -14.203 1 86.12 217 LEU B C 1
ATOM 3429 O O . LEU B 1 217 ? -5.117 2.795 -13.18 1 86.12 217 LEU B O 1
#

pLDDT: mean 92.74, std 6.26, range [47.19, 98.12]